Protein 5XKX (pdb70)

Structure (mmCIF, N/CA/C/O backbone):
data_5XKX
#
_entry.id   5XKX
#
_cell.length_a   61.063
_cell.length_b   72.070
_cell.length_c   88.046
_cell.angle_alpha   90.00
_cell.angle_beta   90.00
_cell.angle_gamma   90.00
#
_symmetry.space_group_name_H-M   'P 21 21 21'
#
loop_
_entity.id
_entity.type
_entity.pdbx_description
1 polymer 'Uncharacterized protein'
2 non-polymer 'ZINC ION'
3 non-polymer 'ACETATE ION'
4 water water
#
loop_
_atom_site.group_PDB
_atom_site.id
_atom_site.type_symbol
_atom_site.label_atom_id
_atom_site.label_alt_id
_atom_site.label_comp_id
_atom_site.label_asym_id
_atom_site.label_entity_id
_atom_site.label_seq_id
_atom_site.pdbx_PDB_ins_code
_atom_site.Cartn_x
_atom_site.Cartn_y
_atom_site.Cartn_z
_atom_site.occupancy
_atom_site.B_iso_or_equiv
_atom_site.auth_seq_id
_atom_site.auth_comp_id
_atom_site.auth_asym_id
_atom_site.auth_atom_id
_atom_site.pdbx_PDB_model_num
ATOM 1 N N . ALA A 1 22 ? -52.481 7.847 -27.919 1.00 22.88 22 ALA A N 1
ATOM 2 C CA . ALA A 1 22 ? -51.454 6.835 -28.101 1.00 21.56 22 ALA A CA 1
ATOM 3 C C . ALA A 1 22 ? -51.899 5.520 -27.479 1.00 21.75 22 ALA A C 1
ATOM 4 O O . ALA A 1 22 ? -52.770 5.497 -26.603 1.00 22.11 22 ALA A O 1
ATOM 6 N N . GLN A 1 23 ? -51.305 4.422 -27.932 1.00 22.30 23 GLN A N 1
ATOM 7 C CA . GLN A 1 23 ? -51.604 3.092 -27.419 1.00 23.63 23 GLN A CA 1
ATOM 8 C C . GLN A 1 23 ? -50.395 2.620 -26.625 1.00 20.40 23 GLN A C 1
ATOM 9 O O . GLN A 1 23 ? -49.276 2.601 -27.148 1.00 20.13 23 GLN A O 1
ATOM 15 N N . PHE A 1 24 ? -50.620 2.259 -25.366 1.00 18.13 24 PHE A N 1
ATOM 16 C CA . PHE A 1 24 ? -49.567 1.813 -24.464 1.00 17.21 24 PHE A CA 1
ATOM 17 C C . PHE A 1 24 ? -49.657 0.301 -24.305 1.00 17.79 24 PHE A C 1
ATOM 18 O O . PHE A 1 24 ? -50.737 -0.235 -24.033 1.00 20.89 24 PHE A O 1
ATOM 26 N N . GLN A 1 25 ? -48.531 -0.384 -24.476 1.00 16.08 25 GLN A N 1
ATOM 27 C CA . GLN A 1 25 ? -48.429 -1.803 -24.161 1.00 17.49 25 GLN A CA 1
ATOM 28 C C . GLN A 1 25 ? -47.498 -1.951 -22.969 1.00 16.72 25 GLN A C 1
ATOM 29 O O . GLN A 1 25 ? -46.344 -1.513 -23.021 1.00 17.28 25 GLN A O 1
ATOM 35 N N . CYS A 1 26 ? -47.994 -2.558 -21.898 1.00 15.72 26 CYS A N 1
ATOM 36 C CA . CYS A 1 26 ? -47.139 -2.710 -20.734 1.00 15.56 26 CYS A CA 1
ATOM 37 C C . CYS A 1 26 ? -46.198 -3.897 -20.907 1.00 15.65 26 CYS A C 1
ATOM 38 O O . CYS A 1 26 ? -46.409 -4.778 -21.744 1.00 17.19 26 CYS A O 1
ATOM 41 N N . GLN A 1 27 ? -45.166 -3.921 -20.090 1.00 15.01 27 GLN A N 1
ATOM 42 C CA . GLN A 1 27 ? -44.282 -5.052 -20.041 1.00 15.22 27 GLN A CA 1
ATOM 43 C C . GLN A 1 27 ? -45.030 -6.293 -19.586 1.00 17.31 27 GLN A C 1
ATOM 44 O O . GLN A 1 27 ? -46.023 -6.203 -18.968 1.00 18.54 27 GLN A O 1
ATOM 50 N N . ASP A 1 28 ? -44.482 -7.445 -19.894 1.00 19.39 28 ASP A N 1
ATOM 51 C CA . ASP A 1 28 ? -45.165 -8.684 -19.598 1.00 22.85 28 ASP A CA 1
ATOM 52 C C . ASP A 1 28 ? -45.374 -9.016 -18.131 1.00 21.08 28 ASP A C 1
ATOM 53 O O . ASP A 1 28 ? -46.272 -9.725 -17.797 1.00 22.92 28 ASP A O 1
ATOM 58 N N . ASP A 1 29 ? -44.570 -8.463 -17.257 1.00 20.27 29 ASP A N 1
ATOM 59 C CA . ASP A 1 29 ? -44.698 -8.677 -15.854 1.00 19.12 29 ASP A CA 1
ATOM 60 C C . ASP A 1 29 ? -45.542 -7.684 -15.109 1.00 19.45 29 ASP A C 1
ATOM 61 O O . ASP A 1 29 ? -45.535 -7.667 -13.938 1.00 20.59 29 ASP A O 1
ATOM 66 N N . VAL A 1 30 ? -46.291 -6.892 -15.846 1.00 18.85 30 VAL A N 1
ATOM 67 C CA . VAL A 1 30 ? -47.270 -5.994 -15.248 1.00 20.38 30 VAL A CA 1
ATOM 68 C C . VAL A 1 30 ? -48.586 -6.757 -15.162 1.00 24.75 30 VAL A C 1
ATOM 69 O O . VAL A 1 30 ? -49.185 -7.104 -16.183 1.00 24.33 30 VAL A O 1
ATOM 73 N N . LYS A 1 31 ? -49.023 -7.038 -13.942 1.00 30.02 31 LYS A N 1
ATOM 74 C CA . LYS A 1 31 ? -50.275 -7.744 -13.712 1.00 38.04 31 LYS A CA 1
ATOM 75 C C . LYS A 1 31 ? -51.241 -6.778 -13.044 1.00 43.65 31 LYS A C 1
ATOM 76 O O . LYS A 1 31 ? -51.009 -6.379 -11.892 1.00 45.06 31 LYS A O 1
ATOM 82 N N . PRO A 1 32 ? -52.306 -6.350 -13.725 1.00 47.86 32 PRO A N 1
ATOM 83 C CA . PRO A 1 32 ? -53.294 -5.467 -13.091 1.00 49.84 32 PRO A CA 1
ATOM 84 C C . PRO A 1 32 ? -53.757 -5.992 -11.737 1.00 50.55 32 PRO A C 1
ATOM 85 O O . PRO A 1 32 ? -54.018 -7.184 -11.559 1.00 50.98 32 PRO A O 1
ATOM 89 N N . THR A 1 33 ? -53.838 -5.083 -10.771 1.00 50.86 33 THR A N 1
ATOM 90 C CA . THR A 1 33 ? -54.104 -5.421 -9.379 1.00 50.94 33 THR A CA 1
ATOM 91 C C . THR A 1 33 ? -55.283 -4.597 -8.881 1.00 50.31 33 THR A C 1
ATOM 92 O O . THR A 1 33 ? -55.496 -3.459 -9.313 1.00 50.99 33 THR A O 1
ATOM 96 N N . SER A 1 34 ? -56.059 -5.185 -7.979 1.00 48.55 34 SER A N 1
ATOM 97 C CA . SER A 1 34 ? -57.150 -4.485 -7.317 1.00 46.84 34 SER A CA 1
ATOM 98 C C . SER A 1 34 ? -56.658 -3.972 -5.972 1.00 43.59 34 SER A C 1
ATOM 99 O O . SER A 1 34 ? -56.047 -4.720 -5.201 1.00 44.85 34 SER A O 1
ATOM 102 N N . TYR A 1 35 ? -56.907 -2.699 -5.700 1.00 39.11 35 TYR A N 1
ATOM 103 C CA . TYR A 1 35 ? -56.533 -2.097 -4.434 1.00 35.21 35 TYR A CA 1
ATOM 104 C C . TYR A 1 35 ? -57.785 -1.680 -3.684 1.00 33.51 35 TYR A C 1
ATOM 105 O O . TYR A 1 35 ? -58.803 -1.325 -4.289 1.00 33.95 35 TYR A O 1
ATOM 114 N N . THR A 1 36 ? -57.704 -1.733 -2.359 1.00 31.64 36 THR A N 1
ATOM 115 C CA . THR A 1 36 ? -58.738 -1.103 -1.563 1.00 29.89 36 THR A CA 1
ATOM 116 C C . THR A 1 36 ? -58.707 0.405 -1.807 1.00 28.54 36 THR A C 1
ATOM 117 O O . THR A 1 36 ? -57.770 0.942 -2.407 1.00 26.70 36 THR A O 1
ATOM 121 N N . THR A 1 37 ? -59.766 1.084 -1.359 1.00 30.49 37 THR A N 1
ATOM 122 C CA . THR A 1 37 ? -59.800 2.539 -1.476 1.00 30.86 37 THR A CA 1
ATOM 123 C C . THR A 1 37 ? -58.570 3.161 -0.820 1.00 28.77 37 THR A C 1
ATOM 124 O O . THR A 1 37 ? -57.947 4.069 -1.386 1.00 27.77 37 THR A O 1
ATOM 128 N N . GLU A 1 38 ? -58.190 2.656 0.358 1.00 28.35 38 GLU A N 1
ATOM 129 C CA . GLU A 1 38 ? -57.015 3.159 1.062 1.00 29.81 38 GLU A CA 1
ATOM 130 C C . GLU A 1 38 ? -55.741 2.904 0.266 1.00 26.42 38 GLU A C 1
ATOM 131 O O . GLU A 1 38 ? -54.911 3.805 0.091 1.00 25.57 38 GLU A O 1
ATOM 137 N N . GLU A 1 39 ? -55.546 1.663 -0.186 1.00 23.68 39 GLU A N 1
ATOM 138 C CA . GLU A 1 39 ? -54.340 1.346 -0.943 1.00 22.48 39 GLU A CA 1
ATOM 139 C C . GLU A 1 39 ? -54.235 2.200 -2.198 1.00 19.81 39 GLU A C 1
ATOM 140 O O . GLU A 1 39 ? -53.149 2.685 -2.529 1.00 18.52 39 GLU A O 1
ATOM 146 N N . GLN A 1 40 ? -55.356 2.410 -2.896 1.00 20.18 40 GLN A N 1
ATOM 147 C CA . GLN A 1 40 ? -55.331 3.201 -4.124 1.00 19.48 40 GLN A CA 1
ATOM 148 C C . GLN A 1 40 ? -54.804 4.608 -3.875 1.00 19.13 40 GLN A C 1
ATOM 149 O O . GLN A 1 40 ? -54.111 5.174 -4.724 1.00 19.61 40 GLN A O 1
ATOM 155 N N . LYS A 1 41 ? -55.120 5.192 -2.717 1.00 18.54 41 LYS A N 1
ATOM 156 C CA . LYS A 1 41 ? -54.605 6.524 -2.419 1.00 20.49 41 LYS A CA 1
ATOM 157 C C . LYS A 1 41 ? -53.094 6.496 -2.240 1.00 18.55 41 LYS A C 1
ATOM 158 O O . LYS A 1 41 ? -52.395 7.445 -2.617 1.00 18.39 41 LYS A O 1
ATOM 164 N N . LEU A 1 42 ? -52.564 5.397 -1.693 1.00 18.50 42 LEU A N 1
ATOM 165 C CA . LEU A 1 42 ? -51.118 5.259 -1.562 1.00 17.41 42 LEU A CA 1
ATOM 166 C C . LEU A 1 42 ? -50.463 5.071 -2.919 1.00 15.51 42 LEU A C 1
ATOM 167 O O . LEU A 1 42 ? -49.380 5.618 -3.173 1.00 16.54 42 LEU A O 1
ATOM 172 N N . VAL A 1 43 ? -51.096 4.282 -3.792 1.00 15.21 43 VAL A N 1
ATOM 173 C CA . VAL A 1 43 ? -50.590 4.121 -5.147 1.00 15.60 43 VAL A CA 1
ATOM 174 C C . VAL A 1 43 ? -50.640 5.453 -5.878 1.00 15.86 43 VAL A C 1
ATOM 175 O O . VAL A 1 43 ? -49.699 5.826 -6.592 1.00 15.67 43 VAL A O 1
ATOM 179 N N . ASP A 1 44 ? -51.717 6.208 -5.671 1.00 16.60 44 ASP A N 1
AT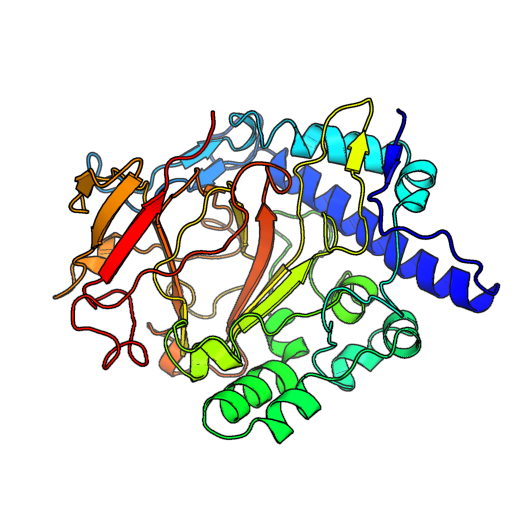OM 180 C CA . ASP A 1 44 ? -51.914 7.448 -6.414 1.00 17.21 44 ASP A CA 1
ATOM 181 C C . ASP A 1 44 ? -50.863 8.495 -6.064 1.00 16.02 44 ASP A C 1
ATOM 182 O O . ASP A 1 44 ? -50.373 9.198 -6.951 1.00 16.78 44 ASP A O 1
ATOM 187 N N . GLN A 1 45 ? -50.508 8.627 -4.782 1.00 14.49 45 GLN A N 1
ATOM 188 C CA . GLN A 1 45 ? -49.475 9.597 -4.427 1.00 14.32 45 GLN A CA 1
ATOM 189 C C . GLN A 1 45 ? -48.132 9.214 -5.037 1.00 14.16 45 GLN A C 1
ATOM 190 O O . GLN A 1 45 ? -47.395 10.078 -5.523 1.00 14.23 45 GLN A O 1
ATOM 196 N N . PHE A 1 46 ? -47.799 7.923 -5.003 1.00 13.71 46 PHE A N 1
ATOM 197 C CA . PHE A 1 46 ? -46.596 7.410 -5.657 1.00 13.59 46 PHE A CA 1
ATOM 198 C C . PHE A 1 46 ? -46.613 7.745 -7.147 1.00 12.74 46 PHE A C 1
ATOM 199 O O . PHE A 1 46 ? -45.625 8.249 -7.702 1.00 13.27 46 PHE A O 1
ATOM 207 N N . TRP A 1 47 ? -47.737 7.479 -7.812 1.00 13.95 47 TRP A N 1
ATOM 208 C CA . TRP A 1 47 ? -47.855 7.774 -9.238 1.00 13.22 47 TRP A CA 1
ATOM 209 C C . TRP A 1 47 ? -47.728 9.267 -9.509 1.00 13.60 47 TRP A C 1
ATOM 210 O O . TRP A 1 47 ? -47.022 9.678 -10.434 1.00 12.88 47 TRP A O 1
ATOM 221 N N . ASN A 1 48 ? -48.391 10.097 -8.705 1.00 13.96 48 ASN A N 1
ATOM 222 C CA . ASN A 1 48 ? -48.324 11.538 -8.926 1.00 14.35 48 ASN A CA 1
ATOM 223 C C . ASN A 1 48 ? -46.889 12.056 -8.841 1.00 13.87 48 ASN A C 1
ATOM 224 O O . ASN A 1 48 ? -46.461 12.870 -9.675 1.00 14.22 48 ASN A O 1
ATOM 229 N N . GLU A 1 49 ? -46.127 11.593 -7.847 1.00 13.96 49 GLU A N 1
ATOM 230 C CA . GLU A 1 49 ? -44.739 12.021 -7.745 1.00 12.65 49 GLU A CA 1
ATOM 231 C C . GLU A 1 49 ? -43.882 11.426 -8.855 1.00 12.45 49 GLU A C 1
ATOM 232 O O . GLU A 1 49 ? -42.916 12.060 -9.299 1.00 13.21 49 GLU A O 1
ATOM 238 N N . SER A 1 50 ? -44.215 10.220 -9.322 1.00 12.60 50 SER A N 1
ATOM 239 C CA . SER A 1 50 ? -43.510 9.680 -10.476 1.00 12.64 50 SER A CA 1
ATOM 240 C C . SER A 1 50 ? -43.714 10.577 -11.683 1.00 11.95 50 SER A C 1
ATOM 241 O O . SER A 1 50 ? -42.771 10.841 -12.433 1.00 13.65 50 SER A O 1
ATOM 244 N N . LEU A 1 51 ? -44.939 11.076 -11.873 1.00 12.37 51 LEU A N 1
ATOM 245 C CA . LEU A 1 51 ? -45.202 11.955 -13.009 1.00 12.89 51 LEU A CA 1
ATOM 246 C C . LEU A 1 51 ? -44.464 13.283 -12.882 1.00 13.17 51 LEU A C 1
ATOM 247 O O . LEU A 1 51 ? -43.977 13.822 -13.878 1.00 13.71 51 LEU A O 1
ATOM 252 N N . ILE A 1 52 ? -44.375 13.835 -11.670 1.00 12.29 52 ILE A N 1
ATOM 253 C CA . ILE A 1 52 ? -43.589 15.051 -11.481 1.00 12.49 52 ILE A CA 1
ATOM 254 C C . ILE A 1 52 ? -42.133 14.793 -11.846 1.00 12.39 52 ILE A C 1
ATOM 255 O O . ILE A 1 52 ? -41.493 15.598 -12.530 1.00 13.87 52 ILE A O 1
ATOM 260 N N . TYR A 1 53 ? -41.579 13.677 -11.361 1.00 13.62 53 TYR A N 1
ATOM 261 C CA . TYR A 1 53 ? -40.197 13.321 -11.678 1.00 12.30 53 TYR A CA 1
ATOM 262 C C . TYR A 1 53 ? -39.987 13.220 -13.184 1.00 12.49 53 TYR A C 1
ATOM 263 O O . TYR A 1 53 ? -38.981 13.707 -13.712 1.00 12.85 53 TYR A O 1
ATOM 272 N N . LEU A 1 54 ? -40.929 12.593 -13.895 1.00 12.59 54 LEU A N 1
ATOM 273 C CA . LEU A 1 54 ? -40.777 12.413 -15.336 1.00 12.34 54 LEU A CA 1
ATOM 274 C C . LEU A 1 54 ? -40.978 13.725 -16.091 1.00 12.17 54 LEU A C 1
ATOM 275 O O . LEU A 1 54 ? -40.290 13.990 -17.086 1.00 12.91 54 LEU A O 1
ATOM 280 N N . ASP A 1 55 ? -41.916 14.559 -15.640 1.00 12.96 55 ASP A N 1
ATOM 281 C CA . ASP A 1 55 ? -42.078 15.868 -16.262 1.00 13.55 55 ASP A CA 1
ATOM 282 C C . ASP A 1 55 ? -40.830 16.715 -16.069 1.00 13.67 55 ASP A C 1
ATOM 283 O O . ASP A 1 55 ? -40.374 17.396 -16.997 1.00 13.42 55 ASP A O 1
ATOM 288 N N . GLN A 1 56 ? -40.249 16.661 -14.874 1.00 12.39 56 GLN A N 1
ATOM 289 C CA . GLN A 1 56 ? -39.027 17.411 -14.622 1.00 12.53 56 GLN A CA 1
ATOM 290 C C . GLN A 1 56 ? -37.866 16.852 -15.425 1.00 12.77 56 GLN A C 1
ATOM 291 O O . GLN A 1 56 ? -36.997 17.613 -15.884 1.00 13.67 56 GLN A O 1
ATOM 297 N N . TYR A 1 57 ? -37.828 15.525 -15.590 1.00 12.28 57 TYR A N 1
ATOM 298 C CA . TYR A 1 57 ? -36.813 14.912 -16.438 1.00 12.15 57 TYR A CA 1
ATOM 299 C C . TYR A 1 57 ? -36.915 15.438 -17.863 1.00 12.65 57 TYR A C 1
ATOM 300 O O . TYR A 1 57 ? -35.912 15.830 -18.472 1.00 13.48 57 TYR A O 1
ATOM 309 N N . LEU A 1 58 ? -38.129 15.452 -18.412 1.00 11.92 58 LEU A N 1
ATOM 310 C CA . LEU A 1 58 ? -38.322 15.987 -19.754 1.00 12.59 58 LEU A CA 1
ATOM 311 C C . LEU A 1 58 ? -37.863 17.437 -19.836 1.00 13.23 58 LEU A C 1
ATOM 312 O O . LEU A 1 58 ? -37.192 17.833 -20.799 1.00 13.30 58 LEU A O 1
ATOM 317 N N . LYS A 1 59 ? -38.216 18.246 -18.837 1.00 12.54 59 LYS A N 1
ATOM 318 C CA . LYS A 1 59 ? -37.791 19.640 -18.860 1.00 13.37 59 LYS A CA 1
ATOM 319 C C . LYS A 1 59 ? -36.276 19.762 -18.744 1.00 13.82 59 LYS A C 1
ATOM 320 O O . LYS A 1 59 ? -35.676 20.677 -19.329 1.00 14.74 59 LYS A O 1
ATOM 326 N N . ALA A 1 60 ? -35.641 18.859 -17.997 1.00 13.75 60 ALA A N 1
ATOM 327 C CA . ALA A 1 60 ? -34.194 18.940 -17.860 1.00 14.15 60 ALA A CA 1
ATOM 328 C C . ALA A 1 60 ? -33.499 18.619 -19.174 1.00 13.54 60 ALA A C 1
ATOM 329 O O . ALA A 1 60 ? -32.445 19.194 -19.471 1.00 14.01 60 ALA A O 1
ATOM 331 N N . LEU A 1 61 ? -34.081 17.720 -19.970 1.00 13.42 61 LEU A N 1
ATOM 332 C CA . LEU A 1 61 ? -33.541 17.435 -21.296 1.00 13.52 61 LEU A CA 1
ATOM 333 C C . LEU A 1 61 ? -33.749 18.604 -22.243 1.00 15.17 61 LEU A C 1
ATOM 334 O O . LEU A 1 61 ? -32.846 18.956 -23.009 1.00 15.40 61 LEU A O 1
ATOM 339 N N . GLU A 1 62 ? -34.942 19.193 -22.232 1.00 15.64 62 GLU A N 1
ATOM 340 C CA . GLU A 1 62 ? -35.333 20.097 -23.304 1.00 15.72 62 GLU A CA 1
ATOM 341 C C . GLU A 1 62 ? -34.996 21.558 -23.042 1.00 15.46 62 GLU A C 1
ATOM 342 O O . GLU A 1 62 ? -34.913 22.332 -23.999 1.00 17.01 62 GLU A O 1
ATOM 348 N N . THR A 1 63 ? -34.813 21.967 -21.795 1.00 14.76 63 THR A N 1
ATOM 349 C CA . THR A 1 63 ? -34.591 23.383 -21.531 1.00 14.75 63 THR A CA 1
ATOM 350 C C . THR A 1 63 ? -33.168 23.744 -21.925 1.00 14.52 63 THR A C 1
ATOM 351 O O . THR A 1 63 ? -32.217 23.114 -21.437 1.00 14.16 63 THR A O 1
ATOM 355 N N . PRO A 1 64 ? -32.975 24.705 -22.823 1.00 15.13 64 PRO A N 1
ATOM 356 C CA . PRO A 1 64 ? -31.619 25.033 -23.275 1.00 15.70 64 PRO A CA 1
ATOM 357 C C . PRO A 1 64 ? -30.753 25.536 -22.130 1.00 16.74 64 PRO A C 1
ATOM 358 O O . PRO A 1 64 ? -31.225 26.237 -21.229 1.00 16.23 64 PRO A O 1
ATOM 362 N N . THR A 1 65 ? -29.479 25.138 -22.155 1.00 16.79 65 THR A N 1
ATOM 363 C CA . THR A 1 65 ? -28.483 25.619 -21.207 1.00 15.52 65 THR A CA 1
ATOM 364 C C . THR A 1 65 ? -27.180 25.870 -21.954 1.00 16.24 65 THR A C 1
ATOM 365 O O . THR A 1 65 ? -26.975 25.379 -23.068 1.00 16.77 65 THR A O 1
ATOM 369 N N . GLY A 1 66 ? -26.290 26.621 -21.318 1.00 17.45 66 GLY A N 1
ATOM 370 C CA . GLY A 1 66 ? -24.971 26.838 -21.891 1.00 17.14 66 GLY A CA 1
ATOM 371 C C . GLY A 1 66 ? -25.087 27.529 -23.231 1.00 16.93 66 GLY A C 1
ATOM 372 O O . GLY A 1 66 ? -25.825 28.505 -23.394 1.00 18.49 66 GLY A O 1
ATOM 373 N N . GLN A 1 67 ? -24.369 27.007 -24.220 1.00 16.71 67 GLN A N 1
ATOM 374 C CA . GLN A 1 67 ? -24.422 27.552 -25.568 1.00 16.81 67 GLN A CA 1
ATOM 375 C C . GLN A 1 67 ? -25.343 26.760 -26.487 1.00 16.26 67 GLN A C 1
ATOM 376 O O . GLN A 1 67 ? -25.295 26.944 -27.706 1.00 17.01 67 GLN A O 1
ATOM 382 N N . CYS A 1 68 ? -26.177 25.885 -25.934 1.00 16.30 68 CYS A N 1
ATOM 383 C CA . CYS A 1 68 ? -27.149 25.149 -26.726 1.00 16.44 68 CYS A CA 1
ATOM 384 C C . CYS A 1 68 ? -28.459 25.926 -26.796 1.00 18.00 68 CYS A C 1
ATOM 385 O O . CYS A 1 68 ? -28.928 26.469 -25.794 1.00 19.97 68 CYS A O 1
ATOM 388 N N . LYS A 1 69 ? -29.041 25.979 -27.992 1.00 17.32 69 LYS A N 1
ATOM 389 C CA . LYS A 1 69 ? -30.240 26.772 -28.223 1.00 18.74 69 LYS A CA 1
ATOM 390 C C . LYS A 1 69 ? -31.528 25.999 -27.992 1.00 17.61 69 LYS A C 1
ATOM 391 O O . LYS A 1 69 ? -32.536 26.601 -27.608 1.00 19.50 69 LYS A O 1
ATOM 397 N N . ASP A 1 70 ? -31.529 24.683 -28.216 1.00 16.31 70 ASP A N 1
ATOM 398 C CA . ASP A 1 70 ? -32.770 23.928 -28.272 1.00 17.72 70 ASP A CA 1
ATOM 399 C C . ASP A 1 70 ? -32.862 22.806 -27.255 1.00 16.12 70 ASP A C 1
ATOM 400 O O . ASP A 1 70 ? -33.932 22.200 -27.134 1.00 17.53 70 ASP A O 1
ATOM 405 N N . SER A 1 71 ? -31.785 22.500 -26.541 1.00 15.73 71 SER A N 1
ATOM 406 C CA . SER A 1 71 ? -31.822 21.474 -25.511 1.00 14.48 71 SER A CA 1
ATOM 407 C C . SER A 1 71 ? -30.649 21.695 -24.577 1.00 14.38 71 SER A C 1
ATOM 408 O O . SER A 1 71 ? -29.841 22.603 -24.773 1.00 14.36 71 SER A O 1
ATOM 411 N N . ALA A 1 72 ? -30.553 20.845 -23.563 1.00 13.08 72 ALA A N 1
ATOM 412 C CA . ALA A 1 72 ? -29.543 21.041 -22.538 1.00 12.74 72 ALA A CA 1
ATOM 413 C C . ALA A 1 72 ? -28.160 20.678 -23.062 1.00 12.75 72 ALA A C 1
ATOM 414 O O . ALA A 1 72 ? -27.993 19.719 -23.819 1.00 15.17 72 ALA A O 1
ATOM 416 N N . GLN A 1 73 ? -27.157 21.430 -22.622 1.00 13.53 73 GLN A N 1
ATOM 417 C CA . GLN A 1 73 ? -25.775 21.160 -22.999 1.00 13.15 73 GLN A CA 1
ATOM 418 C C . GLN A 1 73 ? -25.178 20.100 -22.073 1.00 13.71 73 GLN A C 1
ATOM 419 O O . GLN A 1 73 ? -25.067 20.313 -20.860 1.00 16.39 73 GLN A O 1
ATOM 425 N N . ALA A 1 74 ? -24.788 18.958 -22.638 1.00 12.91 74 ALA A N 1
ATOM 426 C CA . ALA A 1 74 ? -24.277 17.830 -21.869 1.00 13.65 74 ALA A CA 1
ATOM 427 C C . ALA A 1 74 ? -22.793 17.619 -22.136 1.00 13.78 74 ALA A C 1
ATOM 428 O O . ALA A 1 74 ? -22.328 17.773 -23.269 1.00 14.99 74 ALA A O 1
ATOM 430 N N . THR A 1 75 ? -22.055 17.235 -21.097 1.00 13.29 75 THR A N 1
ATOM 431 C CA . THR A 1 75 ? -20.690 16.766 -21.297 1.00 13.49 75 THR A CA 1
ATOM 432 C C . THR A 1 75 ? -20.731 15.378 -21.915 1.00 13.66 75 THR A C 1
ATOM 433 O O . THR A 1 75 ? -21.431 14.490 -21.421 1.00 14.97 75 THR A O 1
ATOM 437 N N . ILE A 1 76 ? -19.983 15.186 -22.996 1.00 12.98 76 ILE A N 1
ATOM 438 C CA . ILE A 1 76 ? -19.875 13.868 -23.607 1.00 13.06 76 ILE A CA 1
ATOM 439 C C . ILE A 1 76 ? -18.474 13.272 -23.507 1.00 12.86 76 ILE A C 1
ATOM 440 O O . ILE A 1 76 ? -18.339 12.039 -23.531 1.00 14.03 76 ILE A O 1
ATOM 445 N N . GLN A 1 77 ? -17.436 14.088 -23.363 1.00 12.58 77 GLN A N 1
ATOM 446 C CA . GLN A 1 77 ? -16.134 13.584 -22.952 1.00 13.39 77 GLN A CA 1
ATOM 447 C C . GLN A 1 77 ? -15.552 14.551 -21.939 1.00 12.73 77 GLN A C 1
ATOM 448 O O . GLN A 1 77 ? -15.542 15.760 -22.172 1.00 13.41 77 GLN A O 1
ATOM 454 N N . THR A 1 78 ? -15.073 14.027 -20.815 1.00 13.56 78 THR A N 1
ATOM 455 C CA . THR A 1 78 ? -14.394 14.899 -19.866 1.00 14.43 78 THR A CA 1
ATOM 456 C C . THR A 1 78 ? -13.023 15.324 -20.367 1.00 14.43 78 THR A C 1
ATOM 457 O O . THR A 1 78 ? -12.502 16.355 -19.923 1.00 16.00 78 THR A O 1
ATOM 461 N N . TYR A 1 79 ? -12.431 14.564 -21.288 1.00 14.00 79 TYR A N 1
ATOM 462 C CA . TYR A 1 79 ? -11.144 14.939 -21.862 1.00 14.80 79 TYR A CA 1
ATOM 463 C C . TYR A 1 79 ? -11.115 14.440 -23.296 1.00 15.41 79 TYR A C 1
ATOM 464 O O . TYR A 1 79 ? -10.998 13.231 -23.533 1.00 17.19 79 TYR A O 1
ATOM 473 N N . ASN A 1 80 ? -11.216 15.368 -24.241 1.00 16.12 80 ASN A N 1
ATOM 474 C CA . ASN A 1 80 ? -11.046 15.053 -25.648 1.00 18.27 80 ASN A CA 1
A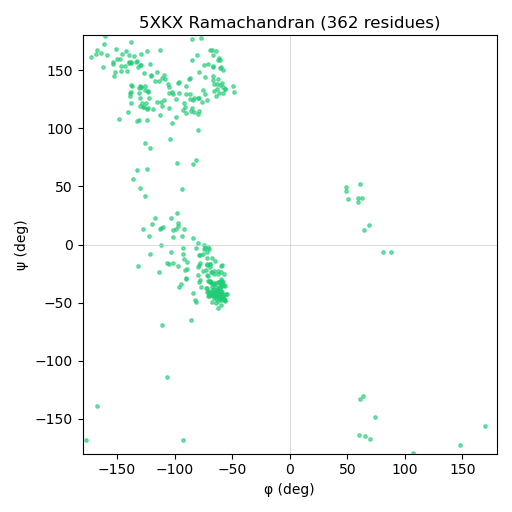TOM 475 C C . ASN A 1 80 ? -9.555 15.044 -25.945 1.00 20.83 80 ASN A C 1
ATOM 476 O O . ASN A 1 80 ? -8.853 16.015 -25.647 1.00 21.57 80 ASN A O 1
ATOM 481 N N . SER A 1 81 ? -9.069 13.942 -26.523 1.00 22.69 81 SER A N 1
ATOM 482 C CA . SER A 1 81 ? -7.629 13.761 -26.655 1.00 25.07 81 SER A CA 1
ATOM 483 C C . SER A 1 81 ? -7.012 14.748 -27.636 1.00 27.12 81 SER A C 1
ATOM 484 O O . SER A 1 81 ? -5.817 15.046 -27.533 1.00 27.25 81 SER A O 1
ATOM 487 N N . GLU A 1 82 ? -7.803 15.275 -28.567 1.00 27.34 82 GLU A N 1
ATOM 488 C CA . GLU A 1 82 ? -7.272 16.208 -29.552 1.00 30.22 82 GLU A CA 1
ATOM 489 C C . GLU A 1 82 ? -7.221 17.632 -29.010 1.00 28.78 82 GLU A C 1
ATOM 490 O O . GLU A 1 82 ? -6.236 18.347 -29.226 1.00 30.14 82 GLU A O 1
ATOM 496 N N . THR A 1 83 ? -8.261 18.058 -28.297 1.00 26.42 83 THR A N 1
ATOM 497 C CA . THR A 1 83 ? -8.309 19.414 -27.771 1.00 25.01 83 THR A CA 1
ATOM 498 C C . THR A 1 83 ? -7.696 19.541 -26.388 1.00 24.50 83 THR A C 1
ATOM 499 O O . THR A 1 83 ? -7.319 20.651 -25.994 1.00 24.96 83 THR A O 1
ATOM 503 N N . GLY A 1 84 ? -7.590 18.440 -25.649 1.00 23.16 84 GLY A N 1
ATOM 504 C CA . GLY A 1 84 ? -7.171 18.518 -24.265 1.00 22.29 84 GLY A CA 1
ATOM 505 C C . GLY A 1 84 ? -8.181 19.170 -23.351 1.00 22.45 84 GLY A C 1
ATOM 506 O O . GLY A 1 84 ? -7.823 19.574 -22.241 1.00 23.01 84 GLY A O 1
ATOM 507 N N . LYS A 1 85 ? -9.426 19.287 -23.797 1.00 21.82 85 LYS A N 1
ATOM 508 C CA . LYS A 1 85 ? -10.493 19.951 -23.069 1.00 22.24 85 LYS A CA 1
ATOM 509 C C . LYS A 1 85 ? -11.745 19.067 -22.987 1.00 20.06 85 LYS A C 1
ATOM 510 O O . LYS A 1 85 ? -11.858 18.128 -23.679 1.00 19.43 85 LYS A O 1
ATOM 516 N N A MET A 1 86 ? -12.693 19.525 -22.193 0.39 19.86 86 MET A N 1
ATOM 517 N N B MET A 1 86 ? -12.690 19.516 -22.185 0.61 18.97 86 MET A N 1
ATOM 518 C CA A MET A 1 86 ? -14.001 18.887 -22.161 0.39 21.19 86 MET A CA 1
ATOM 519 C CA B MET A 1 86 ? -13.991 18.865 -22.167 0.61 20.43 86 MET A CA 1
ATOM 520 C C A MET A 1 86 ? -14.688 19.032 -23.517 0.39 18.24 86 MET A C 1
ATOM 521 C C B MET A 1 86 ? -14.667 19.014 -23.526 0.61 17.49 86 MET A C 1
ATOM 522 O O A MET A 1 86 ? -14.463 19.996 -24.254 0.39 18.23 86 MET A O 1
ATOM 523 O O B MET A 1 86 ? -14.410 19.959 -24.276 0.61 17.02 86 MET A O 1
ATOM 532 N N . GLN A 1 87 ? -15.524 18.053 -23.854 1.00 15.81 87 GLN A N 1
ATOM 533 C CA . GLN A 1 87 ? -16.302 18.079 -25.079 1.00 13.71 87 GLN A CA 1
ATOM 534 C C . GLN A 1 87 ? -17.775 17.966 -24.714 1.00 13.72 87 GLN A C 1
ATOM 535 O O . GLN A 1 87 ? -18.154 17.143 -23.873 1.00 14.36 87 GLN A O 1
ATOM 541 N N . THR A 1 88 ? -18.605 18.796 -25.337 1.00 14.54 88 THR A N 1
ATOM 542 C CA . THR A 1 88 ? -20.030 18.825 -25.042 1.00 14.42 88 THR A CA 1
ATOM 543 C C . THR A 1 88 ? -20.853 18.607 -26.305 1.00 15.56 88 THR A C 1
ATOM 544 O O . THR A 1 88 ? -20.355 18.685 -27.434 1.00 16.77 88 THR A O 1
ATOM 548 N N . GLN A 1 89 ? -22.138 18.338 -26.088 1.00 15.07 89 GLN A N 1
ATOM 549 C CA . GLN A 1 89 ? -23.104 18.254 -27.167 1.00 14.66 89 GLN A CA 1
ATOM 550 C C . GLN A 1 89 ? -24.465 18.631 -26.610 1.00 14.70 89 GLN A C 1
ATOM 551 O O . GLN A 1 89 ? -24.747 18.408 -25.430 1.00 16.50 89 GLN A O 1
ATOM 557 N N . CYS A 1 90 ? -25.294 19.229 -27.456 1.00 14.55 90 CYS A N 1
ATOM 558 C CA . CYS A 1 90 ? -26.675 19.483 -27.072 1.00 15.54 90 CYS A CA 1
ATOM 559 C C . CYS A 1 90 ? -27.427 18.156 -27.060 1.00 14.80 90 CYS A C 1
ATOM 560 O O . CYS A 1 90 ? -27.437 17.423 -28.056 1.00 16.68 90 CYS A O 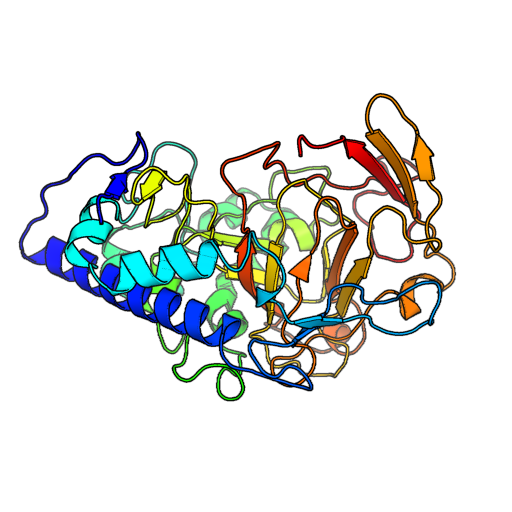1
ATOM 563 N N . ILE A 1 91 ? -28.048 17.837 -25.925 1.00 12.83 91 ILE A N 1
ATOM 564 C CA . ILE A 1 91 ? -28.381 16.442 -25.655 1.00 12.84 91 ILE A CA 1
ATOM 565 C C . ILE A 1 91 ? -29.475 15.915 -26.582 1.00 13.26 91 ILE A C 1
ATOM 566 O O . ILE A 1 91 ? -29.482 14.725 -26.923 1.00 13.95 91 ILE A O 1
ATOM 571 N N . MET A 1 92 ? -30.397 16.773 -27.020 1.00 13.73 92 MET A N 1
ATOM 572 C CA . MET A 1 92 ? -31.445 16.302 -27.915 1.00 14.13 92 MET A CA 1
ATOM 573 C C . 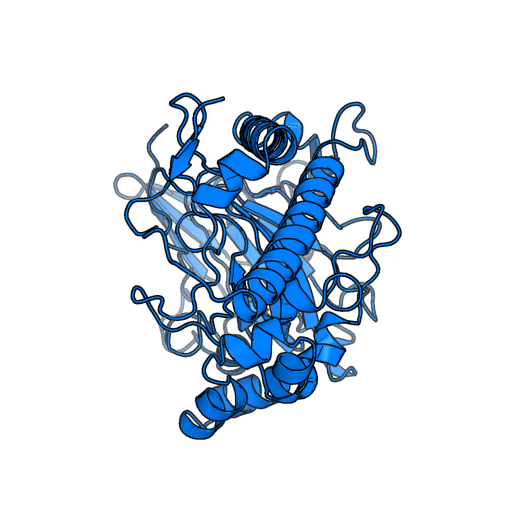MET A 1 92 ? -30.954 16.056 -29.336 1.00 15.80 92 MET A C 1
ATOM 574 O O . MET A 1 92 ? -31.754 15.635 -30.179 1.00 17.89 92 MET A O 1
ATOM 579 N N . LYS A 1 93 ? -29.673 16.287 -29.629 1.00 15.59 93 LYS A N 1
ATOM 580 C CA . LYS A 1 93 ? -29.156 15.914 -30.941 1.00 16.76 93 LYS A CA 1
ATOM 581 C C . LYS A 1 93 ? -29.022 14.406 -31.088 1.00 15.87 93 LYS A C 1
ATOM 582 O O . LYS A 1 93 ? -28.946 13.907 -32.215 1.00 18.67 93 LYS A O 1
ATOM 588 N N . TYR A 1 94 ? -29.017 13.670 -29.981 1.00 14.69 94 TYR A N 1
ATOM 589 C CA . TYR A 1 94 ? -28.970 12.213 -30.035 1.00 14.47 94 TYR A CA 1
ATOM 590 C C . TYR A 1 94 ? -30.381 11.676 -30.231 1.00 13.75 94 TYR A C 1
ATOM 591 O O . TYR A 1 94 ? -31.278 11.961 -29.428 1.00 14.02 94 TYR A O 1
ATOM 600 N N . ARG A 1 95 ? -30.572 10.879 -31.284 1.00 13.18 95 ARG A N 1
ATOM 601 C CA . ARG A 1 95 ? -31.912 10.406 -31.615 1.00 15.13 95 ARG A CA 1
ATOM 602 C C . ARG A 1 95 ? -32.526 9.595 -30.480 1.00 14.05 95 ARG A C 1
ATOM 603 O O . ARG A 1 95 ? -33.738 9.672 -30.247 1.00 15.22 95 ARG A O 1
ATOM 611 N N . ASP A 1 96 ? -31.708 8.819 -29.754 1.00 14.18 96 ASP A N 1
ATOM 612 C CA . ASP A 1 96 ? -32.230 8.048 -28.627 1.00 12.41 96 ASP A CA 1
ATOM 613 C C . ASP A 1 96 ? -32.756 8.958 -27.525 1.00 12.43 96 ASP A C 1
ATOM 614 O O . ASP A 1 96 ? -33.723 8.603 -26.839 1.00 13.12 96 ASP A O 1
ATOM 619 N N . VAL A 1 97 ? -32.140 10.128 -27.340 1.00 14.01 97 VAL A N 1
ATOM 620 C CA . VAL A 1 97 ? -32.638 11.082 -26.350 1.00 13.74 97 VAL A CA 1
ATOM 621 C C . VAL A 1 97 ? -33.941 11.705 -26.825 1.00 14.18 97 VAL A C 1
ATOM 622 O O . VAL A 1 97 ? -34.886 11.875 -26.044 1.00 15.83 97 VAL A O 1
ATOM 626 N N A GLU A 1 98 ? -34.014 12.049 -28.110 0.45 14.67 98 GLU A N 1
ATOM 627 N N B GLU A 1 98 ? -34.012 12.070 -28.109 0.55 14.38 98 GLU A N 1
ATOM 628 C CA A GLU A 1 98 ? -35.252 12.569 -28.676 0.45 16.19 98 GLU A CA 1
ATOM 629 C CA B GLU A 1 98 ? -35.267 12.559 -28.677 0.55 15.81 98 GLU A CA 1
ATOM 630 C C A GLU A 1 98 ? -36.396 11.576 -28.518 0.45 16.10 98 GLU A C 1
ATOM 631 C C B GLU A 1 98 ? -36.391 11.566 -28.437 0.55 15.63 98 GLU A C 1
ATOM 632 O O A GLU A 1 98 ? -37.544 11.982 -28.299 0.45 16.59 98 GLU A O 1
ATOM 633 O O B GLU A 1 98 ? -37.514 11.955 -28.092 0.55 15.33 98 GLU A O 1
ATOM 644 N N . LEU A 1 99 ? -36.102 10.273 -28.599 1.00 15.15 99 LEU A N 1
ATOM 645 C CA . LEU A 1 99 ? -37.140 9.264 -28.412 1.00 14.73 99 LEU A CA 1
ATOM 646 C C . LEU A 1 99 ? -37.568 9.168 -26.954 1.00 13.06 99 LEU A C 1
ATOM 647 O O . LEU A 1 99 ? -38.760 9.011 -26.669 1.00 14.64 99 LEU A O 1
ATOM 652 N N . VAL A 1 100 ? -36.621 9.275 -26.011 1.00 13.32 100 VAL A N 1
ATOM 653 C CA . VAL A 1 100 ? -37.012 9.355 -24.605 1.00 12.57 100 VAL A CA 1
ATOM 654 C C . VAL A 1 100 ? -37.968 10.519 -24.397 1.00 12.11 100 VAL A C 1
ATOM 655 O O . VAL A 1 100 ? -39.029 10.376 -23.782 1.00 13.41 100 VAL A O 1
ATOM 659 N N . ALA A 1 101 ? -37.616 11.687 -24.936 1.00 13.13 101 ALA A N 1
ATOM 660 C CA . ALA A 1 101 ? -38.470 12.856 -24.785 1.00 14.67 101 ALA A CA 1
ATOM 661 C C . ALA A 1 101 ? -39.848 12.604 -25.380 1.00 14.76 101 ALA A C 1
ATOM 662 O O . ALA A 1 101 ? -40.865 12.966 -24.781 1.00 14.56 101 ALA A O 1
ATOM 664 N N . LYS A 1 102 ? -39.899 11.964 -26.553 1.00 14.97 102 LYS A N 1
ATOM 665 C CA . LYS A 1 102 ? -41.183 11.662 -27.183 1.00 14.24 102 LYS A CA 1
ATOM 666 C C . LYS A 1 102 ? -42.028 10.752 -26.300 1.00 14.50 102 LYS A C 1
ATOM 667 O O . LYS A 1 102 ? -43.240 10.958 -26.149 1.00 14.79 102 LYS A O 1
ATOM 673 N N . HIS A 1 103 ? -41.401 9.742 -25.703 1.00 13.44 103 HIS A N 1
ATOM 674 C CA . HIS A 1 103 ? -42.147 8.802 -24.879 1.00 12.67 103 HIS A CA 1
ATOM 675 C C . HIS A 1 103 ? -42.583 9.429 -23.560 1.00 13.04 103 HIS A C 1
ATOM 676 O O . HIS A 1 103 ? -43.688 9.159 -23.083 1.00 14.21 103 HIS A O 1
ATOM 683 N N . LEU A 1 104 ? -41.744 10.279 -22.960 1.00 13.54 104 LEU A N 1
ATOM 684 C CA . LEU A 1 104 ? -42.175 10.988 -21.758 1.00 13.34 104 LEU A CA 1
ATOM 685 C C . LEU A 1 104 ? -43.351 11.908 -22.058 1.00 13.07 104 LEU A C 1
ATOM 686 O O . LEU A 1 104 ? -44.301 11.986 -21.269 1.00 14.18 104 LEU A O 1
ATOM 691 N N . LYS A 1 105 ? -43.321 12.595 -23.206 1.00 13.35 105 LYS A N 1
ATOM 692 C CA . LYS A 1 105 ? -44.449 13.447 -23.575 1.00 14.56 105 LYS A CA 1
ATOM 693 C C . LYS A 1 105 ? -45.733 12.642 -23.691 1.00 14.91 105 LYS A C 1
ATOM 694 O O . LYS A 1 105 ? -46.804 13.102 -23.274 1.00 16.11 105 LYS A O 1
ATOM 700 N N . ALA A 1 106 ? -45.649 11.436 -24.254 1.00 14.77 106 ALA A N 1
ATOM 701 C CA . ALA A 1 106 ? -46.846 10.613 -24.398 1.00 14.09 106 ALA A CA 1
ATOM 702 C C . ALA A 1 106 ? -47.382 10.185 -23.039 1.00 14.35 106 ALA A C 1
ATOM 703 O O . ALA A 1 106 ? -48.599 10.229 -22.798 1.00 15.06 106 ALA A O 1
ATOM 705 N N . VAL A 1 107 ? -46.487 9.761 -22.148 1.00 14.60 107 VAL A N 1
ATOM 706 C CA . VAL A 1 107 ? -46.878 9.427 -20.782 1.00 13.85 107 VAL A CA 1
ATOM 707 C C . VAL A 1 107 ? -47.579 10.609 -20.125 1.00 13.67 107 VAL A C 1
ATOM 708 O O . VAL A 1 107 ? -48.653 10.470 -19.529 1.00 15.35 107 VAL A O 1
ATOM 712 N N . LEU A 1 108 ? -46.981 11.794 -20.230 1.00 13.33 108 LEU A N 1
ATOM 713 C CA . LEU A 1 108 ? -47.517 12.960 -19.535 1.00 14.24 108 LEU A CA 1
ATOM 714 C C . LEU A 1 108 ? -48.809 13.466 -20.170 1.00 16.08 108 LEU A C 1
ATOM 715 O O . LEU A 1 108 ? -49.630 14.094 -19.486 1.00 17.70 108 LEU A O 1
ATOM 720 N N . ALA A 1 109 ? -49.006 13.212 -21.468 1.00 15.33 109 ALA A N 1
ATOM 721 C CA . ALA A 1 109 ? -50.225 13.640 -22.144 1.00 15.67 109 ALA A CA 1
ATOM 722 C C . ALA A 1 109 ? -51.396 12.721 -21.826 1.00 16.25 109 ALA A C 1
ATOM 723 O O . ALA A 1 109 ? -52.549 13.171 -21.814 1.00 17.05 109 ALA A O 1
ATOM 725 N N . GLU A 1 110 ? -51.129 11.441 -21.569 1.00 15.96 110 GLU A N 1
ATOM 726 C CA . GLU A 1 110 ? -52.179 10.468 -21.261 1.00 15.42 110 GLU A CA 1
ATOM 727 C C . GLU A 1 110 ? -51.788 9.656 -20.033 1.00 15.25 110 GLU A C 1
ATOM 728 O O . GLU A 1 110 ? -51.613 8.436 -20.102 1.00 15.19 110 GLU A O 1
ATOM 734 N N . PRO A 1 111 ? -51.674 10.309 -18.874 1.00 14.65 111 PRO A N 1
ATOM 735 C CA . PRO A 1 111 ? -51.203 9.592 -17.681 1.00 14.30 111 PRO A CA 1
ATOM 736 C C . PRO A 1 111 ? -52.102 8.451 -17.252 1.00 15.24 111 PRO A C 1
ATOM 737 O O . PRO A 1 111 ? -51.590 7.453 -16.736 1.00 14.73 111 PRO A O 1
ATOM 741 N N . ASP A 1 112 ? -53.417 8.557 -17.460 1.00 15.32 112 ASP A N 1
ATOM 742 C CA . ASP A 1 112 ? -54.314 7.468 -17.080 1.00 15.90 112 ASP A CA 1
ATOM 743 C C . ASP A 1 112 ? -53.997 6.200 -17.864 1.00 15.83 112 ASP A C 1
ATOM 744 O O . ASP A 1 112 ? -54.072 5.089 -17.323 1.00 17.12 112 ASP A O 1
ATOM 749 N N . LYS A 1 113 ? -53.642 6.345 -19.144 1.00 15.19 113 LYS A N 1
ATOM 750 C CA . LYS A 1 113 ? -53.236 5.185 -19.932 1.00 15.55 113 LYS A CA 1
ATOM 751 C C . LYS A 1 113 ? -51.880 4.658 -19.488 1.00 15.93 113 LYS A C 1
ATOM 752 O O . LYS A 1 113 ? -51.695 3.444 -19.360 1.00 16.23 113 LYS A O 1
ATOM 758 N N . ALA A 1 114 ? -50.910 5.553 -19.269 1.00 15.23 114 ALA A N 1
ATOM 759 C CA . ALA A 1 114 ? -49.608 5.102 -18.791 1.00 15.33 114 ALA A CA 1
ATOM 760 C C . ALA A 1 114 ? -49.723 4.406 -17.442 1.00 15.12 114 ALA A C 1
ATOM 761 O O . ALA A 1 114 ? -48.961 3.473 -17.164 1.00 14.48 114 ALA A O 1
ATOM 763 N N . LYS A 1 115 ? -50.674 4.838 -16.602 1.00 14.50 115 LYS A N 1
ATOM 764 C CA . LYS A 1 115 ? -50.837 4.266 -15.268 1.00 13.81 115 LYS A CA 1
ATOM 765 C C . LYS A 1 115 ? -51.192 2.785 -15.319 1.00 14.49 115 LYS A C 1
ATOM 766 O O . LYS A 1 115 ? -50.952 2.058 -14.346 1.00 14.80 115 LYS A O 1
ATOM 772 N N . ALA A 1 116 ? -51.746 2.313 -16.434 1.00 15.10 116 ALA A N 1
ATOM 773 C CA . ALA A 1 116 ? -52.012 0.884 -16.562 1.00 15.96 116 ALA A CA 1
ATOM 774 C C . ALA A 1 116 ? -50.735 0.065 -16.437 1.00 15.52 116 ALA A C 1
ATOM 775 O O . ALA A 1 116 ? -50.789 -1.110 -16.054 1.00 17.02 116 ALA A O 1
ATOM 777 N N . CYS A 1 117 ? -49.588 0.678 -16.711 1.00 15.03 117 CYS A N 1
ATOM 778 C CA . CYS A 1 117 ? -48.298 0.015 -16.658 1.00 15.45 117 CYS A CA 1
ATOM 779 C C . CYS A 1 117 ? -47.519 0.341 -15.392 1.00 14.53 117 CYS A C 1
ATOM 780 O O . CYS A 1 117 ? -46.323 0.047 -15.325 1.00 14.48 117 CYS A O 1
ATOM 783 N N . PHE A 1 118 ? -48.162 0.946 -14.397 1.00 13.85 118 PHE A N 1
ATOM 784 C CA . PHE A 1 118 ? -47.499 1.359 -13.167 1.00 13.97 118 PHE A CA 1
ATOM 785 C C . PHE A 1 118 ? -47.817 0.374 -12.054 1.00 14.39 118 PHE A C 1
ATOM 786 O O . PHE A 1 118 ? -48.981 0.035 -11.829 1.00 16.83 118 PHE A O 1
ATOM 794 N N . ASP A 1 119 ? -46.776 -0.071 -11.351 1.00 14.39 119 ASP A N 1
ATOM 795 C CA . ASP A 1 119 ? -46.888 -1.082 -10.313 1.00 17.88 119 ASP A CA 1
ATOM 796 C C . ASP A 1 119 ? -45.990 -0.617 -9.171 1.00 17.58 119 ASP A C 1
ATOM 797 O O . ASP A 1 119 ? -44.825 -0.267 -9.416 1.00 18.05 119 ASP A O 1
ATOM 802 N N . PRO A 1 120 ? -46.481 -0.585 -7.925 1.00 16.75 120 PRO A N 1
ATOM 803 C CA . PRO A 1 120 ? -45.604 -0.214 -6.803 1.00 16.64 120 PRO A CA 1
ATOM 804 C C . PRO A 1 120 ? -44.565 -1.263 -6.449 1.00 16.32 120 PRO A C 1
ATOM 805 O O . PRO A 1 120 ? -43.765 -1.021 -5.541 1.00 16.43 120 PRO A O 1
ATOM 809 N N . GLN A 1 121 ? -44.555 -2.410 -7.125 1.00 15.65 121 GLN A N 1
ATOM 810 C CA . GLN A 1 121 ? -43.574 -3.471 -6.877 1.00 15.32 121 GLN A CA 1
ATOM 811 C C . GLN A 1 121 ? -43.626 -3.980 -5.441 1.00 16.53 121 GLN A C 1
ATOM 812 O O . GLN A 1 121 ? -42.596 -4.270 -4.824 1.00 15.99 121 GLN A O 1
ATOM 818 N N . LYS A 1 122 ? -44.844 -4.109 -4.915 1.00 17.68 122 LYS A N 1
ATOM 819 C CA . LYS A 1 122 ? -45.013 -4.611 -3.559 1.00 20.30 122 LYS A CA 1
ATOM 820 C C . LYS A 1 122 ? -44.701 -6.098 -3.480 1.00 21.82 122 LYS A C 1
ATOM 821 O O . LYS A 1 122 ? -44.203 -6.572 -2.454 1.00 23.09 122 LYS A O 1
ATOM 827 N N . ASN A 1 123 ? -44.954 -6.839 -4.559 1.00 22.26 123 ASN A N 1
ATOM 828 C CA . ASN A 1 123 ? -44.713 -8.278 -4.629 1.00 26.49 123 ASN A CA 1
ATOM 829 C C . ASN A 1 123 ? -43.930 -8.619 -5.888 1.00 25.94 123 ASN A C 1
ATOM 830 O O . ASN A 1 123 ? -44.267 -9.532 -6.646 1.00 27.65 123 ASN A O 1
ATOM 835 N N . TYR A 1 124 ? -42.855 -7.870 -6.108 1.00 23.98 124 TYR A N 1
ATOM 836 C CA . TYR A 1 124 ? -42.051 -7.990 -7.314 1.00 23.73 124 TYR A CA 1
ATOM 837 C C . TYR A 1 124 ? -41.111 -9.184 -7.187 1.00 26.35 124 TYR A C 1
ATOM 838 O O . TYR A 1 124 ? -40.342 -9.280 -6.225 1.00 27.03 124 TYR A O 1
ATOM 847 N N . LYS A 1 125 ? -41.154 -10.083 -8.170 1.00 28.30 125 LYS A N 1
ATOM 848 C CA . LYS A 1 125 ? -40.472 -11.366 -8.055 1.00 30.80 125 LYS A CA 1
ATOM 849 C C . LYS A 1 125 ? -39.097 -11.416 -8.709 1.00 30.80 125 LYS A C 1
ATOM 850 O O . LYS A 1 125 ? -38.312 -12.306 -8.371 1.00 33.17 125 LYS A O 1
ATOM 856 N N . ALA A 1 126 ? -38.778 -10.493 -9.622 1.00 29.23 126 ALA A N 1
ATOM 857 C CA . ALA A 1 126 ? -37.566 -10.640 -10.430 1.00 27.59 126 ALA A CA 1
ATOM 858 C C . ALA A 1 126 ? -36.308 -10.682 -9.570 1.00 25.42 126 ALA A C 1
ATOM 859 O O . ALA A 1 126 ? -35.398 -11.478 -9.830 1.00 25.66 126 ALA A O 1
ATOM 861 N N . PHE A 1 127 ? -36.228 -9.822 -8.561 1.00 23.33 127 PHE A N 1
ATOM 862 C CA . PHE A 1 127 ? -35.096 -9.767 -7.648 1.00 21.58 127 PHE A CA 1
ATOM 863 C C . PHE A 1 127 ? -35.488 -8.878 -6.472 1.00 20.04 127 PHE A C 1
ATOM 864 O O . PHE A 1 127 ? -36.477 -8.149 -6.556 1.00 19.68 127 PHE A O 1
ATOM 872 N N . PRO A 1 128 ? -34.749 -8.946 -5.366 1.00 20.04 128 PRO A N 1
ATOM 873 C CA . PRO A 1 128 ? -35.124 -8.157 -4.188 1.00 18.51 128 PRO A CA 1
ATOM 874 C C . PRO A 1 128 ? -34.979 -6.661 -4.419 1.00 16.06 128 PRO A C 1
ATOM 875 O O . PRO A 1 128 ? -34.035 -6.195 -5.062 1.00 17.15 128 PRO A O 1
ATOM 879 N N . LEU A 1 129 ? -35.935 -5.914 -3.877 1.00 14.21 129 LEU A N 1
ATOM 880 C CA . LEU A 1 129 ? -35.904 -4.463 -3.832 1.00 13.91 129 LEU A CA 1
ATOM 881 C C . LEU A 1 129 ? -35.966 -4.049 -2.371 1.00 14.16 129 LEU A C 1
ATOM 882 O O . LEU A 1 129 ? -36.621 -4.712 -1.559 1.00 15.50 129 LEU A O 1
ATOM 887 N N . TYR A 1 130 ? -35.289 -2.954 -2.033 1.00 13.16 130 TYR A N 1
ATOM 888 C CA . TYR A 1 130 ? -35.124 -2.576 -0.634 1.00 13.42 130 TYR A CA 1
ATOM 889 C C . TYR A 1 130 ? -35.514 -1.126 -0.382 1.00 13.00 130 TYR A C 1
ATOM 890 O O . TYR A 1 130 ? -35.612 -0.309 -1.294 1.00 13.49 130 TYR A O 1
ATOM 899 N N . THR A 1 131 ? -35.711 -0.813 0.901 1.00 12.49 131 THR A N 1
ATOM 900 C CA . THR A 1 131 ? -35.746 0.554 1.366 1.00 12.56 131 THR A CA 1
ATOM 901 C C . THR A 1 131 ? -34.529 0.768 2.260 1.00 13.23 131 THR A C 1
ATOM 902 O O . THR A 1 131 ? -34.135 -0.152 2.985 1.00 14.09 131 THR A O 1
ATOM 906 N N . PRO A 1 132 ? -33.868 1.926 2.196 1.00 13.43 132 PRO A N 1
ATOM 907 C CA . PRO A 1 132 ? -32.611 2.079 2.957 1.00 13.37 132 PRO A CA 1
ATOM 908 C C . PRO A 1 132 ? -32.714 1.771 4.441 1.00 13.61 132 PRO A C 1
ATOM 909 O O . PRO A 1 132 ? -31.823 1.118 4.999 1.00 13.63 132 PRO A O 1
ATOM 913 N N . SER A 1 133 ? -33.775 2.221 5.096 1.00 13.94 133 SER A N 1
ATOM 914 C CA . SER A 1 133 ? -33.849 2.179 6.548 1.00 14.84 133 SER A CA 1
ATOM 915 C C . SER A 1 133 ? -35.286 2.458 6.961 1.00 15.36 133 SER A C 1
ATOM 916 O O . SER A 1 133 ? -36.102 2.942 6.167 1.00 16.22 133 SER A O 1
ATOM 919 N N . ALA A 1 134 ? -35.567 2.192 8.237 1.00 16.11 134 ALA A N 1
ATOM 920 C CA . ALA A 1 134 ? -36.878 2.520 8.789 1.00 16.41 134 ALA A CA 1
ATOM 921 C C . ALA A 1 134 ? -37.150 4.016 8.705 1.00 17.05 134 ALA A C 1
ATOM 922 O O . ALA A 1 134 ? -38.277 4.435 8.418 1.00 16.36 134 ALA A O 1
ATOM 924 N N . HIS A 1 135 ? -36.124 4.840 8.945 1.00 17.86 135 HIS A N 1
ATOM 925 C CA . HIS A 1 135 ? -36.283 6.289 8.856 1.00 20.00 135 HIS A CA 1
ATOM 926 C C . HIS A 1 135 ? -36.777 6.709 7.473 1.00 18.29 135 HIS A C 1
ATOM 927 O O . HIS A 1 135 ? -37.727 7.491 7.351 1.00 19.12 135 HIS A O 1
ATOM 934 N N . VAL A 1 136 ? -36.159 6.180 6.413 1.00 17.38 136 VAL A N 1
ATOM 935 C CA . VAL A 1 136 ? -36.604 6.499 5.058 1.00 16.31 136 VAL A CA 1
ATOM 936 C C . VAL A 1 136 ? -37.996 5.929 4.796 1.00 15.63 136 VAL A C 1
ATOM 937 O O . VAL A 1 136 ? -38.855 6.591 4.195 1.00 15.67 136 VAL A O 1
ATOM 941 N N . GLN A 1 137 ? -38.240 4.696 5.250 1.00 15.59 137 GLN A N 1
ATOM 942 C CA . GLN A 1 137 ? -39.555 4.083 5.103 1.00 16.33 137 GLN A CA 1
ATOM 943 C C . GLN A 1 137 ? -40.647 4.935 5.747 1.00 17.13 137 GLN A C 1
ATOM 944 O O . GLN A 1 137 ? -41.770 4.998 5.230 1.00 19.09 137 GLN A O 1
ATOM 950 N N . ASN A 1 138 ? -40.337 5.600 6.861 1.00 17.13 138 ASN A N 1
ATOM 951 C CA . ASN A 1 138 ? -41.317 6.414 7.564 1.00 18.78 138 ASN A CA 1
ATOM 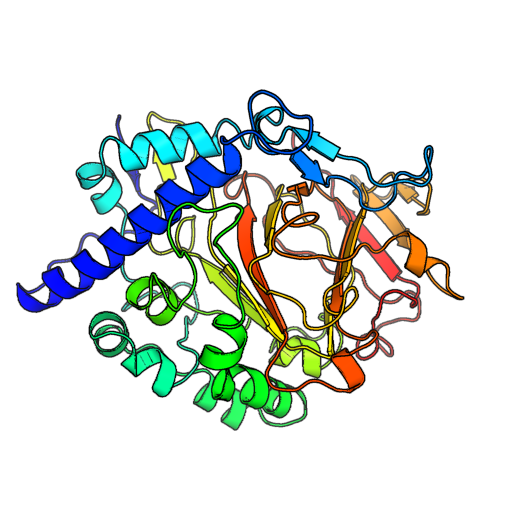952 C C . ASN A 1 138 ? -41.616 7.725 6.843 1.00 17.98 138 ASN A C 1
ATOM 953 O O . ASN A 1 138 ? -42.468 8.494 7.308 1.00 19.93 138 ASN A O 1
ATOM 958 N N . LEU A 1 139 ? -40.925 8.014 5.740 1.00 17.37 139 LEU A N 1
ATOM 959 C CA . LEU A 1 139 ? -41.188 9.253 5.016 1.00 18.07 139 LEU A CA 1
ATOM 960 C C . LEU A 1 139 ? -42.520 9.235 4.276 1.00 18.98 139 LEU A C 1
ATOM 961 O O . LEU A 1 139 ? -43.006 10.300 3.880 1.00 21.28 139 LEU A O 1
ATOM 966 N N . SER A 1 140 ? -43.123 8.068 4.067 1.00 17.66 140 SER A N 1
ATOM 967 C CA . SER A 1 140 ? -44.414 8.054 3.394 1.00 17.77 140 SER A CA 1
ATOM 968 C C . SER A 1 140 ? -45.224 6.840 3.814 1.00 18.52 140 SER A C 1
ATOM 969 O O . SER A 1 140 ? -44.680 5.753 4.034 1.00 18.43 140 SER A O 1
ATOM 972 N N . ALA A 1 141 ? -46.543 7.037 3.898 1.00 19.03 141 ALA A N 1
ATOM 973 C CA . ALA A 1 141 ? -47.442 5.914 4.123 1.00 19.08 141 ALA A CA 1
ATOM 974 C C . ALA A 1 141 ? -47.319 4.882 3.011 1.00 17.31 141 ALA A C 1
ATOM 975 O O . ALA A 1 141 ? -47.467 3.683 3.259 1.00 17.92 141 ALA A O 1
ATOM 977 N N . THR A 1 142 ? -47.057 5.329 1.780 1.00 16.21 142 THR A N 1
ATOM 978 C CA . THR A 1 142 ? -46.865 4.390 0.680 1.00 16.49 142 THR A CA 1
ATOM 979 C C . THR A 1 142 ? -45.697 3.450 0.953 1.00 15.76 142 THR A C 1
ATOM 980 O O . THR A 1 142 ? -45.810 2.233 0.763 1.00 15.83 142 THR A O 1
ATOM 984 N N . SER A 1 143 ? -44.556 3.997 1.386 1.00 15.99 143 SER A N 1
ATOM 985 C CA . SER A 1 143 ? -43.381 3.153 1.598 1.00 15.52 143 SER A CA 1
ATOM 986 C C . SER A 1 143 ? -43.619 2.162 2.730 1.00 15.85 143 SER A C 1
ATOM 987 O O . SER A 1 143 ? -43.190 1.003 2.665 1.00 17.09 143 SER A O 1
ATOM 990 N N . LYS A 1 144 ? -44.293 2.620 3.769 1.00 17.34 144 LYS A N 1
ATOM 991 C CA . LYS A 1 144 ? -44.647 1.751 4.882 1.00 19.43 144 LYS A CA 1
ATOM 992 C C . LYS A 1 144 ? -45.510 0.596 4.447 1.00 18.22 144 LYS A C 1
ATOM 993 O O . LYS A 1 144 ? -45.323 -0.473 4.886 1.00 18.76 144 LYS A O 1
ATOM 999 N N . TRP A 1 145 ? -46.477 0.866 3.590 1.00 18.12 145 TRP A N 1
ATOM 1000 C CA . TRP A 1 145 ? -47.389 -0.162 3.121 1.00 18.34 145 TRP A CA 1
ATOM 1001 C C . TRP A 1 145 ? -46.670 -1.152 2.217 1.00 16.81 145 TRP A C 1
ATOM 1002 O O . TRP A 1 145 ? -46.862 -2.367 2.347 1.00 19.27 145 TRP A O 1
ATOM 1013 N N . ILE A 1 146 ? -45.826 -0.655 1.308 1.00 16.58 146 ILE A N 1
ATOM 1014 C CA . ILE A 1 146 ? -45.049 -1.550 0.453 1.00 16.58 146 ILE A CA 1
ATOM 1015 C C . ILE A 1 146 ? -44.174 -2.463 1.299 1.00 17.89 146 ILE A C 1
ATOM 1016 O O . ILE A 1 146 ? -44.048 -3.661 1.019 1.00 18.48 146 ILE A O 1
ATOM 1021 N N . ASN A 1 147 ? -43.549 -1.904 2.338 1.00 16.85 147 ASN A N 1
ATOM 1022 C CA . ASN A 1 147 ? -42.840 -2.681 3.355 1.00 17.35 147 ASN A CA 1
ATOM 1023 C C . ASN A 1 147 ? -41.685 -3.505 2.768 1.00 17.98 147 ASN A C 1
ATOM 1024 O O . ASN A 1 147 ? -41.566 -4.708 3.005 1.00 18.36 147 ASN A O 1
ATOM 1029 N N . ARG A 1 148 ? -40.815 -2.844 2.010 1.00 15.06 148 ARG A N 1
ATOM 1030 C CA . ARG A 1 148 ? -39.639 -3.523 1.475 1.00 13.97 148 ARG A CA 1
ATOM 1031 C C . ARG A 1 148 ? -38.685 -3.929 2.600 1.00 14.73 148 ARG A C 1
ATOM 1032 O O . ARG A 1 148 ? -38.643 -3.285 3.652 1.00 15.28 148 ARG A O 1
ATOM 1040 N N . PRO A 1 149 ? -37.893 -4.983 2.394 1.00 14.78 149 PRO A N 1
ATOM 1041 C CA . PRO A 1 149 ? -36.798 -5.264 3.330 1.00 15.09 149 PRO A CA 1
ATOM 1042 C C . PRO A 1 149 ? -35.861 -4.068 3.420 1.00 14.23 149 PRO A C 1
ATOM 1043 O O . PRO A 1 149 ? -35.714 -3.299 2.468 1.00 14.74 149 PRO A O 1
ATOM 1047 N N . LEU A 1 150 ? -35.243 -3.900 4.588 1.00 13.97 150 LEU A N 1
ATOM 1048 C CA . LEU A 1 150 ? -34.423 -2.729 4.878 1.00 12.34 150 LEU A CA 1
ATOM 1049 C C . LEU A 1 150 ? -32.954 -3.025 4.616 1.00 13.47 150 LEU A C 1
ATOM 1050 O O . LEU A 1 150 ? -32.455 -4.098 4.956 1.00 15.43 150 LEU A O 1
ATOM 1055 N N . LEU A 1 151 ? -32.257 -2.045 4.041 1.00 12.72 151 LEU A N 1
ATOM 1056 C CA . LEU A 1 151 ? -30.834 -2.216 3.777 1.00 12.92 151 LEU A CA 1
ATOM 1057 C C . LEU A 1 151 ? -30.015 -2.199 5.056 1.00 14.48 151 LEU A C 1
ATOM 1058 O O . LEU A 1 151 ? -28.942 -2.809 5.106 1.00 14.63 151 LEU A O 1
ATOM 1063 N N . THR A 1 152 ? -30.500 -1.519 6.100 1.00 14.53 152 THR A N 1
ATOM 1064 C CA . THR A 1 152 ? -29.817 -1.598 7.386 1.00 15.58 152 THR A CA 1
ATOM 1065 C C . THR A 1 152 ? -29.769 -3.037 7.884 1.00 17.00 152 THR A C 1
ATOM 1066 O O . THR A 1 152 ? -28.726 -3.499 8.359 1.00 19.88 152 THR A O 1
ATOM 1070 N N . ASP A 1 153 ? -30.875 -3.775 7.737 1.00 17.41 153 ASP A N 1
ATOM 1071 C CA . ASP A 1 153 ? -30.885 -5.190 8.103 1.00 17.09 153 ASP A CA 1
ATOM 1072 C C . ASP A 1 153 ? -29.991 -6.008 7.177 1.00 16.56 153 ASP A C 1
ATOM 1073 O O . ASP A 1 153 ? -29.229 -6.870 7.634 1.00 18.69 153 ASP A O 1
ATOM 1078 N N . TYR A 1 154 ? -30.065 -5.738 5.874 1.00 15.29 154 TYR A N 1
ATOM 1079 C CA . TYR A 1 154 ? -29.274 -6.471 4.892 1.00 15.92 154 TYR A CA 1
ATOM 1080 C C . TYR A 1 154 ? -27.783 -6.385 5.199 1.00 16.57 154 TYR A C 1
ATOM 1081 O O . TYR A 1 154 ? -27.078 -7.400 5.194 1.00 16.76 154 TYR A O 1
ATOM 1090 N N . TYR A 1 155 ? -27.288 -5.177 5.485 1.00 15.16 155 TYR A N 1
ATOM 1091 C CA . TYR A 1 155 ? -25.863 -4.993 5.715 1.00 15.10 155 TYR A CA 1
ATOM 1092 C C . TYR A 1 155 ? -25.427 -5.406 7.114 1.00 16.36 155 TYR A C 1
ATOM 1093 O O . TYR A 1 155 ? -24.257 -5.761 7.306 1.00 16.84 155 TYR A O 1
ATOM 1102 N N . LYS A 1 156 ? -26.329 -5.361 8.101 1.00 16.78 156 LYS A N 1
ATOM 1103 C CA . LYS A 1 156 ? -25.982 -5.906 9.407 1.00 20.91 156 LYS A CA 1
ATOM 1104 C C . LYS A 1 156 ? -25.675 -7.389 9.288 1.00 21.84 156 LYS A C 1
ATOM 1105 O O . LYS A 1 156 ? -24.742 -7.893 9.924 1.00 23.52 156 LYS A O 1
ATOM 1111 N N . LYS A 1 157 ? -26.432 -8.097 8.445 1.00 22.16 157 LYS A N 1
ATOM 1112 C CA . LYS A 1 157 ? -26.207 -9.524 8.247 1.00 23.22 157 LYS A CA 1
ATOM 1113 C C . LYS A 1 157 ? -24.926 -9.783 7.461 1.00 22.14 157 LYS A C 1
ATOM 1114 O O . LYS A 1 157 ? -24.163 -10.692 7.798 1.00 23.96 157 LYS A O 1
ATOM 1120 N N . ILE A 1 158 ? -24.658 -8.984 6.427 1.00 20.12 158 ILE A N 1
ATOM 1121 C CA . ILE A 1 158 ? -23.456 -9.196 5.622 1.00 21.04 158 ILE A CA 1
ATOM 1122 C C . ILE A 1 158 ? -22.205 -8.971 6.457 1.00 20.28 158 ILE A C 1
ATOM 1123 O O . ILE A 1 158 ? -21.263 -9.773 6.427 1.00 21.84 158 ILE A O 1
ATOM 1128 N N . GLY A 1 159 ? -22.169 -7.873 7.201 1.00 19.13 159 GLY A N 1
ATOM 1129 C CA . GLY A 1 159 ? -21.025 -7.649 8.058 1.00 18.53 159 GLY A CA 1
ATOM 1130 C C . GLY A 1 159 ? -19.756 -7.345 7.274 1.00 17.60 159 GLY A C 1
ATOM 1131 O O . GLY A 1 159 ? -19.771 -7.074 6.073 1.00 18.17 159 GLY A O 1
ATOM 1132 N N . GLY A 1 160 ? -18.636 -7.396 7.986 1.00 17.79 160 GLY A N 1
ATOM 1133 C CA . GLY A 1 160 ? -17.369 -7.099 7.354 1.00 16.90 160 GLY A CA 1
ATOM 1134 C C . GLY A 1 160 ? -17.276 -5.646 6.895 1.00 16.50 160 GLY A C 1
ATOM 1135 O O . GLY A 1 160 ? -18.051 -4.773 7.295 1.00 17.32 160 GLY A O 1
ATOM 1136 N N . GLU A 1 161 ? -16.285 -5.399 6.039 1.00 16.06 161 GLU A N 1
ATOM 1137 C CA . GLU A 1 161 ? -16.075 -4.049 5.526 1.00 15.90 161 GLU A CA 1
ATOM 1138 C C . GLU A 1 161 ? -17.190 -3.611 4.580 1.00 14.72 161 GLU A C 1
ATOM 1139 O O . GLU A 1 161 ? -17.528 -2.422 4.534 1.00 15.21 161 GLU A O 1
ATOM 1145 N N . ILE A 1 162 ? -17.780 -4.544 3.831 1.00 15.01 162 ILE A N 1
ATOM 1146 C CA . ILE A 1 162 ? -18.913 -4.189 2.979 1.00 14.06 162 ILE A CA 1
ATOM 1147 C C . ILE A 1 162 ? -20.101 -3.768 3.829 1.00 13.72 162 ILE A C 1
ATOM 1148 O O . ILE A 1 162 ? -20.739 -2.744 3.566 1.00 13.70 162 ILE A O 1
ATOM 1153 N N . GLY A 1 163 ? -20.402 -4.548 4.871 1.00 13.92 163 GLY A N 1
ATOM 1154 C CA . GLY A 1 163 ? -21.512 -4.213 5.744 1.00 15.22 163 GLY A CA 1
ATOM 1155 C C . GLY A 1 163 ? -21.304 -2.896 6.464 1.00 14.57 163 GLY A C 1
ATOM 1156 O O . GLY A 1 163 ? -22.242 -2.122 6.636 1.00 15.18 163 GLY A O 1
ATOM 1157 N N . ALA A 1 164 ? -20.068 -2.623 6.895 1.00 13.22 164 ALA A N 1
ATOM 1158 C CA . ALA A 1 164 ? -19.785 -1.351 7.556 1.00 13.53 164 ALA A CA 1
ATOM 1159 C C . ALA A 1 164 ? -20.070 -0.170 6.635 1.00 13.55 164 ALA A C 1
ATOM 1160 O O . ALA A 1 164 ? -20.649 0.838 7.063 1.00 13.52 164 ALA A O 1
ATOM 1162 N N . ALA A 1 165 ? -19.659 -0.272 5.365 1.00 14.26 165 ALA A N 1
ATOM 1163 C CA . ALA A 1 165 ? -19.936 0.795 4.410 1.00 13.39 165 ALA A CA 1
ATOM 1164 C C . ALA A 1 165 ? -21.428 0.896 4.124 1.00 13.06 165 ALA A C 1
ATOM 1165 O O . ALA A 1 165 ? -21.983 1.999 4.050 1.00 13.66 165 ALA A O 1
ATOM 1167 N N . GLY A 1 166 ? -22.097 -0.249 3.979 1.00 12.92 166 GLY A N 1
ATOM 1168 C CA . GLY A 1 166 ? -23.529 -0.232 3.731 1.00 13.15 166 GLY A CA 1
ATOM 1169 C C . GLY A 1 166 ? -24.316 0.363 4.883 1.00 13.16 166 GLY A C 1
ATOM 1170 O O . GLY A 1 166 ? -25.319 1.049 4.673 1.00 13.98 166 GLY A O 1
ATOM 1171 N N . LEU A 1 167 ? -23.880 0.106 6.119 1.00 14.13 167 LEU A N 1
ATOM 1172 C CA . LEU A 1 167 ? -24.543 0.726 7.261 1.00 15.43 167 LEU A CA 1
ATOM 1173 C C . LEU A 1 167 ? -24.329 2.233 7.268 1.00 14.70 167 LEU A C 1
ATOM 1174 O O . LEU A 1 167 ? -25.262 3.002 7.541 1.00 16.30 167 LEU A O 1
ATOM 1179 N N . GLU A 1 168 ? -23.112 2.677 6.964 1.00 13.83 168 GLU A N 1
ATOM 1180 C CA . GLU A 1 168 ? -22.839 4.110 6.949 1.00 14.04 168 GLU A CA 1
ATOM 1181 C C . GLU A 1 168 ? -23.713 4.829 5.923 1.00 14.47 168 GLU A C 1
ATOM 1182 O O . GLU A 1 168 ? -24.279 5.892 6.208 1.00 15.22 168 GLU A O 1
ATOM 1188 N N . LEU A 1 169 ? -23.849 4.258 4.723 1.00 13.78 169 LEU A N 1
ATOM 1189 C CA . LEU A 1 169 ? -24.690 4.885 3.707 1.00 14.20 169 LEU A CA 1
ATOM 1190 C C . LEU A 1 169 ? -26.159 4.844 4.106 1.00 13.98 169 LEU A C 1
ATOM 1191 O O . LEU A 1 169 ? -26.863 5.860 4.044 1.00 14.76 169 LEU A O 1
ATOM 1196 N N . ASN A 1 170 ? -26.646 3.673 4.510 1.00 14.37 170 ASN A N 1
ATOM 1197 C CA . ASN A 1 170 ? -28.088 3.528 4.653 1.00 13.91 170 ASN A CA 1
ATOM 1198 C C . ASN A 1 170 ? -28.629 4.132 5.941 1.00 13.86 170 ASN A C 1
ATOM 1199 O O . ASN A 1 170 ? -29.746 4.657 5.943 1.00 13.90 170 ASN A O 1
ATOM 1204 N N . GLU A 1 171 ? -27.854 4.111 7.025 1.00 14.08 171 GLU A N 1
ATOM 1205 C CA . GLU A 1 171 ? -28.287 4.801 8.234 1.00 15.89 171 GLU A CA 1
ATOM 1206 C C . GLU A 1 171 ? -28.278 6.313 8.061 1.00 16.49 171 GLU A C 1
ATOM 1207 O O . GLU A 1 171 ? -28.949 7.025 8.820 1.00 19.02 171 GLU A O 1
ATOM 1213 N N . ASN A 1 172 ? -27.545 6.825 7.072 1.00 14.94 172 ASN A N 1
ATOM 1214 C CA . ASN A 1 172 ? -27.462 8.261 6.840 1.00 14.61 172 ASN A CA 1
ATOM 1215 C C . ASN A 1 172 ? -28.033 8.648 5.485 1.00 14.34 172 ASN A C 1
ATOM 1216 O O . ASN A 1 172 ? -27.709 9.716 4.955 1.00 15.57 172 ASN A O 1
ATOM 1221 N N . PHE A 1 173 ? -28.909 7.803 4.942 1.00 14.20 173 PHE A N 1
ATOM 1222 C CA . PHE A 1 173 ? -29.369 7.955 3.567 1.00 13.88 173 PHE A CA 1
ATOM 1223 C C . PHE A 1 173 ? -30.090 9.277 3.354 1.00 13.30 173 PHE A C 1
ATOM 1224 O O . PHE A 1 173 ? -29.870 9.954 2.342 1.00 12.64 173 PHE A O 1
ATOM 1232 N N . LEU A 1 174 ? -30.972 9.655 4.283 1.00 14.00 174 LEU A N 1
ATOM 1233 C CA . LEU A 1 174 ? -31.720 10.894 4.109 1.00 14.03 174 LEU A CA 1
ATOM 1234 C C . LEU A 1 174 ? -30.795 12.104 4.098 1.00 14.50 174 LEU A C 1
ATOM 1235 O O . LEU A 1 174 ? -30.954 13.002 3.262 1.00 15.41 174 LEU A O 1
ATOM 1240 N N . GLU A 1 175 ? -29.802 12.134 4.991 1.00 14.61 175 GLU A N 1
ATOM 1241 C CA . GLU A 1 175 ? -28.881 13.267 5.014 1.00 15.79 175 GLU A CA 1
ATOM 1242 C C . GLU A 1 175 ? -28.059 13.337 3.731 1.00 15.15 175 GLU A C 1
ATOM 1243 O O . GLU A 1 175 ? -27.856 14.423 3.167 1.00 15.27 175 GLU A O 1
ATOM 1249 N N . ILE A 1 176 ? -27.567 12.188 3.266 1.00 13.60 176 ILE A N 1
ATOM 1250 C CA . ILE A 1 176 ? -26.775 12.155 2.041 1.00 13.03 176 ILE A CA 1
ATOM 1251 C C . ILE A 1 176 ? -27.603 12.619 0.850 1.00 13.43 176 ILE A C 1
ATOM 1252 O O . ILE A 1 176 ? -27.162 13.463 0.057 1.00 15.06 176 ILE A O 1
ATOM 1257 N N . THR A 1 177 ? -28.815 12.080 0.706 1.00 12.85 177 THR A N 1
ATOM 1258 C CA . THR A 1 177 ? -29.635 12.391 -0.460 1.00 12.89 177 THR A CA 1
ATOM 1259 C C . THR A 1 177 ? -30.337 13.737 -0.364 1.00 13.83 177 THR A C 1
ATOM 1260 O O . THR A 1 177 ? -30.892 14.191 -1.369 1.00 14.31 177 THR A O 1
ATOM 1264 N N . SER A 1 178 ? -30.301 14.396 0.796 1.00 13.47 178 SER A N 1
ATOM 1265 C CA . SER A 1 178 ? -30.882 15.723 0.952 1.00 13.20 178 SER A CA 1
ATOM 1266 C C . SER A 1 178 ? -29.896 16.848 0.686 1.00 14.31 178 SER A C 1
ATOM 1267 O O . SER A 1 178 ? -30.321 18.001 0.578 1.00 15.80 178 SER A O 1
ATOM 1270 N N . ARG A 1 179 ? -28.599 16.552 0.594 1.00 14.96 179 ARG A N 1
ATOM 1271 C CA . ARG A 1 179 ? -27.593 17.587 0.376 1.00 16.60 179 ARG A CA 1
ATOM 1272 C C . ARG A 1 179 ? -27.504 17.861 -1.124 1.00 15.61 179 ARG A C 1
ATOM 1273 O O . ARG A 1 179 ? -26.529 17.535 -1.804 1.00 15.80 179 ARG A O 1
ATOM 1281 N N . THR A 1 180 ? -28.571 18.464 -1.631 1.00 14.48 180 THR A N 1
ATOM 1282 C CA . THR A 1 180 ? -28.778 18.646 -3.058 1.00 15.59 180 THR A CA 1
ATOM 1283 C C . THR A 1 180 ? -29.221 20.077 -3.317 1.00 17.93 180 THR A C 1
ATOM 1284 O O . THR A 1 180 ? -29.769 20.749 -2.441 1.00 19.70 180 THR A O 1
ATOM 1288 N N . ASP A 1 181 ? -28.992 20.537 -4.545 1.00 17.51 181 ASP A N 1
ATOM 1289 C CA . ASP A 1 181 ? -29.473 21.839 -4.992 1.00 18.04 181 ASP A CA 1
ATOM 1290 C C . ASP A 1 181 ? -30.128 21.639 -6.348 1.00 18.24 181 ASP A C 1
ATOM 1291 O O . ASP A 1 181 ? -29.435 21.440 -7.348 1.00 19.51 181 ASP A O 1
ATOM 1296 N N . THR A 1 182 ? -31.457 21.697 -6.385 1.00 15.87 182 THR A N 1
ATOM 1297 C CA . THR A 1 182 ? -32.203 21.517 -7.621 1.00 16.59 182 THR A CA 1
ATOM 1298 C C . THR A 1 182 ? -32.680 22.834 -8.207 1.00 16.62 182 THR A C 1
ATOM 1299 O O . THR A 1 182 ? -33.415 22.827 -9.196 1.00 17.62 182 THR A O 1
ATOM 1303 N N . THR A 1 183 ? -32.262 23.959 -7.635 1.00 17.56 183 THR A N 1
ATOM 1304 C CA . THR A 1 183 ? -32.867 25.230 -7.997 1.00 19.80 183 THR A CA 1
ATOM 1305 C C . THR A 1 183 ? -32.372 25.778 -9.328 1.00 22.09 183 THR A C 1
ATOM 1306 O O . THR A 1 183 ? -33.025 26.659 -9.890 1.00 24.62 183 THR A O 1
ATOM 1310 N N . LEU A 1 184 ? -31.259 25.274 -9.861 1.00 21.94 184 LEU A N 1
ATOM 1311 C CA . LEU A 1 184 ? -30.730 25.883 -11.075 1.00 23.68 184 LEU A CA 1
ATOM 1312 C C . LEU A 1 184 ? -31.181 25.194 -12.358 1.00 21.38 184 LEU A C 1
ATOM 1313 O O . LEU A 1 184 ? -31.361 25.865 -13.380 1.00 23.89 184 LEU A O 1
ATOM 1318 N N . HIS A 1 185 ? -31.363 23.874 -12.343 1.00 17.79 185 HIS A N 1
ATOM 1319 C CA . HIS A 1 185 ? -31.696 23.145 -13.561 1.00 17.15 185 HIS A CA 1
ATOM 1320 C C . HIS A 1 185 ? -32.995 22.365 -13.464 1.00 17.73 185 HIS A C 1
ATOM 1321 O O . HIS A 1 185 ? -33.317 21.601 -14.379 1.00 20.00 185 HIS A O 1
ATOM 1328 N N . TRP A 1 186 ? -33.747 22.545 -12.388 1.00 16.65 186 TRP A N 1
ATOM 1329 C CA . TRP A 1 186 ? -35.079 21.986 -12.240 1.00 16.30 186 TRP A CA 1
ATOM 1330 C C . TRP A 1 186 ? -36.016 23.104 -11.805 1.00 17.24 186 TRP A C 1
ATOM 1331 O O . TRP A 1 186 ? -35.584 24.104 -11.223 1.00 20.03 186 TRP A O 1
ATOM 1342 N N . THR A 1 187 ? -37.301 22.948 -12.109 1.00 15.53 187 THR A N 1
ATOM 1343 C CA . THR A 1 187 ? -38.289 23.925 -11.673 1.00 16.05 187 THR A CA 1
ATOM 1344 C C . THR A 1 187 ? -39.109 23.442 -10.485 1.00 16.53 187 THR A C 1
ATOM 1345 O O . THR A 1 187 ? -39.911 24.213 -9.952 1.00 18.44 187 THR A O 1
ATOM 1349 N N . LYS A 1 188 ? -38.933 22.188 -10.079 1.00 15.84 188 LYS A N 1
ATOM 1350 C CA . LYS A 1 188 ? -39.488 21.638 -8.854 1.00 14.71 188 LYS A CA 1
ATOM 1351 C C . LYS A 1 188 ? -38.407 20.786 -8.211 1.00 15.09 188 LYS A C 1
ATOM 1352 O O . LYS A 1 188 ? -37.490 20.315 -8.883 1.00 17.80 188 LYS A O 1
ATOM 1358 N N . ASP A 1 189 ? -38.510 20.594 -6.900 1.00 13.75 189 ASP A N 1
ATOM 1359 C CA . ASP A 1 189 ? -37.466 19.889 -6.161 1.00 14.06 189 ASP A CA 1
ATOM 1360 C C . ASP A 1 189 ? -37.629 18.385 -6.349 1.00 12.89 189 ASP A C 1
ATOM 1361 O O . ASP A 1 189 ? -38.416 17.736 -5.658 1.00 14.14 189 ASP A O 1
ATOM 1366 N N . VAL A 1 190 ? -36.848 17.817 -7.274 1.00 12.76 190 VAL A N 1
ATOM 1367 C CA . VAL A 1 190 ? -36.938 16.390 -7.579 1.00 12.00 190 VAL A CA 1
ATOM 1368 C C . VAL A 1 190 ? -36.213 15.517 -6.578 1.00 12.98 190 VAL A C 1
ATOM 1369 O O . VAL A 1 190 ? -36.193 14.293 -6.756 1.00 12.73 190 VAL A O 1
ATOM 1373 N N . SER A 1 191 ? -35.607 16.101 -5.547 1.00 13.20 191 SER A N 1
ATOM 1374 C CA . SER A 1 191 ? -34.873 15.320 -4.563 1.00 12.49 191 SER A CA 1
ATOM 1375 C C . SER A 1 191 ? -35.843 14.636 -3.604 1.00 12.39 191 SER A C 1
ATOM 1376 O O . SER A 1 191 ? -37.066 14.818 -3.666 1.00 12.25 191 SER A O 1
ATOM 1379 N N . ILE A 1 192 ? -35.266 13.858 -2.687 1.00 11.90 192 ILE A N 1
ATOM 1380 C CA . ILE A 1 192 ? -36.020 13.201 -1.624 1.00 11.81 192 ILE A CA 1
ATOM 1381 C C . ILE A 1 192 ? -36.797 14.203 -0.784 1.00 12.59 192 ILE A C 1
ATOM 1382 O O . ILE A 1 192 ? -37.815 13.852 -0.174 1.00 13.58 192 ILE A O 1
ATOM 1387 N N . LYS A 1 193 ? -36.343 15.460 -0.730 1.00 12.89 193 LYS A N 1
ATOM 1388 C CA . LYS A 1 193 ? -37.075 16.456 0.049 1.00 12.40 193 LYS A CA 1
ATOM 1389 C C . LYS A 1 193 ? -38.394 16.812 -0.622 1.00 13.80 193 LYS A C 1
ATOM 1390 O O . LYS A 1 193 ? -39.422 16.943 0.047 1.00 15.60 193 LYS A O 1
ATOM 1396 N N . GLY A 1 194 ? -38.389 16.950 -1.944 1.00 13.20 194 GLY A N 1
ATOM 1397 C CA . GLY A 1 194 ? -39.575 17.401 -2.650 1.00 12.31 194 GLY A CA 1
ATOM 1398 C C . GLY A 1 194 ? -40.499 16.287 -3.088 1.00 12.44 194 GLY A C 1
ATOM 1399 O O . GLY A 1 194 ? -41.712 16.491 -3.204 1.00 13.40 194 GLY A O 1
ATOM 1400 N N . LEU A 1 195 ? -39.941 15.102 -3.345 1.00 12.15 195 LEU A N 1
ATOM 1401 C CA . LEU A 1 195 ? -40.709 13.929 -3.762 1.00 12.83 195 LEU A CA 1
ATOM 1402 C C . LEU A 1 195 ? -40.436 12.782 -2.790 1.00 12.78 195 LEU A C 1
ATOM 1403 O O . LEU A 1 195 ? -39.857 11.754 -3.161 1.00 12.82 195 LEU A O 1
ATOM 1408 N N . PRO A 1 196 ? -40.840 12.928 -1.528 1.00 13.09 196 PRO A N 1
ATOM 1409 C CA . PRO A 1 196 ? -40.495 11.897 -0.541 1.00 12.62 196 PRO A CA 1
ATOM 1410 C C . PRO A 1 196 ? -41.201 10.578 -0.764 1.00 12.10 196 PRO A C 1
ATOM 1411 O O . PRO A 1 196 ? -40.627 9.536 -0.426 1.00 13.43 196 PRO A O 1
ATOM 1415 N N . THR A 1 197 ? -42.431 10.578 -1.291 1.00 12.96 197 THR A N 1
ATOM 1416 C CA . THR A 1 197 ? -43.084 9.300 -1.560 1.00 11.92 197 THR A CA 1
ATOM 1417 C C . THR A 1 197 ? -42.312 8.534 -2.610 1.00 13.19 197 THR A C 1
ATOM 1418 O O . THR A 1 197 ? -42.071 7.330 -2.463 1.00 14.94 197 THR A O 1
ATOM 1422 N N . LEU A 1 198 ? -41.880 9.234 -3.661 1.00 11.51 198 LEU A N 1
ATOM 1423 C CA . LEU A 1 198 ? -41.124 8.585 -4.722 1.00 11.42 198 LEU A CA 1
ATOM 1424 C C . LEU A 1 198 ? -39.812 8.015 -4.195 1.00 12.41 198 LEU A C 1
ATOM 1425 O O . LEU A 1 198 ? -39.528 6.827 -4.368 1.00 13.56 198 LEU A O 1
ATOM 1430 N N . TRP A 1 199 ? -38.993 8.855 -3.548 1.00 12.05 199 TRP A N 1
ATOM 1431 C CA . TRP A 1 199 ? -37.682 8.383 -3.107 1.00 12.10 199 TRP A CA 1
ATOM 1432 C C . TRP A 1 199 ? -37.790 7.315 -2.026 1.00 12.84 199 TRP A C 1
ATOM 1433 O O . TRP A 1 199 ? -36.950 6.414 -1.978 1.00 13.76 199 TRP A O 1
ATOM 1444 N N . SER A 1 200 ? -38.802 7.388 -1.152 1.00 12.47 200 SER A N 1
ATOM 1445 C CA . SER A 1 200 ? -38.942 6.361 -0.123 1.00 12.86 200 SER A CA 1
ATOM 1446 C C . SER A 1 200 ? -39.575 5.072 -0.635 1.00 13.08 200 SER A C 1
ATOM 1447 O O . SER A 1 200 ? -39.418 4.030 0.008 1.00 14.58 200 SER A O 1
ATOM 1450 N N . SER A 1 201 ? -40.284 5.109 -1.768 1.00 13.38 201 SER A N 1
ATOM 1451 C CA . SER A 1 201 ? -41.071 3.962 -2.217 1.00 12.84 201 SER A CA 1
ATOM 1452 C C . SER A 1 201 ? -40.441 3.193 -3.369 1.00 12.38 201 SER A C 1
ATOM 1453 O O . SER A 1 201 ? -40.717 1.999 -3.518 1.00 14.35 201 SER A O 1
ATOM 1456 N N A VAL A 1 202 ? -39.601 3.843 -4.181 0.52 12.64 202 VAL A N 1
ATOM 1457 N N B VAL A 1 202 ? -39.610 3.843 -4.192 0.48 12.98 202 VAL A N 1
ATOM 1458 C CA A VAL A 1 202 ? -38.922 3.146 -5.266 0.52 12.29 202 VAL A CA 1
ATOM 1459 C CA B VAL A 1 202 ? -38.937 3.110 -5.255 0.48 12.92 202 VAL A CA 1
ATOM 1460 C C A VAL A 1 202 ? -38.019 2.051 -4.690 0.52 13.27 202 VAL A C 1
ATOM 1461 C C B VAL A 1 202 ? -38.082 1.997 -4.655 0.48 13.24 202 VAL A C 1
ATOM 1462 O O A VAL A 1 202 ? -37.549 2.135 -3.547 0.52 14.63 202 VAL A O 1
ATOM 1463 O O B VAL A 1 202 ? -37.699 2.024 -3.478 0.48 13.71 202 VAL A O 1
ATOM 1470 N N . GLY A 1 203 ? -37.799 0.994 -5.476 1.00 12.37 203 GLY A N 1
ATOM 1471 C CA . GLY A 1 203 ? -36.976 -0.110 -5.023 1.00 12.79 203 GLY A CA 1
ATOM 1472 C C . GLY A 1 203 ? -35.494 0.184 -5.113 1.00 12.55 203 GLY A C 1
ATOM 1473 O O . GLY A 1 203 ? -34.956 0.345 -6.213 1.00 14.07 203 GLY A O 1
ATOM 1474 N N . TRP A 1 204 ? -34.816 0.264 -3.970 1.00 11.77 204 TRP A N 1
ATOM 1475 C CA . TRP A 1 204 ? -33.380 0.502 -3.950 1.00 11.17 204 TRP A CA 1
ATOM 1476 C C . TRP A 1 204 ? -32.628 -0.813 -4.040 1.00 11.81 204 TRP A C 1
ATOM 1477 O O . TRP A 1 204 ? -33.029 -1.816 -3.440 1.00 13.53 204 TRP A O 1
ATOM 1488 N N . ILE A 1 205 ? -31.516 -0.798 -4.776 1.00 11.66 205 ILE A N 1
ATOM 1489 C CA . ILE A 1 205 ? -30.801 -2.009 -5.138 1.00 12.43 205 ILE A CA 1
ATOM 1490 C C . ILE A 1 205 ? -29.338 -1.870 -4.751 1.00 12.70 205 ILE A C 1
ATOM 1491 O O . ILE A 1 205 ? -28.634 -1.006 -5.283 1.00 13.33 205 ILE A O 1
ATOM 1496 N N . PRO A 1 206 ? -28.815 -2.720 -3.855 1.00 13.76 206 PRO A N 1
ATOM 1497 C CA . PRO A 1 206 ? -27.384 -2.717 -3.500 1.00 14.26 206 PRO A CA 1
ATOM 1498 C C . PRO A 1 206 ? -26.609 -3.488 -4.560 1.00 13.87 206 PRO A C 1
ATOM 1499 O O . PRO A 1 206 ? -26.142 -4.625 -4.373 1.00 14.13 206 PRO A O 1
ATOM 1503 N N . PHE A 1 207 ? -26.496 -2.832 -5.717 1.00 12.08 207 PHE A N 1
ATOM 1504 C CA . PHE A 1 207 ? -26.156 -3.499 -6.963 1.00 12.71 207 PHE A CA 1
ATOM 1505 C C . PHE A 1 207 ? -24.807 -4.202 -6.904 1.00 12.55 207 PHE A C 1
ATOM 1506 O O . PHE A 1 207 ? -24.602 -5.193 -7.609 1.00 14.96 207 PHE A O 1
ATOM 1514 N N . TYR A 1 208 ? -23.874 -3.698 -6.100 1.00 12.61 208 TYR A N 1
ATOM 1515 C CA . TYR A 1 208 ? -22.514 -4.208 -6.086 1.00 12.75 208 TYR A CA 1
ATOM 1516 C C . TYR A 1 208 ? -22.139 -4.927 -4.800 1.00 13.05 208 TYR A C 1
ATOM 1517 O O . TYR A 1 208 ? -21.010 -5.411 -4.691 1.00 14.21 208 TYR A O 1
ATOM 1526 N N . ALA A 1 209 ? -23.051 -5.017 -3.831 1.00 12.98 209 ALA A N 1
ATOM 1527 C CA . ALA A 1 209 ? -22.695 -5.599 -2.539 1.00 14.06 209 ALA A CA 1
ATOM 1528 C C . ALA A 1 209 ? -22.173 -7.026 -2.672 1.00 15.35 209 ALA A C 1
ATOM 1529 O O . ALA A 1 209 ? -21.322 -7.445 -1.885 1.00 16.97 209 ALA A O 1
ATOM 1531 N N . GLU A 1 210 ? -22.662 -7.786 -3.648 1.00 15.58 210 GLU A N 1
ATOM 1532 C CA . GLU A 1 210 ? -22.267 -9.180 -3.808 1.00 16.48 210 GLU A CA 1
ATOM 1533 C C . GLU A 1 210 ? -21.402 -9.418 -5.040 1.00 16.12 210 GLU A C 1
ATOM 1534 O O . GLU A 1 210 ? -21.214 -10.573 -5.439 1.00 18.65 210 GLU A O 1
ATOM 1540 N N . ASN A 1 211 ? -20.856 -8.356 -5.640 1.00 14.92 211 ASN A N 1
ATOM 1541 C CA . ASN A 1 211 ? -20.073 -8.472 -6.861 1.00 15.56 211 ASN A CA 1
ATOM 1542 C C . ASN A 1 211 ? -18.588 -8.385 -6.522 1.00 15.79 211 ASN A C 1
ATOM 1543 O O . ASN A 1 211 ? -18.078 -7.283 -6.262 1.00 15.97 211 ASN A O 1
ATOM 1548 N N . PRO A 1 212 ? -17.849 -9.497 -6.539 1.00 16.77 212 PRO A N 1
ATOM 1549 C CA . PRO A 1 212 ? -16.429 -9.452 -6.157 1.00 17.18 212 PRO A CA 1
ATOM 1550 C C . PRO A 1 212 ? -15.559 -8.675 -7.124 1.00 15.80 212 PRO A C 1
ATOM 1551 O O . PRO A 1 212 ? -14.402 -8.384 -6.792 1.00 17.57 212 PRO A O 1
ATOM 1555 N N . ASN A 1 213 ? -16.066 -8.329 -8.302 1.00 15.57 213 ASN A N 1
ATOM 1556 C CA . ASN A 1 213 ? -15.278 -7.573 -9.264 1.00 16.86 213 ASN A CA 1
ATOM 1557 C C . ASN A 1 213 ? -15.463 -6.071 -9.148 1.00 15.61 213 ASN A C 1
ATOM 1558 O O . ASN A 1 213 ? -14.776 -5.322 -9.846 1.00 17.00 213 ASN A O 1
ATOM 1563 N N . ALA A 1 214 ? -16.339 -5.612 -8.261 1.00 14.58 214 ALA A N 1
ATOM 1564 C CA . ALA A 1 214 ? -16.745 -4.210 -8.231 1.00 15.44 214 ALA A CA 1
ATOM 1565 C C . ALA A 1 214 ? -15.909 -3.378 -7.261 1.00 17.22 214 ALA A C 1
ATOM 1566 O O . ALA A 1 214 ? -16.440 -2.621 -6.453 1.00 20.13 214 ALA A O 1
ATOM 1568 N N . GLY A 1 215 ? -14.586 -3.515 -7.330 1.00 16.15 215 GLY A N 1
ATOM 1569 C CA . GLY A 1 215 ? -13.745 -2.570 -6.624 1.00 15.69 215 GLY A CA 1
ATOM 1570 C C . GLY A 1 215 ? -13.732 -2.766 -5.116 1.00 15.60 215 GLY A C 1
ATOM 1571 O O . GLY A 1 215 ? -13.865 -3.882 -4.597 1.00 15.92 215 GLY A O 1
ATOM 1572 N N . SER A 1 216 ? -13.571 -1.649 -4.404 1.00 13.92 216 SER A N 1
ATOM 1573 C CA . SER A 1 216 ? -13.333 -1.693 -2.971 1.00 13.53 216 SER A CA 1
ATOM 1574 C C . SER A 1 216 ? -14.583 -2.114 -2.208 1.00 13.49 216 SER A C 1
ATOM 1575 O O . SER A 1 216 ? -15.716 -1.919 -2.648 1.00 14.41 216 SER A O 1
ATOM 1578 N N . ASP A 1 217 ? -14.356 -2.670 -1.019 1.00 13.20 217 ASP A N 1
ATOM 1579 C CA . ASP A 1 217 ? -15.479 -3.029 -0.162 1.00 13.87 217 ASP A CA 1
ATOM 1580 C C . ASP A 1 217 ? -16.320 -1.815 0.206 1.00 14.17 217 ASP A C 1
ATOM 1581 O O . ASP A 1 217 ? -17.547 -1.927 0.327 1.00 13.75 217 ASP A O 1
ATOM 1586 N N . ARG A 1 218 ? -15.687 -0.653 0.394 1.00 13.30 218 ARG A N 1
ATOM 1587 C CA . ARG A 1 218 ? -16.451 0.537 0.755 1.00 12.75 218 ARG A CA 1
ATOM 1588 C C . ARG A 1 218 ? -17.327 1.001 -0.401 1.00 13.52 218 ARG A C 1
ATOM 1589 O O . ARG A 1 218 ? -18.474 1.417 -0.191 1.00 13.84 218 ARG A O 1
ATOM 1597 N N . PHE A 1 219 ? -16.807 0.952 -1.626 1.00 12.50 219 PHE A N 1
ATOM 1598 C CA . PHE A 1 219 ? -17.669 1.256 -2.759 1.00 12.44 219 PHE A CA 1
ATOM 1599 C C . PHE A 1 219 ? -18.827 0.270 -2.842 1.00 11.56 219 PHE A C 1
ATOM 1600 O O . PHE A 1 219 ? -19.979 0.665 -3.061 1.00 12.99 219 PHE A O 1
ATOM 1608 N N . ARG A 1 220 ? -18.544 -1.020 -2.659 1.00 12.23 220 ARG A N 1
ATOM 1609 C CA . ARG A 1 220 ? -19.578 -2.038 -2.824 1.00 12.36 220 ARG A CA 1
ATOM 1610 C C . ARG A 1 220 ? -20.712 -1.853 -1.827 1.00 12.81 220 ARG A C 1
ATOM 1611 O O . ARG A 1 220 ? -21.889 -1.944 -2.191 1.00 14.54 220 ARG A O 1
ATOM 1619 N N . GLY A 1 221 ? -20.383 -1.620 -0.556 1.00 12.81 221 GLY A N 1
ATOM 1620 C CA . GLY A 1 221 ? -21.427 -1.341 0.409 1.00 12.17 221 GLY A CA 1
ATOM 1621 C C . GLY A 1 221 ? -21.992 0.056 0.278 1.00 12.73 221 GLY A C 1
ATOM 1622 O O . GLY A 1 221 ? -23.125 0.302 0.699 1.00 13.75 221 GLY A O 1
ATOM 1623 N N . GLY A 1 222 ? -21.230 0.974 -0.309 1.00 13.54 222 GLY A N 1
ATOM 1624 C CA . GLY A 1 222 ? -21.660 2.353 -0.384 1.00 12.42 222 GLY A CA 1
ATOM 1625 C C . GLY A 1 222 ? -22.304 2.753 -1.694 1.00 12.82 222 GLY A C 1
ATOM 1626 O O . GLY A 1 222 ? -22.251 3.928 -2.064 1.00 15.07 222 GLY A O 1
ATOM 1627 N N . TYR A 1 223 ? -22.920 1.811 -2.406 1.00 12.01 223 TYR A N 1
ATOM 1628 C CA . TYR A 1 223 ? -23.537 2.118 -3.684 1.00 12.24 223 TYR A CA 1
ATOM 1629 C C . TYR A 1 223 ? -24.975 1.612 -3.738 1.00 13.02 223 TYR A C 1
ATOM 1630 O O . TYR A 1 223 ? -25.266 0.476 -3.342 1.00 13.61 223 TYR A O 1
ATOM 1639 N N . LEU A 1 224 ? -25.866 2.460 -4.249 1.00 12.82 224 LEU A N 1
ATOM 1640 C CA . LEU A 1 224 ? -27.251 2.091 -4.490 1.00 12.51 224 LEU A CA 1
ATOM 1641 C C . LEU A 1 224 ? -27.746 2.752 -5.762 1.00 12.91 224 LEU A C 1
ATOM 1642 O O . LEU A 1 224 ? -27.286 3.835 -6.138 1.00 11.76 224 LEU A O 1
ATOM 1647 N N . TYR A 1 225 ? -28.733 2.116 -6.394 1.00 12.17 225 TYR A N 1
ATOM 1648 C CA . TYR A 1 225 ? -29.530 2.795 -7.406 1.00 12.35 225 TYR A CA 1
ATOM 1649 C C . TYR A 1 225 ? -30.981 2.342 -7.302 1.00 12.61 225 TYR A C 1
ATOM 1650 O O . TYR A 1 225 ? -31.308 1.349 -6.639 1.00 12.98 225 TYR A O 1
ATOM 1659 N N . ALA A 1 226 ? -31.857 3.090 -7.969 1.00 11.33 226 ALA A N 1
ATOM 1660 C CA . ALA A 1 226 ? -33.274 2.762 -8.026 1.00 11.70 226 ALA A CA 1
ATOM 1661 C C . ALA A 1 226 ? -33.811 3.180 -9.383 1.00 11.17 226 ALA A C 1
ATOM 1662 O O . ALA A 1 226 ? -33.283 4.097 -10.017 1.00 12.68 226 ALA A O 1
ATOM 1664 N N . GLU A 1 227 ? -34.871 2.501 -9.817 1.00 12.38 227 GLU A N 1
ATOM 1665 C CA . GLU A 1 227 ? -35.455 2.714 -11.136 1.00 12.31 227 GLU A CA 1
ATOM 1666 C C . GLU A 1 227 ? -36.928 3.071 -11.001 1.00 13.12 227 GLU A C 1
ATOM 1667 O O . GLU A 1 227 ? -37.727 2.254 -10.536 1.00 12.74 227 GLU A O 1
ATOM 1673 N N . VAL A 1 228 ? -37.281 4.281 -11.428 1.00 12.73 228 VAL A N 1
ATOM 1674 C CA . VAL A 1 228 ? -38.674 4.723 -11.413 1.00 11.76 228 VAL A CA 1
ATOM 1675 C C . VAL A 1 228 ? -39.402 4.213 -12.639 1.00 12.68 228 VAL A C 1
ATOM 1676 O O . VAL A 1 228 ? -40.526 3.704 -12.555 1.00 13.21 228 VAL A O 1
ATOM 1680 N N . MET A 1 229 ? -38.788 4.382 -13.804 1.00 12.10 229 MET A N 1
ATOM 1681 C CA . MET A 1 229 ? -39.401 4.003 -15.061 1.00 13.08 229 MET A CA 1
ATOM 1682 C C . MET A 1 229 ? -38.406 3.153 -15.826 1.00 12.70 229 MET A C 1
ATOM 1683 O O . MET A 1 229 ? -37.210 3.470 -15.867 1.00 13.65 229 MET A O 1
ATOM 1688 N N . GLY A 1 230 ? -38.895 2.057 -16.397 1.00 12.01 230 GLY A N 1
ATOM 1689 C CA . GLY A 1 230 ? -38.071 1.213 -17.225 1.00 11.86 230 GLY A CA 1
ATOM 1690 C C . GLY A 1 230 ? -38.490 -0.233 -17.117 1.00 12.53 230 GLY A C 1
ATOM 1691 O O . GLY A 1 230 ? -39.506 -0.563 -16.500 1.00 13.34 230 GLY A O 1
ATOM 1692 N N . PRO A 1 231 ? -37.710 -1.129 -17.718 1.00 11.63 231 PRO A N 1
ATOM 1693 C CA . PRO A 1 231 ? -38.103 -2.549 -17.732 1.00 13.08 231 PRO A CA 1
ATOM 1694 C C . PRO A 1 231 ? -38.119 -3.181 -16.355 1.00 13.56 231 PRO A C 1
ATOM 1695 O O . PRO A 1 231 ? -38.697 -4.266 -16.193 1.00 13.41 231 PRO A O 1
ATOM 1699 N N . TRP A 1 232 ? -37.523 -2.526 -15.357 1.00 13.81 232 TRP A N 1
ATOM 1700 C CA . TRP A 1 232 ? -37.497 -3.019 -13.986 1.00 13.33 232 TRP A CA 1
ATOM 1701 C C . TRP A 1 232 ? -37.993 -1.973 -12.997 1.00 12.74 232 TRP A C 1
ATOM 1702 O O . TRP A 1 232 ? -37.798 -2.135 -11.788 1.00 13.85 232 TRP A O 1
ATOM 1713 N N . GLY A 1 233 ? -38.623 -0.906 -13.475 1.00 13.22 233 GLY A N 1
ATOM 1714 C CA . GLY A 1 233 ? -39.066 0.171 -12.619 1.00 14.92 233 GLY A CA 1
ATOM 1715 C C . GLY A 1 233 ? -40.494 -0.016 -12.143 1.00 13.52 233 GLY A C 1
ATOM 1716 O O . GLY A 1 233 ? -41.094 -1.085 -12.269 1.00 13.43 233 GLY A O 1
ATOM 1717 N N . ASN A 1 234 ? -41.041 1.057 -11.564 1.00 12.67 234 ASN A N 1
ATOM 1718 C CA . ASN A 1 234 ? -42.457 1.060 -11.211 1.00 12.86 234 ASN A CA 1
ATOM 1719 C C . ASN A 1 234 ? -43.336 1.277 -12.432 1.00 12.73 234 ASN A C 1
ATOM 1720 O O . ASN A 1 234 ? -44.405 0.671 -12.547 1.00 14.15 234 ASN A O 1
ATOM 1725 N N . LEU A 1 235 ? -42.888 2.112 -13.364 1.00 12.78 235 LEU A N 1
ATOM 1726 C CA . LEU A 1 235 ? -43.576 2.327 -14.626 1.00 12.96 235 LEU A CA 1
ATOM 1727 C C . LEU A 1 235 ? -42.874 1.476 -15.675 1.00 11.81 235 LEU A C 1
ATOM 1728 O O . LEU A 1 235 ? -41.736 1.769 -16.059 1.00 14.01 235 LEU A O 1
ATOM 1733 N N . ARG A 1 236 ? -43.545 0.419 -16.130 1.00 12.19 236 ARG A N 1
ATOM 1734 C CA . ARG A 1 236 ? -42.951 -0.573 -17.032 1.00 11.51 236 ARG A CA 1
ATOM 1735 C C . ARG A 1 236 ? -43.754 -0.646 -18.323 1.00 12.71 236 ARG A C 1
ATOM 1736 O O . ARG A 1 236 ? -44.616 -1.516 -18.485 1.00 13.88 236 ARG A O 1
ATOM 1744 N N . ILE A 1 237 ? -43.456 0.274 -19.241 1.00 14.28 237 ILE A N 1
ATOM 1745 C CA . ILE A 1 237 ? -44.104 0.345 -20.545 1.00 14.41 237 ILE A CA 1
ATOM 1746 C C . ILE A 1 237 ? -43.199 -0.325 -21.562 1.00 14.22 237 ILE A C 1
ATOM 1747 O O . ILE A 1 237 ? -42.023 0.038 -21.694 1.00 15.02 237 ILE A O 1
ATOM 1752 N N . LYS A 1 238 ? -43.745 -1.303 -22.283 1.00 14.74 238 LYS A N 1
ATOM 1753 C CA . LYS A 1 238 ? -42.963 -1.977 -23.309 1.00 15.64 238 LYS A CA 1
ATOM 1754 C C . LYS A 1 238 ? -42.942 -1.167 -24.596 1.00 15.43 238 LYS A C 1
ATOM 1755 O O . LYS A 1 238 ? -41.876 -0.917 -25.160 1.00 15.38 238 LYS A O 1
ATOM 1761 N N . GLU A 1 239 ? -44.109 -0.738 -25.069 1.00 16.08 239 GLU A N 1
ATOM 1762 C CA . GLU A 1 239 ? -44.196 0.012 -26.310 1.00 16.94 239 GLU A CA 1
ATOM 1763 C C . GLU A 1 239 ? -45.235 1.109 -26.182 1.00 16.03 239 GLU A C 1
ATOM 1764 O O . GLU A 1 239 ? -46.222 0.971 -25.455 1.00 16.80 239 GLU A O 1
ATOM 1770 N N . ILE A 1 240 ? -45.000 2.202 -26.904 1.00 15.50 240 ILE A N 1
ATOM 1771 C CA . ILE A 1 240 ? -45.991 3.250 -27.113 1.00 16.20 240 ILE A CA 1
ATOM 1772 C C . ILE A 1 240 ? -46.139 3.431 -28.612 1.00 17.31 240 ILE A C 1
ATOM 1773 O O . ILE A 1 240 ? -45.158 3.741 -29.298 1.00 17.70 240 ILE A O 1
ATOM 1778 N N . ASP A 1 241 ? -47.359 3.256 -29.115 1.00 17.68 241 ASP A N 1
ATOM 1779 C CA . ASP A 1 241 ? -47.622 3.354 -30.547 1.00 20.34 241 ASP A CA 1
ATOM 1780 C C . ASP A 1 241 ? -46.648 2.488 -31.337 1.00 21.50 241 ASP A C 1
ATOM 1781 O O . ASP A 1 241 ? -46.144 2.878 -32.393 1.00 22.60 241 ASP A O 1
ATOM 1786 N N . GLY A 1 242 ? -46.358 1.305 -30.798 1.00 20.06 242 GLY A N 1
ATOM 1787 C CA . GLY A 1 242 ? -45.504 0.354 -31.471 1.00 20.71 242 GLY A CA 1
ATOM 1788 C C . GLY A 1 242 ? -44.019 0.594 -31.344 1.00 22.10 242 GLY A C 1
ATOM 1789 O O . GLY A 1 242 ? -43.239 -0.241 -31.819 1.00 24.54 242 GLY A O 1
ATOM 1790 N N . GLU A 1 243 ? -43.594 1.706 -30.742 1.00 20.69 243 GLU A N 1
ATOM 1791 C CA . GLU A 1 243 ? -42.176 1.980 -30.541 1.00 19.16 243 GLU A CA 1
ATOM 1792 C C . GLU A 1 243 ? -41.732 1.402 -29.204 1.00 17.13 243 GLU A C 1
ATOM 1793 O O . GLU A 1 243 ? -42.370 1.645 -28.178 1.00 17.44 243 GLU A O 1
ATOM 1799 N N . LYS A 1 244 ? -40.650 0.630 -29.218 1.00 17.27 244 LYS A N 1
ATOM 1800 C CA . LYS A 1 244 ? -40.094 0.128 -27.968 1.00 18.22 244 LYS A CA 1
ATOM 1801 C C . LYS A 1 244 ? -39.594 1.291 -27.126 1.00 16.84 244 LYS A C 1
ATOM 1802 O O . LYS A 1 244 ? -38.825 2.131 -27.600 1.00 17.92 244 LYS A O 1
ATOM 1808 N N . VAL A 1 245 ? -40.039 1.345 -25.875 1.00 16.33 245 VAL A N 1
ATOM 1809 C CA . VAL A 1 245 ? -39.628 2.410 -24.969 1.00 15.87 245 VAL A CA 1
ATOM 1810 C C . VAL A 1 245 ? -38.230 2.078 -24.449 1.00 16.12 245 VAL A C 1
ATOM 1811 O O . VAL A 1 245 ? -38.034 1.079 -23.754 1.00 17.82 245 VAL A O 1
ATOM 1815 N N . GLY A 1 246 ? -37.251 2.907 -24.798 1.00 15.94 246 GLY A N 1
ATOM 1816 C CA . GLY A 1 246 ? -35.900 2.685 -24.321 1.00 15.38 246 GLY A CA 1
ATOM 1817 C C . GLY A 1 246 ? -35.619 3.364 -22.996 1.00 15.06 246 GLY A C 1
ATOM 1818 O O . GLY A 1 246 ? -34.633 3.039 -22.325 1.00 14.74 246 GLY A O 1
ATOM 1819 N N . ALA A 1 247 ? -36.490 4.294 -22.601 1.00 13.32 247 ALA A N 1
ATOM 1820 C CA . ALA A 1 247 ? -36.234 5.118 -21.427 1.00 12.70 247 ALA A CA 1
ATOM 1821 C C . ALA A 1 247 ? -36.175 4.272 -20.165 1.00 12.90 247 ALA A C 1
ATOM 1822 O O . ALA A 1 247 ? -37.038 3.420 -19.922 1.00 14.70 247 ALA A O 1
ATOM 1824 N N . GLU A 1 248 ? -35.162 4.537 -19.348 1.00 12.03 248 GLU A N 1
ATOM 1825 C CA . GLU A 1 248 ? -34.992 3.895 -18.049 1.00 13.51 248 GLU A CA 1
ATOM 1826 C C . GLU A 1 248 ? -34.512 5.018 -17.151 1.00 12.57 248 GLU A C 1
ATOM 1827 O O . GLU A 1 248 ? -33.444 5.573 -17.398 1.00 13.73 248 GLU A O 1
ATOM 1833 N N . ILE A 1 249 ? -35.314 5.411 -16.168 1.00 10.92 249 ILE A N 1
ATOM 1834 C CA . ILE A 1 249 ? -35.055 6.631 -15.418 1.00 11.29 249 ILE A CA 1
ATOM 1835 C C . ILE A 1 249 ? -35.147 6.327 -13.934 1.00 11.65 249 ILE A C 1
ATOM 1836 O O . ILE A 1 249 ? -36.084 5.659 -13.480 1.00 12.84 249 ILE A O 1
ATOM 1841 N N . GLY A 1 250 ? -34.177 6.820 -13.181 1.00 10.88 250 GLY A N 1
ATOM 1842 C CA . GLY A 1 250 ? -34.180 6.578 -11.754 1.00 11.44 250 GLY A CA 1
ATOM 1843 C C . GLY A 1 250 ? -33.176 7.459 -11.047 1.00 12.01 250 GLY A C 1
ATOM 1844 O O . GLY A 1 250 ? -33.037 8.640 -11.376 1.00 12.22 250 GLY A O 1
ATOM 1845 N N . MET A 1 251 ? -32.459 6.897 -10.081 1.00 11.70 251 MET A N 1
ATOM 1846 C CA . MET A 1 251 ? -31.555 7.699 -9.269 1.00 12.82 251 MET A CA 1
ATOM 1847 C C . MET A 1 251 ? -30.434 6.805 -8.753 1.00 12.84 251 MET A C 1
ATOM 1848 O O . MET A 1 251 ? -30.571 5.580 -8.705 1.00 13.59 251 MET A O 1
ATOM 1853 N N . THR A 1 252 ? -29.302 7.427 -8.411 1.00 12.40 252 THR A N 1
ATOM 1854 C CA . THR A 1 252 ? -28.167 6.714 -7.837 1.00 13.18 252 THR A CA 1
ATOM 1855 C C . THR A 1 252 ? -27.658 7.452 -6.610 1.00 13.06 252 THR A C 1
ATOM 1856 O O . THR A 1 252 ? -27.809 8.671 -6.490 1.00 13.59 252 THR A O 1
ATOM 1860 N N . ALA A 1 253 ? -27.058 6.693 -5.692 1.00 12.32 253 ALA A N 1
ATOM 1861 C CA . ALA A 1 253 ? -26.417 7.245 -4.503 1.00 12.04 253 ALA A CA 1
ATOM 1862 C C . ALA A 1 253 ? -25.112 6.500 -4.277 1.00 12.32 253 ALA A C 1
ATOM 1863 O O . ALA A 1 253 ? -25.101 5.266 -4.224 1.00 13.77 253 ALA A O 1
ATOM 1865 N N . GLN A 1 254 ? -24.023 7.250 -4.130 1.00 13.11 254 GLN A N 1
ATOM 1866 C CA . GLN A 1 254 ? -22.702 6.682 -3.917 1.00 12.32 254 GLN A CA 1
ATOM 1867 C C . GLN A 1 254 ? -22.062 7.370 -2.721 1.00 13.02 254 GLN A C 1
ATOM 1868 O O . GLN A 1 254 ? -21.955 8.600 -2.694 1.00 13.51 254 GLN A O 1
ATOM 1874 N N . LEU A 1 255 ? -21.620 6.570 -1.754 1.00 12.16 255 LEU A N 1
ATOM 1875 C CA . LEU A 1 255 ? -21.039 7.104 -0.532 1.00 11.34 255 LEU A CA 1
ATOM 1876 C C . LEU A 1 255 ? -19.724 7.819 -0.824 1.00 12.86 255 LEU A C 1
ATOM 1877 O O . LEU A 1 255 ? -18.958 7.423 -1.706 1.00 13.81 255 LEU A O 1
ATOM 1882 N N . PHE A 1 256 ? -19.473 8.891 -0.075 1.00 12.21 256 PHE A N 1
ATOM 1883 C CA . PHE A 1 256 ? -18.207 9.601 -0.193 1.00 12.54 256 PHE A CA 1
ATOM 1884 C C . PHE A 1 256 ? -17.033 8.688 0.168 1.00 12.74 256 PHE A C 1
ATOM 1885 O O . PHE A 1 256 ? -17.185 7.651 0.825 1.00 12.71 256 PHE A O 1
ATOM 1893 N N . ASN A 1 257 ? -15.845 9.084 -0.288 1.00 13.09 257 ASN A N 1
ATOM 1894 C CA . ASN A 1 257 ? -14.615 8.330 -0.041 1.00 13.19 257 ASN A CA 1
ATOM 1895 C C . ASN A 1 257 ? -14.667 6.942 -0.674 1.00 13.64 257 ASN A C 1
ATOM 1896 O O . ASN A 1 257 ? -14.212 5.958 -0.090 1.00 15.48 257 ASN A O 1
ATOM 1901 N N . THR A 1 258 ? -15.233 6.865 -1.882 1.00 12.67 258 THR A N 1
ATOM 1902 C CA . THR A 1 258 ? -15.243 5.634 -2.664 1.00 12.02 258 THR A CA 1
ATOM 1903 C C . THR A 1 258 ? -14.882 5.951 -4.109 1.00 13.76 258 THR A C 1
ATOM 1904 O O . THR A 1 258 ? -14.979 7.091 -4.563 1.00 15.96 258 THR A O 1
ATOM 1908 N N . SER A 1 259 ? -14.496 4.913 -4.841 1.00 13.55 259 SER A N 1
ATOM 1909 C CA . SER A 1 259 ? -14.187 5.039 -6.260 1.00 13.86 259 SER A CA 1
ATOM 1910 C C . SER A 1 259 ? -14.953 3.953 -7.002 1.00 13.16 259 SER A C 1
ATOM 1911 O O . SER A 1 259 ? -14.762 2.760 -6.731 1.00 14.46 259 SER A O 1
ATOM 1914 N N . TYR A 1 260 ? -15.831 4.367 -7.916 1.00 12.91 260 TYR A N 1
ATOM 1915 C CA . TYR A 1 260 ? -16.577 3.455 -8.781 1.00 12.90 260 TYR A CA 1
ATOM 1916 C C . TYR A 1 260 ? -15.643 3.124 -9.940 1.00 13.62 260 TYR A C 1
ATOM 1917 O O . TYR A 1 260 ? -15.286 4.026 -10.708 1.00 14.15 260 TYR A O 1
ATOM 1926 N N . PRO A 1 261 ? -15.201 1.871 -10.073 1.00 14.80 261 PRO A N 1
ATOM 1927 C CA . PRO A 1 261 ? -14.175 1.543 -11.074 1.00 15.73 261 PRO A CA 1
ATOM 1928 C C . PRO A 1 261 ? -14.618 1.855 -12.493 1.00 13.17 261 PRO A C 1
ATOM 1929 O O . PRO A 1 261 ? -15.811 1.942 -12.802 1.00 14.09 261 PRO A O 1
ATOM 1933 N N . TYR A 1 262 ? -13.621 2.008 -13.364 1.00 13.48 262 TYR A N 1
ATOM 1934 C CA . TYR A 1 262 ? -13.880 2.176 -14.789 1.00 12.47 262 TYR A CA 1
ATOM 1935 C C . TYR A 1 262 ? -14.867 1.113 -15.257 1.00 11.97 262 TYR A C 1
ATOM 1936 O O . TYR A 1 262 ? -14.700 -0.081 -14.971 1.00 12.57 262 TYR A O 1
ATOM 1945 N N . HIS A 1 263 ? -15.906 1.550 -15.974 1.00 11.53 263 HIS A N 1
ATOM 1946 C CA . HIS A 1 263 ? -16.960 0.649 -16.422 1.00 12.08 263 HIS A CA 1
ATOM 1947 C C . HIS A 1 263 ? -17.556 1.169 -17.726 1.00 11.30 263 HIS A C 1
ATOM 1948 O O . HIS A 1 263 ? -17.277 2.290 -18.160 1.00 12.19 263 HIS A O 1
ATOM 1955 N N . TYR A 1 264 ? -18.356 0.323 -18.367 1.00 13.06 264 TYR A N 1
ATOM 1956 C CA . TYR A 1 264 ? -18.834 0.603 -19.716 1.00 12.82 264 TYR A CA 1
ATOM 1957 C C . TYR A 1 264 ? -20.003 -0.335 -19.985 1.00 12.80 264 TYR A C 1
ATOM 1958 O O . TYR A 1 264 ? -20.221 -1.299 -19.250 1.00 14.28 264 TYR A O 1
ATOM 1967 N N . HIS A 1 265 ? -20.774 -0.023 -21.022 1.00 12.78 265 HIS A N 1
ATOM 1968 C CA . HIS A 1 265 ? -21.928 -0.845 -21.368 1.00 12.23 265 HIS A CA 1
ATOM 1969 C C . HIS A 1 265 ? -22.489 -0.350 -22.692 1.00 12.02 265 HIS A C 1
ATOM 1970 O O . HIS A 1 265 ? -22.237 0.788 -23.113 1.00 13.18 265 HIS A O 1
ATOM 1977 N N . HIS A 1 266 ? -23.277 -1.218 -23.328 1.00 12.02 266 HIS A N 1
ATOM 1978 C CA . HIS A 1 266 ? -23.949 -0.844 -24.572 1.00 11.28 266 HIS A CA 1
ATOM 1979 C C . HIS A 1 266 ? -24.889 0.341 -24.435 1.00 12.19 266 HIS A C 1
ATOM 1980 O O . HIS A 1 266 ? -24.779 1.276 -25.245 1.00 13.28 266 HIS A O 1
ATOM 1987 N N . PRO A 1 267 ? -25.836 0.369 -23.489 1.00 12.50 267 PRO A N 1
ATOM 1988 C CA . PRO A 1 267 ? -26.818 1.458 -23.490 1.00 12.49 267 PRO A CA 1
ATOM 1989 C C . PRO A 1 267 ? -26.184 2.810 -23.214 1.00 12.54 267 PRO A C 1
ATOM 1990 O O . PRO A 1 267 ? -25.293 2.953 -22.365 1.00 11.95 267 PRO A O 1
ATOM 1994 N N . GLN A 1 268 ? -26.640 3.799 -23.971 1.00 11.45 268 GLN A N 1
ATOM 1995 C CA . GLN A 1 268 ? -26.303 5.179 -23.690 1.00 11.10 268 GLN A CA 1
ATOM 1996 C C . GLN A 1 268 ? -26.949 5.585 -22.376 1.00 11.20 268 GLN A C 1
ATOM 1997 O O . GLN A 1 268 ? -27.990 5.052 -21.972 1.00 12.86 268 GLN A O 1
ATOM 2003 N N . GLU A 1 269 ? -26.339 6.561 -21.718 1.00 11.50 269 GLU A N 1
ATOM 2004 C CA . GLU A 1 269 ? -26.684 6.825 -20.334 1.00 11.76 269 GLU A CA 1
ATOM 2005 C C . GLU A 1 269 ? -26.552 8.314 -20.065 1.00 12.16 269 GLU A C 1
ATOM 2006 O O . GLU A 1 269 ? -25.720 8.996 -20.672 1.00 13.72 269 GLU A O 1
ATOM 2012 N N . ILE A 1 270 ? -27.376 8.809 -19.145 1.00 10.30 270 ILE A N 1
ATOM 2013 C CA . ILE A 1 270 ? -27.408 10.224 -18.793 1.00 11.20 270 ILE A CA 1
ATOM 2014 C C . ILE A 1 270 ? -27.332 10.343 -17.281 1.00 11.24 270 ILE A C 1
ATOM 2015 O O . ILE A 1 270 ? -28.015 9.610 -16.555 1.00 11.89 270 ILE A O 1
ATOM 2020 N N . TYR A 1 271 ? -26.520 11.278 -16.805 1.00 11.90 271 TYR A N 1
ATOM 2021 C CA . TYR A 1 271 ? -26.468 11.581 -15.380 1.00 11.42 271 TYR A CA 1
ATOM 2022 C C . TYR A 1 271 ? -26.714 13.062 -15.167 1.00 11.70 271 TYR A C 1
ATOM 2023 O O . TYR A 1 271 ? -26.114 13.901 -15.848 1.00 12.52 271 TYR A O 1
ATOM 2032 N N . MET A 1 272 ? -27.585 13.376 -14.214 1.00 11.87 272 MET A N 1
ATOM 2033 C CA . MET A 1 272 ? -27.825 14.741 -13.766 1.00 12.35 272 MET A CA 1
ATOM 2034 C C . MET A 1 272 ? -27.457 14.814 -12.293 1.00 12.80 272 MET A C 1
ATOM 2035 O O . MET A 1 272 ? -28.073 14.139 -11.465 1.00 14.10 272 MET A O 1
ATOM 2040 N N . THR A 1 273 ? -26.456 15.624 -11.968 1.00 13.10 273 THR A N 1
ATOM 2041 C CA . THR A 1 273 ? -25.927 15.655 -10.614 1.00 13.82 273 THR A CA 1
ATOM 2042 C C . THR A 1 273 ? -26.831 16.483 -9.712 1.00 12.82 273 THR A C 1
ATOM 2043 O O . THR A 1 273 ? -27.122 17.646 -10.010 1.00 13.83 273 THR A O 1
ATOM 2047 N N . LEU A 1 274 ? -27.264 15.884 -8.599 1.00 11.89 274 LEU A N 1
ATOM 2048 C CA . LEU A 1 274 ? -28.071 16.581 -7.604 1.00 11.88 274 LEU A CA 1
ATOM 2049 C C . LEU A 1 274 ? -27.237 17.122 -6.459 1.00 11.53 274 LEU A C 1
ATOM 2050 O O . LEU A 1 274 ? -27.537 18.197 -5.938 1.00 13.48 274 LEU A O 1
ATOM 2055 N N . THR A 1 275 ? -26.200 16.393 -6.053 1.00 12.18 275 THR A N 1
ATOM 2056 C CA . THR A 1 275 ? -25.444 16.757 -4.861 1.00 11.49 275 THR A CA 1
ATOM 2057 C C . THR A 1 275 ? -24.796 18.124 -4.999 1.00 12.40 275 THR A C 1
ATOM 2058 O O . THR A 1 275 ? -24.095 18.401 -5.981 1.00 14.36 275 THR A O 1
ATOM 2062 N N . LYS A 1 276 ? -24.997 18.966 -3.992 1.00 12.72 276 LYS A N 1
ATOM 2063 C CA . LYS A 1 276 ? -24.201 20.181 -3.893 1.00 13.87 276 LYS A CA 1
ATOM 2064 C C . LYS A 1 276 ? -22.904 19.844 -3.172 1.00 14.37 276 LYS A C 1
ATOM 2065 O O . LYS A 1 276 ? -22.925 19.464 -1.993 1.00 15.10 276 LYS A O 1
ATOM 2071 N N . PRO A 1 277 ? -21.765 19.946 -3.843 1.00 14.27 277 PRO A N 1
ATOM 2072 C CA . PRO A 1 277 ? -20.508 19.508 -3.224 1.00 14.29 277 PRO A CA 1
ATOM 2073 C C . PRO A 1 277 ? -20.019 20.490 -2.168 1.00 15.27 277 PRO A C 1
ATOM 2074 O O . PRO A 1 277 ? -20.346 21.680 -2.190 1.00 16.07 277 PRO A O 1
ATOM 2078 N N . GLN A 1 278 ? -19.240 19.967 -1.217 1.00 14.52 278 GLN A N 1
ATOM 2079 C CA . GLN A 1 278 ? -18.620 20.785 -0.176 1.00 15.22 278 GLN A CA 1
ATOM 2080 C C . GLN A 1 278 ? -17.220 21.257 -0.541 1.00 16.17 278 GLN A C 1
ATOM 2081 O O . GLN A 1 278 ? -16.642 22.079 0.177 1.00 18.13 278 GLN A O 1
ATOM 2087 N N . CYS A 1 279 ? -16.669 20.755 -1.634 1.00 15.40 279 CYS A N 1
ATOM 2088 C CA . CYS A 1 279 ? -15.448 21.275 -2.220 1.00 16.57 279 CYS A CA 1
ATOM 2089 C C . CYS A 1 279 ? -15.569 21.008 -3.708 1.00 16.02 279 CYS A C 1
ATOM 2090 O O . CYS A 1 279 ? -16.366 20.170 -4.129 1.00 16.03 279 CYS A O 1
ATOM 2093 N N . ILE A 1 280 ? -14.804 21.744 -4.512 1.00 16.06 280 ILE A N 1
ATOM 2094 C CA . ILE A 1 280 ? -15.032 21.628 -5.951 1.00 15.52 280 ILE A CA 1
ATOM 2095 C C . ILE A 1 280 ? -14.767 20.213 -6.450 1.00 15.86 280 ILE A C 1
ATOM 2096 O O . ILE A 1 280 ? -15.433 19.748 -7.382 1.00 15.94 280 ILE A O 1
ATOM 2101 N N . ASP A 1 281 ? -13.827 19.494 -5.835 1.00 15.96 281 ASP A N 1
ATOM 2102 C CA . ASP A 1 281 ? -13.443 18.177 -6.323 1.00 17.76 281 ASP A CA 1
ATOM 2103 C C . ASP A 1 281 ? -14.024 17.042 -5.494 1.00 15.23 281 ASP A C 1
ATOM 2104 O O . ASP A 1 281 ? -13.485 15.929 -5.519 1.00 16.71 281 ASP A O 1
ATOM 2109 N N . GLN A 1 282 ? -15.120 17.288 -4.771 1.00 14.11 282 GLN A N 1
ATOM 2110 C CA . GLN A 1 282 ? -15.719 16.220 -3.981 1.00 13.91 282 GLN A CA 1
ATOM 2111 C C . GLN A 1 282 ? -16.140 15.062 -4.869 1.00 14.51 282 GLN A C 1
ATOM 2112 O O . GLN A 1 282 ? -15.899 13.893 -4.548 1.00 14.54 282 GLN A O 1
ATOM 2118 N N . ASN A 1 283 ? -16.793 15.369 -5.983 1.00 13.42 283 ASN A N 1
ATOM 2119 C CA . ASN A 1 283 ? -17.385 14.355 -6.840 1.00 12.80 283 ASN A CA 1
ATOM 2120 C C . ASN A 1 283 ? -16.803 14.556 -8.225 1.00 13.92 283 ASN A C 1
ATOM 2121 O O . ASN A 1 283 ? -17.145 15.524 -8.909 1.00 16.84 283 ASN A O 1
ATOM 2126 N N . LYS A 1 284 ? -15.918 13.658 -8.629 1.00 12.24 284 LYS A N 1
ATOM 2127 C CA . LYS A 1 284 ? -15.319 13.716 -9.952 1.00 13.16 284 LYS A CA 1
ATOM 2128 C C . LYS A 1 284 ? -15.844 12.581 -10.820 1.00 14.41 284 LYS A C 1
ATOM 2129 O O . LYS A 1 284 ? -16.113 11.474 -10.343 1.00 15.78 284 LYS A O 1
ATOM 2135 N N . HIS A 1 285 ? -15.979 12.856 -12.108 1.00 14.75 285 HIS A N 1
ATOM 2136 C CA . HIS A 1 285 ? -16.361 11.815 -13.042 1.00 15.42 285 HIS A CA 1
ATOM 2137 C C . HIS A 1 285 ? -15.451 11.866 -14.255 1.00 14.65 285 HIS A C 1
ATOM 2138 O O . HIS A 1 285 ? -14.802 12.876 -14.535 1.00 14.44 285 HIS A O 1
ATOM 2145 N N . MET A 1 286 ? -15.380 10.734 -14.939 1.00 13.90 286 MET A N 1
ATOM 2146 C CA . MET A 1 286 ? -14.709 10.619 -16.218 1.00 14.37 286 MET A CA 1
ATOM 2147 C C . MET A 1 286 ? -15.717 10.021 -17.183 1.00 13.53 286 MET A C 1
ATOM 2148 O O . MET A 1 286 ? -16.466 9.121 -16.813 1.00 13.75 286 MET A O 1
ATOM 2153 N N . VAL A 1 287 ? -15.779 10.559 -18.395 1.00 12.78 287 VAL A N 1
ATOM 2154 C CA . VAL A 1 287 ? -16.365 9.835 -19.514 1.00 13.48 287 VAL A CA 1
ATOM 2155 C C . VAL A 1 287 ? -15.483 10.073 -20.725 1.00 13.41 287 VAL A C 1
ATOM 2156 O O . VAL A 1 287 ? -15.226 11.222 -21.101 1.00 13.20 287 VAL A O 1
ATOM 2160 N N . MET A 1 288 ? -14.973 8.998 -21.302 1.00 12.89 288 MET A N 1
ATOM 2161 C CA . MET A 1 288 ? -14.193 9.123 -22.517 1.00 13.06 288 MET A CA 1
ATOM 2162 C C . MET A 1 288 ? -14.627 8.024 -23.462 1.00 13.06 288 MET A C 1
ATOM 2163 O O . MET A 1 288 ? -14.850 6.884 -23.041 1.00 14.26 288 MET A O 1
ATOM 2168 N N . HIS A 1 289 ? -14.803 8.394 -24.726 1.00 12.48 289 HIS A N 1
ATOM 2169 C CA . HIS A 1 289 ? -15.240 7.439 -25.727 1.00 12.75 289 HIS A CA 1
ATOM 2170 C C . HIS A 1 289 ? -14.229 6.309 -25.852 1.00 13.27 289 HIS A C 1
ATOM 2171 O O . HIS A 1 289 ? -13.040 6.474 -25.570 1.00 14.52 289 HIS A O 1
ATOM 2178 N N . TRP A 1 290 ? -14.727 5.139 -26.247 1.00 13.02 290 TRP A N 1
ATOM 2179 C CA . TRP A 1 290 ? -13.904 3.938 -26.200 1.00 13.41 290 TRP A CA 1
ATOM 2180 C C . TRP A 1 290 ? -12.658 4.071 -27.058 1.00 14.30 290 TRP A C 1
ATOM 2181 O O . TRP A 1 290 ? -11.622 3.479 -26.734 1.00 15.20 290 TRP A O 1
ATOM 2192 N N . ASP A 1 291 ? -12.740 4.829 -28.156 1.00 14.51 291 ASP A N 1
ATOM 2193 C CA . ASP A 1 291 ? -11.628 4.994 -29.080 1.00 14.71 291 ASP A CA 1
ATOM 2194 C C . ASP A 1 291 ? -10.827 6.264 -28.828 1.00 15.07 291 ASP A C 1
ATOM 2195 O O . ASP A 1 291 ? -10.038 6.672 -29.686 1.00 15.37 291 ASP A O 1
ATOM 2200 N N . ASN A 1 292 ? -11.002 6.885 -27.663 1.00 14.01 292 ASN A N 1
ATOM 2201 C CA . ASN A 1 292 ? -10.213 8.054 -27.301 1.00 13.45 292 ASN A CA 1
ATOM 2202 C C . ASN A 1 292 ? -8.728 7.705 -27.315 1.00 13.85 292 ASN A C 1
ATOM 2203 O O . ASN A 1 292 ? -8.319 6.663 -26.797 1.00 14.18 292 ASN A O 1
ATOM 2208 N N . ASN A 1 293 ? -7.914 8.582 -27.905 1.00 15.36 293 ASN A N 1
ATOM 2209 C CA . ASN A 1 293 ? -6.501 8.264 -28.083 1.00 17.67 293 ASN A CA 1
ATOM 2210 C C . ASN A 1 293 ? -5.698 8.290 -26.790 1.00 18.39 293 ASN A C 1
ATOM 2211 O O . ASN A 1 293 ? -4.524 7.902 -26.810 1.00 19.52 293 ASN A O 1
ATOM 2216 N N . GLN A 1 294 ? -6.297 8.715 -25.675 1.00 16.53 294 GLN A N 1
ATOM 2217 C CA . GLN A 1 294 ? -5.639 8.569 -24.385 1.00 15.75 294 GLN A CA 1
ATOM 2218 C C . GLN A 1 294 ? -5.552 7.111 -23.953 1.00 16.38 294 GLN A C 1
ATOM 2219 O O . GLN A 1 294 ? -4.767 6.791 -23.058 1.00 18.86 294 GLN A O 1
ATOM 2225 N N . PHE A 1 295 ? -6.335 6.226 -24.561 1.00 14.92 295 PHE A N 1
ATOM 2226 C CA . PHE A 1 295 ? -6.302 4.806 -24.251 1.00 14.95 295 PHE A CA 1
ATOM 2227 C C . PHE A 1 295 ? -5.622 4.052 -25.384 1.00 15.76 295 PHE A C 1
ATOM 2228 O O . PHE A 1 295 ? -5.361 4.595 -26.460 1.00 16.91 295 PHE A O 1
ATOM 2236 N N A LYS A 1 296 ? -5.398 2.762 -25.146 0.38 16.62 296 LYS A N 1
ATOM 2237 N N B LYS A 1 296 ? -5.291 2.795 -25.109 0.62 15.64 296 LYS A N 1
ATOM 2238 C CA A LYS A 1 296 ? -4.739 1.869 -26.095 0.38 18.68 296 LYS A CA 1
ATOM 2239 C CA B LYS A 1 296 ? -4.761 1.883 -26.113 0.62 17.15 296 LYS A CA 1
ATOM 2240 C C A LYS A 1 296 ? -5.720 0.761 -26.462 0.38 18.45 296 LYS A C 1
ATOM 2241 C C B LYS A 1 296 ? -5.849 0.878 -26.445 0.62 17.61 296 LYS A C 1
ATOM 2242 O O A LYS A 1 296 ? -6.086 -0.053 -25.608 0.38 19.69 296 LYS A O 1
ATOM 2243 O O B LYS A 1 296 ? -6.428 0.266 -25.542 0.62 19.56 296 LYS A O 1
ATOM 2254 N N . GLN A 1 297 ? -6.136 0.719 -27.731 1.00 17.51 297 GLN A N 1
ATOM 2255 C CA . GLN A 1 297 ? -7.162 -0.206 -28.191 1.00 17.53 297 GLN A CA 1
ATOM 2256 C C . GLN A 1 297 ? -6.559 -1.244 -29.121 1.00 17.45 297 GLN A C 1
ATOM 2257 O O . GLN A 1 297 ? -5.747 -0.916 -29.992 1.00 18.66 297 GLN A O 1
ATOM 2263 N N . LYS A 1 298 ? -6.980 -2.478 -28.922 1.00 16.74 298 LYS A N 1
ATOM 2264 C CA . LYS A 1 298 ? -6.710 -3.595 -29.826 1.00 17.90 298 LYS A CA 1
ATOM 2265 C C . LYS A 1 298 ? -7.966 -4.348 -30.133 1.00 16.23 298 LYS A C 1
ATOM 2266 O O . LYS A 1 298 ? -8.682 -4.687 -29.285 1.00 16.66 298 LYS A O 1
ATOM 2272 N N . ARG A 1 299 ? -8.203 -4.583 -31.400 1.00 16.57 299 ARG A N 1
ATOM 2273 C CA . ARG A 1 299 ? -9.360 -5.341 -31.816 1.00 17.10 299 ARG A CA 1
ATOM 2274 C C . ARG A 1 299 ? -9.305 -6.715 -31.222 1.00 17.37 299 ARG A C 1
ATOM 2275 O O . ARG A 1 299 ? -8.288 -7.308 -31.201 1.00 19.14 299 ARG A O 1
ATOM 2283 N N . SER A 1 300 ? -10.438 -7.181 -30.731 1.00 19.05 300 SER A N 1
ATOM 2284 C CA . SER A 1 300 ? -10.528 -8.508 -30.193 1.00 20.86 300 SER A CA 1
ATOM 2285 C C . SER A 1 300 ? -11.285 -9.453 -31.128 1.00 25.34 300 SER A C 1
ATOM 2286 O O . SER A 1 300 ? -10.752 -9.811 -32.139 1.00 30.31 300 SER A O 1
ATOM 2289 N N . ASP A 1 301 ? -12.414 -9.933 -30.749 1.00 25.76 301 ASP A N 1
ATOM 2290 C CA . ASP A 1 301 ? -13.256 -10.712 -31.623 1.00 27.11 301 ASP A CA 1
ATOM 2291 C C . ASP A 1 301 ? -14.601 -10.082 -31.464 1.00 27.40 301 ASP A C 1
ATOM 2292 O O . ASP A 1 301 ? -15.200 -10.153 -30.445 1.00 27.06 301 ASP A O 1
ATOM 2297 N N . ASN A 1 302 ? -14.976 -9.371 -32.498 1.00 27.02 302 ASN A N 1
ATOM 2298 C CA . ASN A 1 302 ? -16.170 -8.517 -32.487 1.00 26.35 302 ASN A CA 1
ATOM 2299 C C . ASN A 1 302 ? -16.215 -7.627 -31.249 1.00 22.56 302 ASN A C 1
ATOM 2300 O O . ASN A 1 302 ? -17.236 -7.499 -30.566 1.00 22.24 302 ASN A O 1
ATOM 2305 N N . GLY A 1 303 ? -15.079 -7.010 -30.963 1.00 19.01 303 GLY A N 1
ATOM 2306 C CA . GLY A 1 303 ? -14.992 -6.113 -29.834 1.00 16.38 303 GLY A CA 1
ATOM 2307 C C . GLY A 1 303 ? -13.616 -5.498 -29.775 1.00 15.65 303 GLY A C 1
ATOM 2308 O O . GLY A 1 303 ? -12.825 -5.605 -30.716 1.00 16.38 303 GLY A O 1
ATOM 2309 N N . TRP A 1 304 ? -13.339 -4.843 -28.651 1.00 14.35 304 TRP A N 1
ATOM 2310 C CA . TRP A 1 304 ? -12.076 -4.152 -28.465 1.00 14.56 304 TRP A CA 1
ATOM 2311 C C . TRP A 1 304 ? -11.559 -4.407 -27.063 1.00 15.78 304 TRP A C 1
ATOM 2312 O O . TRP A 1 304 ? -12.323 -4.352 -26.095 1.00 16.84 304 TRP A O 1
ATOM 2323 N N . THR A 1 305 ? -10.258 -4.662 -26.958 1.00 15.37 305 THR A N 1
ATOM 2324 C CA . THR A 1 305 ? -9.573 -4.619 -25.673 1.00 15.65 305 THR A CA 1
ATOM 2325 C C . THR A 1 305 ? -9.037 -3.206 -25.476 1.00 15.75 305 THR A C 1
ATOM 2326 O O . THR A 1 305 ? -8.223 -2.729 -26.270 1.00 17.19 305 THR A O 1
ATOM 2330 N N . VAL A 1 306 ? -9.501 -2.528 -24.431 1.00 15.44 306 VAL A N 1
ATOM 2331 C CA . VAL A 1 306 ? -9.106 -1.150 -24.169 1.00 16.03 306 VAL A CA 1
ATOM 2332 C C . VAL A 1 306 ? -8.251 -1.143 -22.915 1.00 15.60 306 VAL A C 1
ATOM 2333 O O . VAL A 1 306 ? -8.702 -1.569 -21.845 1.00 16.97 306 VAL A O 1
ATOM 2337 N N . ASN A 1 307 ? -7.008 -0.700 -23.051 1.00 15.08 307 ASN A N 1
ATOM 2338 C CA . ASN A 1 307 ? -6.103 -0.589 -21.918 1.00 15.11 307 ASN A CA 1
ATOM 2339 C C . ASN A 1 307 ? -6.024 0.859 -21.467 1.00 14.75 307 ASN A C 1
ATOM 2340 O O . ASN A 1 307 ? -5.827 1.763 -22.285 1.00 16.65 307 ASN A O 1
ATOM 2345 N N . ILE A 1 308 ? -6.205 1.067 -20.167 1.00 15.55 308 ILE A N 1
ATOM 2346 C CA . ILE A 1 308 ? -6.246 2.385 -19.557 1.00 15.20 308 ILE A CA 1
ATOM 2347 C C . ILE A 1 308 ? -5.053 2.479 -18.622 1.00 15.85 308 ILE A C 1
ATOM 2348 O O . ILE A 1 308 ? -4.912 1.652 -17.713 1.00 16.47 308 ILE A O 1
ATOM 2353 N N . ASP A 1 309 ? -4.197 3.480 -18.836 1.00 15.55 309 ASP A N 1
ATOM 2354 C CA . ASP A 1 309 ? -3.038 3.715 -17.972 1.00 15.22 309 ASP A CA 1
ATOM 2355 C C . ASP A 1 309 ? -3.085 5.159 -17.488 1.00 15.63 309 ASP A C 1
ATOM 2356 O O . ASP A 1 309 ? -2.469 6.047 -18.085 1.00 16.65 309 ASP A O 1
ATOM 2361 N N . GLY A 1 310 ? -3.788 5.377 -16.384 1.00 14.32 310 GLY A N 1
ATOM 2362 C CA . GLY A 1 310 ? -3.835 6.689 -15.767 1.00 15.24 310 GLY A CA 1
ATOM 2363 C C . GLY A 1 310 ? -2.849 6.813 -14.629 1.00 15.20 310 GLY A C 1
ATOM 2364 O O . GLY A 1 310 ? -2.966 7.707 -13.791 1.00 15.08 310 GLY A O 1
ATOM 2365 N N . SER A 1 311 ? -1.864 5.925 -14.595 1.00 14.28 311 SER A N 1
ATOM 2366 C CA . SER A 1 311 ? -0.911 5.920 -13.499 1.00 15.37 311 SER A CA 1
ATOM 2367 C C . SER A 1 311 ? -0.050 7.179 -13.499 1.00 15.76 311 SER A C 1
ATOM 2368 O O . SER A 1 311 ? 0.042 7.918 -14.487 1.00 16.25 311 SER A O 1
ATOM 2371 N N . LYS A 1 312 ? 0.592 7.414 -12.355 1.00 16.59 312 LYS A N 1
ATOM 2372 C CA . LYS A 1 312 ? 1.592 8.476 -12.225 1.00 16.03 312 LYS A CA 1
ATOM 2373 C C . LYS A 1 312 ? 0.993 9.842 -12.541 1.00 15.74 312 LYS A C 1
ATOM 2374 O O . LYS A 1 312 ? 1.635 10.698 -13.147 1.00 17.21 312 LYS A O 1
ATOM 2380 N N . GLY A 1 313 ? -0.266 10.038 -12.143 1.00 15.57 313 GLY A N 1
ATOM 2381 C CA . GLY A 1 313 ? -0.944 11.305 -12.306 1.00 15.84 313 GLY A CA 1
ATOM 2382 C C . GLY A 1 313 ? -1.652 11.498 -13.628 1.00 16.42 313 GLY A C 1
ATOM 2383 O O . GLY A 1 313 ? -2.345 12.507 -13.794 1.00 17.39 313 GLY A O 1
ATOM 2384 N N . LYS A 1 314 ? -1.498 10.572 -14.575 1.00 15.24 314 LYS A N 1
ATOM 2385 C CA . LYS A 1 314 ? -2.079 10.771 -15.900 1.00 14.69 314 LYS A CA 1
ATOM 2386 C C . LYS A 1 314 ? -3.605 10.787 -15.867 1.00 14.85 314 LYS A C 1
ATOM 2387 O O . LYS A 1 314 ? -4.231 11.398 -16.737 1.00 16.48 314 LYS A O 1
ATOM 2393 N N . TRP A 1 315 ? -4.216 10.135 -14.876 1.00 15.23 315 TRP A N 1
ATOM 2394 C CA . TRP A 1 315 ? -5.671 10.083 -14.793 1.00 14.94 315 TRP A CA 1
ATOM 2395 C C . TRP A 1 315 ? -6.300 11.440 -14.502 1.00 14.53 315 TRP A C 1
ATOM 2396 O O . TRP A 1 315 ? -7.472 11.648 -14.831 1.00 15.12 315 TRP A O 1
ATOM 2407 N N . LYS A 1 316 ? -5.552 12.367 -13.903 1.00 14.36 316 LYS A N 1
ATOM 2408 C CA . LYS A 1 316 ? -6.172 13.561 -13.334 1.00 15.23 316 LYS A CA 1
ATOM 2409 C C . LYS A 1 316 ? -6.871 14.403 -14.392 1.00 16.48 316 LYS A C 1
ATOM 2410 O O . LYS A 1 316 ? -7.991 14.882 -14.169 1.00 17.63 316 LYS A O 1
ATOM 2416 N N . LYS A 1 317 ? -6.237 14.581 -15.553 1.00 16.37 317 LYS A N 1
ATOM 2417 C CA . LYS A 1 317 ? -6.841 15.396 -16.601 1.00 16.48 317 LYS A CA 1
ATOM 2418 C C . LYS A 1 317 ? -8.068 14.737 -17.207 1.00 15.94 317 LYS A C 1
ATOM 2419 O O . LYS A 1 317 ? -8.858 15.421 -17.867 1.00 16.99 317 LYS A O 1
ATOM 2425 N N . TRP A 1 318 ? -8.241 13.427 -17.003 1.00 14.88 318 TRP A N 1
ATOM 2426 C CA . TRP A 1 318 ? -9.408 12.734 -17.531 1.00 14.57 318 TRP A CA 1
ATOM 2427 C C . TRP A 1 318 ? -10.651 12.956 -16.685 1.00 15.53 318 TRP A C 1
ATOM 2428 O O . TRP A 1 318 ? -11.764 12.691 -17.154 1.00 15.86 318 TRP A O 1
ATOM 2439 N N . PHE A 1 319 ? -10.496 13.397 -15.444 1.00 15.02 319 PHE A N 1
ATOM 2440 C CA . PHE A 1 319 ? -11.623 13.527 -14.535 1.00 14.54 319 PHE A CA 1
ATOM 2441 C C . PHE A 1 319 ? -12.008 14.989 -14.358 1.00 16.54 319 PHE A C 1
ATOM 2442 O O . PHE A 1 319 ? -11.146 15.869 -14.259 1.00 19.60 319 PHE A O 1
ATOM 2450 N N . SER A 1 320 ? -13.313 15.232 -14.345 1.00 15.74 320 SER A N 1
ATOM 2451 C CA A SER A 1 320 ? -13.887 16.559 -14.202 0.44 16.58 320 SER A CA 1
ATOM 2452 C CA B SER A 1 320 ? -13.878 16.562 -14.194 0.56 16.73 320 SER A CA 1
ATOM 2453 C C . SER A 1 320 ? -14.766 16.598 -12.960 1.00 16.51 320 SER A C 1
ATOM 2454 O O . SER A 1 320 ? -15.324 15.579 -12.545 1.00 18.23 320 SER A O 1
ATOM 2459 N N . ASN A 1 321 ? -14.898 17.786 -12.374 1.00 14.43 321 ASN A N 1
ATOM 2460 C CA . ASN A 1 321 ? -15.725 17.937 -11.184 1.00 13.61 321 ASN A CA 1
ATOM 2461 C C . ASN A 1 321 ? -17.198 18.000 -11.568 1.00 14.69 321 ASN A C 1
ATOM 2462 O O . ASN A 1 321 ? -17.559 18.468 -12.650 1.00 17.15 321 ASN A O 1
ATOM 2467 N N . GLN A 1 322 ? -18.053 17.500 -10.678 1.00 14.34 322 GLN A N 1
ATOM 2468 C CA . GLN A 1 322 ? -19.495 17.491 -10.892 1.00 15.65 322 GLN A CA 1
ATOM 2469 C C . GLN A 1 322 ? -20.180 18.345 -9.840 1.00 15.72 322 GLN A C 1
ATOM 2470 O O . GLN A 1 322 ? -19.805 18.313 -8.662 1.00 16.15 322 GLN A O 1
ATOM 2476 N N . ASP A 1 323 ? -21.204 19.081 -10.263 1.00 15.45 323 ASP A N 1
ATOM 2477 C CA . ASP A 1 323 ? -21.943 19.970 -9.382 1.00 16.15 323 ASP A CA 1
ATOM 2478 C C . ASP A 1 323 ? -23.300 20.228 -10.019 1.00 16.71 323 ASP A C 1
ATOM 2479 O O . ASP A 1 323 ? -23.480 19.966 -11.209 1.00 17.07 323 ASP A O 1
ATOM 2484 N N . PRO A 1 324 ? -24.280 20.729 -9.261 1.00 15.89 324 PRO A N 1
ATOM 2485 C CA . PRO A 1 324 ? -25.628 20.883 -9.817 1.00 17.04 324 PRO A CA 1
ATOM 2486 C C . PRO A 1 324 ? -25.837 22.161 -10.610 1.00 19.57 324 PRO A C 1
ATOM 2487 O O . PRO A 1 324 ? -26.963 22.414 -11.053 1.00 20.93 324 PRO A O 1
ATOM 2491 N N . GLU A 1 325 ? -24.794 22.960 -10.826 1.00 21.28 325 GLU A N 1
ATOM 2492 C CA . GLU A 1 325 ? -24.924 24.230 -11.535 1.00 25.09 325 GLU A CA 1
ATOM 2493 C C . GLU A 1 325 ? -24.234 24.178 -12.897 1.00 25.05 325 GLU A C 1
ATOM 2494 O O . GLU A 1 325 ? -24.908 24.205 -13.930 1.00 26.61 325 GLU A O 1
ATOM 2500 N N . GLN A 1 326 ? -22.903 24.114 -12.922 1.00 23.64 326 GLN A N 1
ATOM 2501 C CA . GLN A 1 326 ? -22.139 24.163 -14.163 1.00 24.66 326 GLN A CA 1
ATOM 2502 C C . GLN A 1 326 ? -22.004 22.779 -14.796 1.00 20.67 326 GLN A C 1
ATOM 2503 O O . GLN A 1 326 ? -22.529 22.534 -15.887 1.00 20.13 326 GLN A O 1
ATOM 2509 N N . ASN A 1 327 ? -21.305 21.866 -14.122 1.00 18.68 327 ASN A N 1
ATOM 2510 C CA . ASN A 1 327 ? -21.069 20.521 -14.648 1.00 17.87 327 ASN A CA 1
ATOM 2511 C C . ASN A 1 327 ? -22.083 19.546 -14.055 1.00 15.10 327 ASN A C 1
ATOM 2512 O O . ASN A 1 327 ? -21.752 18.649 -13.279 1.00 15.47 327 ASN A O 1
ATOM 2517 N N . TRP A 1 328 ? -23.336 19.709 -14.481 1.00 13.28 328 TRP A N 1
ATOM 2518 C CA . TRP A 1 328 ? -24.452 18.956 -13.924 1.00 12.55 328 TRP A CA 1
ATOM 2519 C C . TRP A 1 328 ? -24.959 17.844 -14.829 1.00 12.69 328 TRP A C 1
ATOM 2520 O O . TRP A 1 328 ? -25.673 16.962 -14.350 1.00 13.17 328 TRP A O 1
ATOM 2531 N N . LEU A 1 329 ? -24.614 17.858 -16.112 1.00 13.51 329 LEU A N 1
ATOM 2532 C CA . LEU A 1 329 ? -25.260 16.990 -17.082 1.00 13.03 329 LEU A CA 1
ATOM 2533 C C . LEU A 1 329 ? -24.217 16.300 -17.938 1.00 12.46 329 LEU A C 1
ATOM 2534 O O . LEU A 1 329 ? -23.356 16.956 -18.523 1.00 13.60 329 LEU A O 1
ATOM 2539 N N A THR A 1 330 ? -24.303 14.978 -18.035 0.57 12.21 330 THR A N 1
ATOM 2540 N N B THR A 1 330 ? -24.295 14.979 -18.003 0.43 12.71 330 THR A N 1
ATOM 2541 C CA A THR A 1 330 ? -23.351 14.227 -18.842 0.57 11.26 330 THR A CA 1
ATOM 2542 C CA B THR A 1 330 ? -23.403 14.193 -18.836 0.43 12.74 330 THR A CA 1
ATOM 2543 C C A THR A 1 330 ? -24.066 13.094 -19.573 0.57 11.64 330 THR A C 1
ATOM 2544 C C B THR A 1 330 ? -24.220 13.213 -19.657 0.43 12.03 330 THR A C 1
ATOM 2545 O O A THR A 1 330 ? -24.934 12.424 -19.006 0.57 12.73 330 THR A O 1
ATOM 2546 O O B THR A 1 330 ? -25.284 12.755 -19.233 0.43 12.47 330 THR A O 1
ATOM 2553 N N . TYR A 1 331 ? -23.716 12.911 -20.847 1.00 11.32 331 TYR A N 1
ATOM 2554 C CA . TYR A 1 331 ? -24.311 11.901 -21.711 1.00 11.77 331 TYR A CA 1
ATOM 2555 C C . TYR A 1 331 ? -23.209 10.959 -22.173 1.00 11.38 331 TYR A C 1
ATOM 2556 O O . TYR A 1 331 ? -22.184 11.408 -22.696 1.00 13.15 331 TYR A O 1
ATOM 2565 N N . PHE A 1 332 ? -23.414 9.663 -21.977 1.00 11.59 332 PHE A N 1
ATOM 2566 C CA . PHE A 1 332 ? -22.419 8.648 -22.301 1.00 11.08 332 PHE A CA 1
ATOM 2567 C C . PHE A 1 332 ? -22.844 7.922 -23.570 1.00 11.85 332 PHE A C 1
ATOM 2568 O O . PHE A 1 332 ? -23.881 7.251 -23.581 1.00 12.16 332 PHE A O 1
ATOM 2576 N N . GLU A 1 333 ? -22.034 8.033 -24.624 1.00 11.74 333 GLU A N 1
ATOM 2577 C CA . GLU A 1 333 ? -22.270 7.253 -25.836 1.00 12.55 333 GLU A CA 1
ATOM 2578 C C . GLU A 1 333 ? -22.038 5.770 -25.552 1.00 11.58 333 GLU A C 1
ATOM 2579 O O . GLU A 1 333 ? -21.500 5.392 -24.509 1.00 13.12 333 GLU A O 1
ATOM 2585 N N . ARG A 1 334 ? -22.470 4.924 -26.488 1.00 11.92 334 ARG A N 1
ATOM 2586 C CA . ARG A 1 334 ? -22.344 3.483 -26.305 1.00 11.81 334 ARG A CA 1
ATOM 2587 C C . ARG A 1 334 ? -20.892 3.105 -26.049 1.00 12.15 334 ARG A C 1
ATOM 2588 O O . ARG A 1 334 ? -19.985 3.562 -26.749 1.00 12.98 334 ARG A O 1
ATOM 2596 N N . ASN A 1 335 ? -20.676 2.259 -25.042 1.00 11.25 335 ASN A N 1
ATOM 2597 C CA . ASN A 1 335 ? -19.362 1.735 -24.671 1.00 12.13 335 ASN A CA 1
ATOM 2598 C C . ASN A 1 335 ? -18.382 2.798 -24.183 1.00 11.59 335 ASN A C 1
ATOM 2599 O O . ASN A 1 335 ? -17.190 2.505 -24.043 1.00 13.50 335 ASN A O 1
ATOM 2604 N N . ALA A 1 336 ? -18.838 4.011 -23.897 1.00 11.38 336 ALA A N 1
ATOM 2605 C CA . ALA A 1 336 ? -17.933 5.023 -23.362 1.00 11.89 336 ALA A CA 1
ATOM 2606 C C . ALA A 1 336 ? -17.451 4.588 -21.985 1.00 13.70 336 ALA A C 1
ATOM 2607 O O . ALA A 1 336 ? -18.252 4.159 -21.145 1.00 15.14 336 ALA A O 1
ATOM 2609 N N . ILE A 1 337 ? -16.142 4.678 -21.763 1.00 13.45 337 ILE A N 1
ATOM 2610 C CA . ILE A 1 337 ? -15.562 4.309 -20.479 1.00 12.86 337 ILE A CA 1
ATOM 2611 C C . ILE A 1 337 ? -15.877 5.418 -19.489 1.00 12.10 337 ILE A C 1
ATOM 2612 O O . ILE A 1 337 ? -15.708 6.605 -19.795 1.00 12.82 337 ILE A O 1
ATOM 2617 N N . HIS A 1 338 ? -16.340 5.050 -18.299 1.00 12.06 338 HIS A N 1
ATOM 2618 C CA . HIS A 1 338 ? -16.676 6.070 -17.318 1.00 11.22 338 HIS A CA 1
ATOM 2619 C C . HIS A 1 338 ? -16.376 5.590 -15.909 1.00 11.89 338 HIS A C 1
ATOM 2620 O O . HIS A 1 338 ? -16.180 4.397 -15.658 1.00 12.63 338 HIS A O 1
ATOM 2627 N N . ALA A 1 339 ? -16.332 6.551 -14.990 1.00 10.62 339 ALA A N 1
ATOM 2628 C CA . ALA A 1 339 ? -15.979 6.266 -13.606 1.00 10.77 339 ALA A CA 1
ATOM 2629 C C . ALA A 1 339 ? -16.435 7.438 -12.756 1.00 12.21 339 ALA A C 1
ATOM 2630 O O . ALA A 1 339 ? -16.546 8.565 -13.245 1.00 12.62 339 ALA A O 1
ATOM 2632 N N . PHE A 1 340 ? -16.710 7.153 -11.487 1.00 12.64 340 PHE A N 1
ATOM 2633 C CA . PHE A 1 340 ? -17.136 8.166 -10.527 1.00 12.85 340 PHE A CA 1
ATOM 2634 C C . PHE A 1 340 ? -16.241 8.046 -9.308 1.00 12.49 340 PHE A C 1
ATOM 2635 O O . PHE A 1 340 ? -16.188 6.985 -8.682 1.00 13.36 340 PHE A O 1
ATOM 2643 N N . HIS A 1 341 ? -15.545 9.130 -8.969 1.00 12.84 341 HIS A N 1
ATOM 2644 C CA . HIS A 1 341 ? -14.417 9.087 -8.040 1.00 12.59 341 HIS A CA 1
ATOM 2645 C C . HIS A 1 341 ? -14.635 10.101 -6.927 1.00 12.73 341 HIS A C 1
ATOM 2646 O O . HIS A 1 341 ? -14.717 11.306 -7.186 1.00 13.95 341 HIS A O 1
ATOM 2653 N N . THR A 1 342 ? -14.716 9.615 -5.693 1.00 13.77 342 THR A N 1
ATOM 2654 C CA . THR A 1 342 ? -14.967 10.466 -4.535 1.00 12.93 342 THR A CA 1
ATOM 2655 C C . THR A 1 342 ? -13.889 10.276 -3.468 1.00 13.59 342 THR A C 1
ATOM 2656 O O . THR A 1 342 ? -14.177 10.248 -2.274 1.00 14.03 342 THR A O 1
ATOM 2660 N N . LEU A 1 343 ? -12.618 10.174 -3.872 1.00 13.75 343 LEU A N 1
ATOM 2661 C CA . LEU A 1 343 ? -11.532 10.069 -2.900 1.00 15.02 343 LEU A CA 1
ATOM 2662 C C . LEU A 1 343 ? -10.789 11.375 -2.678 1.00 14.36 343 LEU A C 1
ATOM 2663 O O . LEU A 1 343 ? -10.066 11.491 -1.683 1.00 15.45 343 LEU A O 1
ATOM 2668 N N . GLU A 1 344 ? -10.944 12.353 -3.564 1.00 15.49 344 GLU A N 1
ATOM 2669 C CA . GLU A 1 344 ? -10.068 13.512 -3.528 1.00 14.44 344 GLU A CA 1
ATOM 2670 C C . GLU A 1 344 ? -10.558 14.561 -2.540 1.00 13.43 344 GLU A C 1
ATOM 2671 O O . GLU A 1 344 ? -11.730 14.612 -2.163 1.00 13.66 344 GLU A O 1
ATOM 2677 N N . GLY A 1 345 ? -9.626 15.408 -2.126 1.00 13.30 345 GLY A N 1
ATOM 2678 C CA . GLY A 1 345 ? -10.012 16.667 -1.514 1.00 15.09 345 GLY A CA 1
ATOM 2679 C C . GLY A 1 345 ? -10.779 16.507 -0.214 1.00 14.21 345 GLY A C 1
ATOM 2680 O O . GLY A 1 345 ? -10.367 15.785 0.702 1.00 15.33 345 GLY A O 1
ATOM 2681 N N . CYS A 1 346 ? -11.910 17.207 -0.124 1.00 13.90 346 CYS A N 1
ATOM 2682 C CA . CYS A 1 346 ? -12.695 17.185 1.104 1.00 14.58 346 CYS A CA 1
ATOM 2683 C C . CYS A 1 346 ? -13.377 15.846 1.365 1.00 13.99 346 CYS A C 1
ATOM 2684 O O . CYS A 1 346 ? -13.991 15.698 2.422 1.00 12.94 346 CYS A O 1
ATOM 2687 N N . ASN A 1 347 ? -13.293 14.863 0.468 1.00 13.32 347 ASN A N 1
ATOM 2688 C CA . ASN A 1 347 ? -13.718 13.529 0.877 1.00 13.05 347 ASN A CA 1
ATOM 2689 C C . ASN A 1 347 ? -12.924 13.032 2.077 1.00 14.00 347 ASN A C 1
ATOM 2690 O O . ASN A 1 347 ? -13.374 12.108 2.767 1.00 15.31 347 ASN A O 1
ATOM 2695 N N . GLN A 1 348 ? -11.772 13.643 2.353 1.00 13.59 348 GLN A N 1
ATOM 2696 C CA . GLN A 1 348 ? -10.959 13.299 3.507 1.00 14.17 348 GLN A CA 1
ATOM 2697 C C . GLN A 1 348 ? -11.254 14.167 4.724 1.00 14.42 348 GLN A C 1
ATOM 2698 O O . GLN A 1 348 ? -10.534 14.065 5.722 1.00 15.05 348 GLN A O 1
ATOM 2704 N N . THR A 1 349 ? -12.287 15.019 4.668 1.00 13.19 349 THR A N 1
ATOM 2705 C CA . THR A 1 349 ? -12.711 15.793 5.838 1.00 13.78 349 THR A CA 1
ATOM 2706 C C . THR A 1 349 ? -14.204 15.752 6.106 1.00 13.35 349 THR A C 1
ATOM 2707 O O . THR A 1 349 ? -14.607 16.072 7.228 1.00 15.73 349 THR A O 1
ATOM 2711 N N . ILE A 1 350 ? -15.035 15.387 5.131 1.00 13.05 350 ILE A N 1
ATOM 2712 C CA . ILE A 1 350 ? -16.484 15.431 5.295 1.00 12.78 350 ILE A CA 1
ATOM 2713 C C . ILE A 1 350 ? -17.015 14.166 5.954 1.00 13.49 350 ILE A C 1
ATOM 2714 O O . ILE A 1 350 ? -16.265 13.220 6.229 1.00 15.09 350 ILE A O 1
ATOM 2719 N N . LYS A 1 351 ? -18.321 14.154 6.208 1.00 13.04 351 LYS A N 1
ATOM 2720 C CA . LYS A 1 351 ? -19.024 12.989 6.725 1.00 13.40 351 LYS A CA 1
ATOM 2721 C C . LYS A 1 351 ? -20.431 13.010 6.149 1.00 13.37 351 LYS A C 1
ATOM 2722 O O . LYS A 1 351 ? -20.918 14.049 5.693 1.00 13.84 351 LYS A O 1
ATOM 2728 N N . ASN A 1 352 ? -21.077 11.847 6.152 1.00 13.54 352 ASN A N 1
ATOM 2729 C CA . ASN A 1 352 ? -22.483 11.738 5.753 1.00 13.04 352 ASN A CA 1
ATOM 2730 C C . ASN A 1 352 ? -22.749 12.437 4.424 1.00 12.98 352 ASN A C 1
ATOM 2731 O O . ASN A 1 352 ? -23.678 13.232 4.286 1.00 13.37 352 ASN A O 1
ATOM 2736 N N . SER A 1 353 ? -21.907 12.125 3.439 1.00 12.41 353 SER A N 1
ATOM 2737 C CA . SER A 1 353 ? -21.907 12.812 2.158 1.00 12.87 353 SER A CA 1
ATOM 2738 C C . SER A 1 353 ? -21.753 11.793 1.041 1.00 12.62 353 SER A C 1
ATOM 2739 O O . SER A 1 353 ? -21.547 10.600 1.276 1.00 12.37 353 SER A O 1
ATOM 2742 N N . GLY A 1 354 ? -21.848 12.272 -0.193 1.00 11.63 354 GLY A N 1
ATOM 2743 C CA . GLY A 1 354 ? -21.643 11.385 -1.315 1.00 12.12 354 GLY A CA 1
ATOM 2744 C C . GLY A 1 354 ? -22.032 12.057 -2.612 1.00 12.15 354 GLY A C 1
ATOM 2745 O O . GLY A 1 354 ? -22.038 13.287 -2.720 1.00 12.01 354 GLY A O 1
ATOM 2746 N N . LEU A 1 355 ? -22.356 11.217 -3.592 1.00 11.80 355 LEU A N 1
ATOM 2747 C CA . LEU A 1 355 ? -22.737 11.651 -4.928 1.00 12.38 355 LEU A CA 1
ATOM 2748 C C . LEU A 1 355 ? -24.116 11.080 -5.220 1.00 12.24 355 LEU A C 1
ATOM 2749 O O . LEU A 1 355 ? -24.289 9.856 -5.263 1.00 13.05 355 LEU A O 1
ATOM 2754 N N . VAL A 1 356 ? -25.090 11.964 -5.418 1.00 12.21 356 VAL A N 1
ATOM 2755 C CA . VAL A 1 356 ? -26.481 11.594 -5.638 1.00 13.12 356 VAL A CA 1
ATOM 2756 C C . VAL A 1 356 ? -26.919 12.205 -6.961 1.00 13.30 356 VAL A C 1
ATOM 2757 O O . VAL A 1 356 ? -26.695 13.400 -7.202 1.00 13.30 356 VAL A O 1
ATOM 2761 N N . THR A 1 357 ? -27.537 11.388 -7.820 1.00 12.64 357 THR A N 1
ATOM 2762 C CA . THR A 1 357 ? -27.856 11.805 -9.181 1.00 13.09 357 THR A CA 1
ATOM 2763 C C . THR A 1 357 ? -29.247 11.345 -9.601 1.00 13.02 357 THR A C 1
ATOM 2764 O O . THR A 1 357 ? -29.803 10.381 -9.068 1.00 14.63 357 THR A O 1
ATOM 2768 N N . VAL A 1 358 ? -29.801 12.051 -10.586 1.00 12.93 358 VAL A N 1
ATOM 2769 C CA . VAL A 1 358 ? -30.864 11.509 -11.422 1.00 12.56 358 VAL A CA 1
ATOM 2770 C C . VAL A 1 358 ? -30.189 10.764 -12.560 1.00 12.46 358 VAL A C 1
ATOM 2771 O O . VAL A 1 358 ? -29.351 11.328 -13.271 1.00 14.13 358 VAL A O 1
ATOM 2775 N N . TRP A 1 359 ? -30.541 9.499 -12.730 1.00 12.88 359 TRP A N 1
ATOM 2776 C CA . TRP A 1 359 ? -29.847 8.606 -13.645 1.00 11.89 359 TRP A CA 1
ATOM 2777 C C . TRP A 1 359 ? -30.822 8.081 -14.688 1.00 12.23 359 TRP A C 1
ATOM 2778 O O . TRP A 1 359 ? -32.006 7.874 -14.406 1.00 13.30 359 TRP A O 1
ATOM 2789 N N . ALA A 1 360 ? -30.327 7.887 -15.907 1.00 11.99 360 ALA A N 1
ATOM 2790 C CA . ALA A 1 360 ? -31.172 7.321 -16.942 1.00 11.31 360 ALA A CA 1
ATOM 2791 C C . ALA A 1 360 ? -30.336 6.590 -17.976 1.00 11.93 360 ALA A C 1
ATOM 2792 O O . ALA A 1 360 ? -29.155 6.890 -18.172 1.00 12.76 360 ALA A O 1
ATOM 2794 N N . ARG A 1 361 ? -30.974 5.634 -18.642 1.00 11.61 361 ARG A N 1
ATOM 2795 C CA . ARG A 1 361 ? -30.476 5.085 -19.891 1.00 11.96 361 ARG A CA 1
ATOM 2796 C C . ARG A 1 361 ? -31.540 5.294 -20.956 1.00 12.14 361 ARG A C 1
ATOM 2797 O O . ARG A 1 361 ? -32.726 5.431 -20.656 1.00 13.02 361 ARG A O 1
ATOM 2805 N N . THR A 1 362 ? -31.108 5.328 -22.209 1.00 12.51 362 THR A N 1
ATOM 2806 C CA . THR A 1 362 ? -32.006 5.687 -23.289 1.00 13.04 362 THR A CA 1
ATOM 2807 C C . T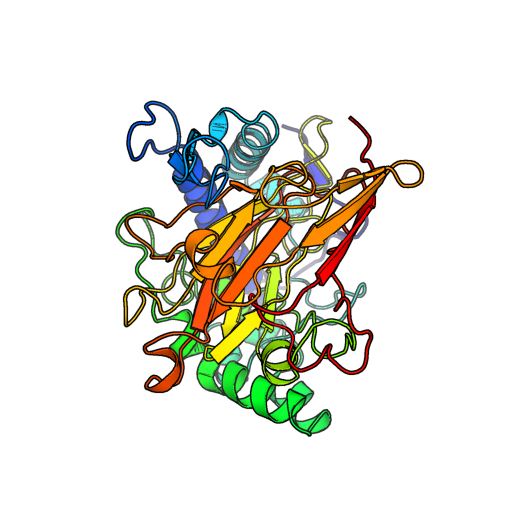HR A 1 362 ? -32.423 4.507 -24.149 1.00 14.25 362 THR A C 1
ATOM 2808 O O . THR A 1 362 ? -33.403 4.626 -24.895 1.00 15.20 362 THR A O 1
ATOM 2812 N N . THR A 1 363 ? -31.719 3.376 -24.066 1.00 12.94 363 THR A N 1
ATOM 2813 C CA . THR A 1 363 ? -31.965 2.240 -24.955 1.00 14.43 363 THR A CA 1
ATOM 2814 C C . THR A 1 363 ? -31.962 0.945 -24.145 1.00 14.59 363 THR A C 1
ATOM 2815 O O . THR A 1 363 ? -31.241 -0.013 -24.425 1.00 14.96 363 THR A O 1
ATOM 2819 N N . ALA A 1 364 ? -32.820 0.911 -23.135 1.00 13.07 364 ALA A N 1
ATOM 2820 C CA . ALA A 1 364 ? -32.849 -0.192 -22.181 1.00 14.13 364 ALA A CA 1
ATOM 2821 C C . ALA A 1 364 ? -33.450 -1.476 -22.742 1.00 13.97 364 ALA A C 1
ATOM 2822 O O . ALA A 1 364 ? -33.468 -2.484 -22.025 1.00 16.06 364 ALA A O 1
ATOM 2824 N N . GLN A 1 365 ? -33.942 -1.483 -23.982 1.00 13.83 365 GLN A N 1
ATOM 2825 C CA . GLN A 1 365 ? -34.569 -2.676 -24.543 1.00 15.88 365 GLN A CA 1
ATOM 2826 C C . GLN A 1 365 ? -33.865 -3.182 -25.795 1.00 16.67 365 GLN A C 1
ATOM 2827 O O . GLN A 1 365 ? -34.461 -3.943 -26.566 1.00 19.11 365 GLN A O 1
ATOM 2833 N N . ASP A 1 366 ? -32.624 -2.767 -26.031 1.00 15.41 366 ASP A N 1
ATOM 2834 C CA . ASP A 1 366 ? -31.857 -3.334 -27.129 1.00 14.43 366 ASP A CA 1
ATOM 2835 C C . ASP A 1 366 ? -30.419 -3.546 -26.685 1.00 13.98 366 ASP A C 1
ATOM 2836 O O . ASP A 1 366 ? -29.939 -2.919 -25.740 1.00 14.55 366 ASP A O 1
ATOM 2841 N N . ASN A 1 367 ? -29.745 -4.467 -27.373 1.00 15.15 367 ASN A N 1
ATOM 2842 C CA . ASN A 1 367 ? -28.361 -4.817 -27.072 1.00 15.12 367 ASN A CA 1
ATOM 2843 C C . ASN A 1 367 ? -28.199 -5.348 -25.654 1.00 18.93 367 ASN A C 1
ATOM 2844 O O . ASN A 1 367 ? -29.174 -5.766 -25.025 1.00 19.77 367 ASN A O 1
ATOM 2849 N N . ASN A 1 368 ? -26.970 -5.379 -25.161 1.00 15.53 368 ASN A N 1
ATOM 2850 C CA . ASN A 1 368 ? -26.677 -5.994 -23.877 1.00 14.40 368 ASN A CA 1
ATOM 2851 C C . ASN A 1 368 ? -26.753 -4.926 -22.794 1.00 13.07 368 ASN A C 1
ATOM 2852 O O . ASN A 1 368 ? -25.958 -3.980 -22.797 1.00 14.20 368 ASN A O 1
ATOM 2857 N N . GLN A 1 369 ? -27.712 -5.076 -21.869 1.00 13.41 369 GLN A N 1
ATOM 2858 C CA . GLN A 1 369 ? -27.880 -4.121 -20.782 1.00 14.25 369 GLN A CA 1
ATOM 2859 C C . GLN A 1 369 ? -26.832 -4.252 -19.686 1.00 15.49 369 GLN A C 1
ATOM 2860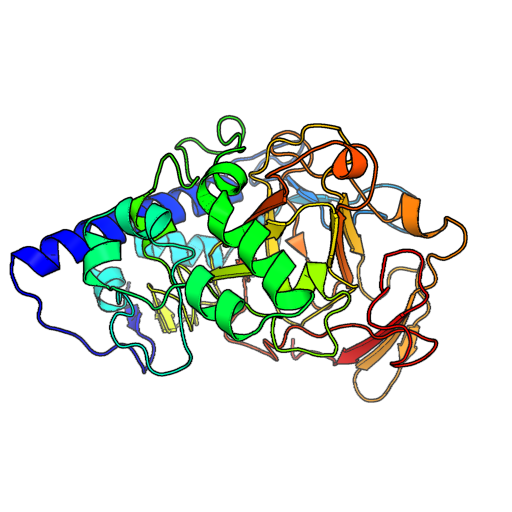 O O . GLN A 1 369 ? -26.804 -3.395 -18.793 1.00 16.89 369 GLN A O 1
ATOM 2866 N N . THR A 1 370 ? -25.989 -5.287 -19.731 1.00 15.10 370 THR A N 1
ATOM 2867 C CA . THR A 1 370 ? -25.047 -5.561 -18.649 1.00 15.21 370 THR A CA 1
ATOM 2868 C C . THR A 1 370 ? -24.118 -4.377 -18.400 1.00 13.54 370 THR A C 1
ATOM 2869 O O . THR A 1 370 ? -23.508 -3.835 -19.325 1.00 13.62 370 THR A O 1
ATOM 2873 N N . THR A 1 371 ? -24.009 -3.975 -17.140 1.00 14.30 371 THR A N 1
ATOM 2874 C CA . THR A 1 371 ? -22.996 -3.009 -16.740 1.00 14.64 371 THR A CA 1
ATOM 2875 C C . THR A 1 371 ? -21.685 -3.767 -16.592 1.00 13.91 371 THR A C 1
ATOM 2876 O O . THR A 1 371 ? -21.552 -4.629 -15.716 1.00 15.65 371 THR A O 1
ATOM 2880 N N . GLN A 1 372 ? -20.729 -3.481 -17.469 1.00 13.68 372 GLN A N 1
ATOM 2881 C CA . GLN A 1 372 ? -19.473 -4.214 -17.514 1.00 14.27 372 GLN A CA 1
ATOM 2882 C C . GLN A 1 372 ? -18.415 -3.448 -16.732 1.00 15.38 372 GLN A C 1
ATOM 2883 O O . GLN A 1 372 ? -18.317 -2.223 -16.825 1.00 15.66 372 GLN A O 1
ATOM 2889 N N . LEU A 1 373 ? -17.611 -4.175 -15.974 1.00 15.65 373 LEU A N 1
ATOM 2890 C CA . LEU A 1 373 ? -16.550 -3.581 -15.178 1.00 15.22 373 LEU A CA 1
ATOM 2891 C C . LEU A 1 373 ? -15.213 -3.854 -15.843 1.00 14.62 373 LEU A C 1
ATOM 2892 O O . LEU A 1 373 ? -14.951 -4.977 -16.282 1.00 16.26 373 LEU A O 1
ATOM 2897 N N . CYS A 1 374 ? -14.366 -2.831 -15.915 1.00 13.68 374 CYS A N 1
AT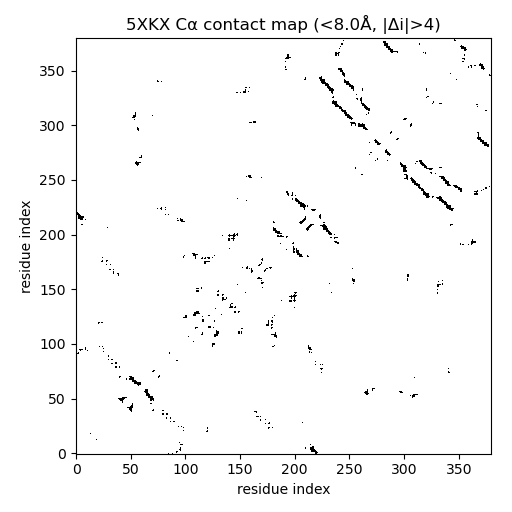OM 2898 C CA . CYS A 1 374 ? -12.979 -3.094 -16.263 1.00 14.63 374 CYS A CA 1
ATOM 2899 C C . CYS A 1 374 ? -12.308 -3.842 -15.112 1.00 15.02 374 CYS A C 1
ATOM 2900 O O . CYS A 1 374 ? -12.849 -3.948 -14.012 1.00 15.24 374 CYS A O 1
ATOM 2903 N N . ARG A 1 375 ? -11.127 -4.384 -15.379 1.00 15.63 375 ARG A N 1
ATOM 2904 C CA . ARG A 1 375 ? -10.425 -5.184 -14.390 1.00 16.65 375 ARG A CA 1
ATOM 2905 C C . ARG A 1 375 ? -8.994 -4.687 -14.257 1.00 16.97 375 ARG A C 1
ATOM 2906 O O . ARG A 1 375 ? -8.454 -4.085 -15.191 1.00 16.45 375 ARG A O 1
ATOM 2914 N N . PRO A 1 376 ? -8.363 -4.899 -13.104 1.00 18.28 376 PRO A N 1
ATOM 2915 C CA . PRO A 1 376 ? -6.975 -4.450 -12.945 1.00 18.16 376 PRO A CA 1
ATOM 2916 C C . PRO A 1 376 ? -6.055 -5.178 -13.910 1.00 19.04 376 PRO A C 1
ATOM 2917 O O . PRO A 1 376 ? -6.174 -6.388 -14.112 1.00 20.12 376 PRO A O 1
ATOM 2921 N N . MET A 1 377 ? -5.130 -4.421 -14.513 1.00 20.66 377 MET A N 1
ATOM 2922 C CA . MET A 1 377 ? -4.084 -5.049 -15.314 1.00 25.41 377 MET A CA 1
ATOM 2923 C C . MET A 1 377 ? -3.292 -6.071 -14.512 1.00 26.45 377 MET A C 1
ATOM 2924 O O . MET A 1 377 ? -2.839 -7.079 -15.066 1.00 26.70 377 MET A O 1
ATOM 2929 N N . THR A 1 378 ? -3.074 -5.811 -13.226 1.00 27.76 378 THR A N 1
ATOM 2930 C CA . THR A 1 378 ? -2.247 -6.676 -12.395 1.00 30.31 378 THR A CA 1
ATOM 2931 C C . THR A 1 378 ? -2.989 -7.900 -11.874 1.00 31.80 378 THR A C 1
ATOM 2932 O O . THR A 1 378 ? -2.376 -8.730 -11.192 1.00 33.62 378 THR A O 1
ATOM 2936 N N . GLY A 1 379 ? -4.275 -8.033 -12.161 1.00 30.41 379 GLY A N 1
ATOM 2937 C CA . GLY A 1 379 ? -5.027 -9.214 -11.788 1.00 30.09 379 GLY A CA 1
ATOM 2938 C C . GLY A 1 379 ? -5.979 -8.951 -10.633 1.00 29.36 379 GLY A C 1
ATOM 2939 O O . GLY A 1 379 ? -6.074 -7.848 -10.091 1.00 28.74 379 GLY A O 1
ATOM 2940 N N . ALA A 1 380 ? -6.682 -10.022 -10.258 1.00 28.77 380 ALA A N 1
ATOM 2941 C CA . ALA A 1 380 ? -7.746 -9.926 -9.266 1.00 29.45 380 ALA A CA 1
ATOM 2942 C C . ALA A 1 380 ? -7.245 -9.477 -7.901 1.00 29.51 380 ALA A C 1
ATOM 2943 O O . ALA A 1 380 ? -8.022 -8.903 -7.129 1.00 28.37 380 ALA A O 1
ATOM 2945 N N . LYS A 1 381 ? -5.969 -9.713 -7.589 1.00 31.32 381 LYS A N 1
ATOM 2946 C CA . LYS A 1 381 ? -5.440 -9.340 -6.282 1.00 32.04 381 LYS A CA 1
ATOM 2947 C C . LYS A 1 381 ? -5.563 -7.849 -6.002 1.00 30.29 381 LYS A C 1
ATOM 2948 O O . LYS A 1 381 ? -5.491 -7.445 -4.838 1.00 31.30 381 LYS A O 1
ATOM 2954 N N . ASP A 1 382 ? -5.752 -7.022 -7.032 1.00 28.71 382 ASP A N 1
ATOM 2955 C CA . ASP A 1 382 ? -5.809 -5.575 -6.862 1.00 27.37 382 ASP A CA 1
ATOM 2956 C C . ASP A 1 382 ? -7.192 -4.991 -7.122 1.00 24.06 382 ASP A C 1
ATOM 2957 O O . ASP A 1 382 ? -7.324 -3.770 -7.263 1.00 23.90 382 ASP A O 1
ATOM 2962 N N . ILE A 1 383 ? -8.229 -5.827 -7.181 1.00 19.71 383 ILE A N 1
ATOM 2963 C CA . ILE A 1 383 ? -9.581 -5.311 -7.386 1.00 19.25 383 ILE A CA 1
ATOM 2964 C C . ILE A 1 383 ? -9.976 -4.373 -6.253 1.00 19.62 383 ILE A C 1
ATOM 2965 O O . ILE A 1 383 ? -10.578 -3.317 -6.484 1.00 20.28 383 ILE A O 1
ATOM 2970 N N . LYS A 1 384 ? -9.645 -4.737 -5.012 1.00 20.59 384 LYS A N 1
ATOM 2971 C CA . LYS A 1 384 ? -10.195 -4.010 -3.873 1.00 22.44 384 LYS A CA 1
ATOM 2972 C C . LYS A 1 384 ? -9.611 -2.618 -3.701 1.00 22.29 384 LYS A C 1
ATOM 2973 O O . LYS A 1 384 ? -10.152 -1.838 -2.913 1.00 22.71 384 LYS A O 1
ATOM 2979 N N . THR A 1 385 ? -8.536 -2.284 -4.409 1.00 23.39 385 THR A N 1
ATOM 2980 C CA . THR A 1 385 ? -7.953 -0.953 -4.352 1.00 24.00 385 THR A CA 1
ATOM 2981 C C . THR A 1 385 ? -8.113 -0.200 -5.666 1.00 22.57 385 THR A C 1
ATOM 2982 O O . THR A 1 385 ? -7.464 0.838 -5.858 1.00 23.12 385 THR A O 1
ATOM 2986 N N . MET A 1 386 ? -8.964 -0.695 -6.567 1.00 20.61 386 MET A N 1
ATOM 2987 C CA . MET A 1 386 ? -9.138 -0.077 -7.875 1.00 19.70 386 MET A CA 1
ATOM 2988 C C . MET A 1 386 ? -9.531 1.384 -7.730 1.00 17.97 386 MET A C 1
ATOM 2989 O O . MET A 1 386 ? -10.424 1.732 -6.951 1.00 18.03 386 MET A O 1
ATOM 2994 N N . LYS A 1 387 ? -8.868 2.227 -8.510 1.00 17.89 387 LYS A N 1
ATOM 2995 C CA . LYS A 1 387 ? -9.063 3.668 -8.499 1.00 17.07 387 LYS A CA 1
ATOM 2996 C C . LYS A 1 387 ? -8.489 4.210 -9.803 1.00 16.01 387 LYS A C 1
ATOM 2997 O O . LYS A 1 387 ? -7.867 3.459 -10.571 1.00 16.79 387 LYS A O 1
ATOM 3003 N N . PRO A 1 388 ? -8.682 5.501 -10.097 1.00 15.13 388 PRO A N 1
ATOM 3004 C CA . PRO A 1 388 ? -8.335 5.984 -11.447 1.00 15.28 388 PRO A CA 1
ATOM 3005 C C . PRO A 1 388 ? -6.883 5.795 -11.851 1.00 14.70 388 PRO A C 1
ATOM 3006 O O . PRO A 1 388 ? -6.614 5.612 -13.045 1.00 15.52 388 PRO A O 1
ATOM 3010 N N . GLU A 1 389 ? -5.937 5.840 -10.911 1.00 15.97 389 GLU A N 1
ATOM 3011 C CA . GLU A 1 389 ? -4.528 5.722 -11.269 1.00 17.48 389 GLU A CA 1
ATOM 3012 C C . GLU A 1 389 ? -4.092 4.292 -11.551 1.00 17.31 389 GLU A C 1
ATOM 3013 O O . GLU A 1 389 ? -2.974 4.099 -12.038 1.00 18.80 389 GLU A O 1
ATOM 3019 N N . ASP A 1 390 ? -4.924 3.289 -11.276 1.00 15.32 390 ASP A N 1
ATOM 3020 C CA . ASP A 1 390 ? -4.517 1.902 -11.462 1.00 15.73 390 ASP A CA 1
ATOM 3021 C C . ASP A 1 390 ? -4.781 1.480 -12.899 1.00 16.13 390 ASP A C 1
ATOM 3022 O O . ASP A 1 390 ? -5.888 1.668 -13.414 1.00 15.84 390 ASP A O 1
ATOM 3027 N N . LYS A 1 391 ? -3.768 0.902 -13.536 1.00 17.23 391 LYS A N 1
ATOM 3028 C CA . LYS A 1 391 ? -3.928 0.423 -14.902 1.00 16.41 391 LYS A CA 1
ATOM 3029 C C . LYS A 1 391 ? -5.051 -0.603 -14.968 1.00 15.35 391 LYS A C 1
ATOM 3030 O O . LYS A 1 391 ? -5.199 -1.446 -14.076 1.00 16.38 391 LYS A O 1
ATOM 3036 N N . ALA A 1 392 ? -5.856 -0.519 -16.028 1.00 14.97 392 ALA A N 1
ATOM 3037 C CA . ALA A 1 392 ? -7.057 -1.332 -16.141 1.00 15.41 392 ALA A CA 1
ATOM 3038 C C . ALA A 1 392 ? -7.226 -1.828 -17.567 1.00 14.68 392 ALA A C 1
ATOM 3039 O O . ALA A 1 392 ? -6.734 -1.225 -18.527 1.00 16.43 392 ALA A O 1
ATOM 3041 N N . ILE A 1 393 ? -7.962 -2.927 -17.693 1.00 14.76 393 ILE A N 1
ATOM 3042 C CA . ILE A 1 393 ? -8.286 -3.531 -18.979 1.00 15.85 393 ILE A CA 1
ATOM 3043 C C . ILE A 1 393 ? -9.802 -3.618 -19.083 1.00 15.82 393 ILE A C 1
ATOM 3044 O O . ILE A 1 393 ? -10.468 -4.084 -18.148 1.00 16.27 393 ILE A O 1
ATOM 3049 N N . CYS A 1 394 ? -10.344 -3.189 -20.223 1.00 15.65 394 CYS A N 1
ATOM 3050 C CA . CYS A 1 394 ? -11.779 -3.202 -20.464 1.00 15.69 394 CYS A CA 1
ATOM 3051 C C . CYS A 1 394 ? -12.055 -4.028 -21.708 1.00 15.60 394 CYS A C 1
ATOM 3052 O O . CYS A 1 394 ? -11.475 -3.767 -22.767 1.00 16.59 394 CYS A O 1
ATOM 3055 N N . ASP A 1 395 ? -12.938 -5.016 -21.583 1.00 15.76 395 ASP A N 1
ATOM 3056 C CA . ASP A 1 395 ? -13.235 -5.953 -22.672 1.00 15.60 395 ASP A CA 1
ATOM 3057 C C . ASP A 1 395 ? -14.575 -5.575 -23.292 1.00 15.11 395 ASP A C 1
ATOM 3058 O O . ASP A 1 395 ? -15.634 -6.048 -22.878 1.00 16.63 395 ASP A O 1
ATOM 3063 N N . LEU A 1 396 ? -14.523 -4.723 -24.310 1.00 14.58 396 LEU A N 1
ATOM 3064 C CA . LEU A 1 396 ? -15.725 -4.180 -24.920 1.00 13.82 396 LEU A CA 1
ATOM 3065 C C . LEU A 1 396 ? -16.233 -5.121 -25.997 1.00 14.17 396 LEU A C 1
ATOM 3066 O O . LEU A 1 396 ? -15.443 -5.719 -26.731 1.00 15.64 396 LEU A O 1
ATOM 3071 N N . ASP A 1 397 ? -17.557 -5.226 -26.102 1.00 13.76 397 ASP A N 1
ATOM 3072 C CA . ASP A 1 397 ? -18.209 -5.990 -27.159 1.00 15.07 397 ASP A CA 1
ATOM 3073 C C . ASP A 1 397 ? -18.876 -5.040 -28.145 1.00 14.54 397 ASP A C 1
ATOM 3074 O O . ASP A 1 397 ? -19.451 -4.022 -27.745 1.00 14.45 397 ASP A O 1
ATOM 3079 N N . ASP A 1 398 ? -18.822 -5.384 -29.432 1.00 16.35 398 ASP A N 1
ATOM 3080 C CA . ASP A 1 398 ? -19.583 -4.634 -30.423 1.00 16.14 398 ASP A CA 1
ATOM 3081 C C . ASP A 1 398 ? -21.071 -4.687 -30.096 1.00 16.21 398 ASP A C 1
ATOM 3082 O O . ASP A 1 398 ? -21.563 -5.629 -29.467 1.00 17.02 398 ASP A O 1
ATOM 3087 N N . TRP A 1 399 ? -21.785 -3.654 -30.517 1.00 16.52 399 TRP A N 1
ATOM 3088 C CA . TRP A 1 399 ? -23.235 -3.607 -30.410 1.00 16.82 399 TRP A CA 1
ATOM 3089 C C . TRP A 1 399 ? -23.842 -3.653 -31.803 1.00 19.07 399 TRP A C 1
ATOM 3090 O O . TRP A 1 399 ? -23.154 -3.489 -32.815 1.00 20.32 399 TRP A O 1
ATOM 3101 N N . LYS A 1 400 ? -25.149 -3.878 -31.843 1.00 20.83 400 LYS A N 1
ATOM 3102 C CA . LYS A 1 400 ? -25.863 -3.942 -33.105 1.00 26.93 400 LYS A CA 1
ATOM 3103 C C . LYS A 1 400 ? -26.385 -2.553 -33.443 1.00 32.76 400 LYS A C 1
ATOM 3104 O O . LYS A 1 400 ? -27.131 -1.974 -32.640 1.00 33.79 400 LYS A O 1
ATOM 3110 N N . PRO A 1 401 ? -26.013 -1.972 -34.590 1.00 37.66 401 PRO A N 1
ATOM 3111 C CA . PRO A 1 401 ? -26.530 -0.648 -34.933 1.00 41.23 401 PRO A CA 1
ATOM 3112 C C . PRO A 1 401 ? -27.943 -0.732 -35.492 1.00 44.18 401 PRO A C 1
ATOM 3113 O O . PRO A 1 401 ? -28.718 0.219 -35.393 1.00 46.34 401 PRO A O 1
#

Nearest PDB structures (foldseek):
  5y4k-assembly1_A  TM=1.002E+00  e=5.551E-79  Acinetobacter bereziniae NIPH 3
  5xky-assembly1_A  TM=1.002E+00  e=2.671E-78  Acinetobacter bereziniae NIPH 3
  4b29-assembly1_A  TM=7.249E-01  e=4.314E-07  Roseovarius nubinhibens ISM
  5cu1-assembly1_A  TM=6.468E-01  e=2.743E-05  Ruegeria pomeroyi DSS-3
  8awp-assembly1_B  TM=7.357E-01  e=1.951E-03  Thermotoga maritima

B-factor: mean 20.46, std 9.68, range [10.05, 67.77]

Organism: NCBI:txid1217651

Foldseek 3Di:
DAFAFDPPQDDDDDDPVLVVLLVLLLVLLLLLLVQVLQLFAPDDDPDDGGDKAFAFCQFQVVRHTDIDNRVVDVLVVLLSVVSVVCNVCVVNLCSRFALCLPPDPDAFEFLDVVLCVLDPSSVVSPGHHQLVVLVVVDDLLSVLLNQCSVLVCVAQVQFDQVASGPFPSTCVGSSSNNRRFTKDLPQCPPLLFAASNQSSFKIWTWCDDCPHRRGTQDDPRHGFQKTKTKMWGDAQDKGAWWFAFWKKKKFWTHADPDQAQKKKAWAAQVRPQWDWDDDPQWIKIKHACAPPNLVSRIGGDHNHDNGMHMYHHGTIMMMDRNDDCSVPDGSYTIMIIMITRGNPFWDNDIGGWGAPVDSVCRNVHHRNTMTIGTGHHGDD

Solvent-accessible surface area: 15637 Å² total; per-residue (Å²): 47,137,33,88,31,25,118,66,20,151,133,88,107,57,82,100,113,48,61,125,40,4,44,82,0,9,71,9,0,28,59,3,0,39,2,2,15,86,3,0,49,76,67,26,68,175,12,180,116,1,0,52,0,9,6,11,9,30,17,28,135,89,33,140,88,61,50,68,25,0,42,150,38,137,20,0,72,49,3,1,99,4,0,100,20,0,42,80,53,42,125,91,0,61,67,0,17,32,2,4,82,103,35,168,66,66,85,12,24,0,0,6,48,113,1,23,89,60,12,58,2,1,108,48,7,102,14,76,30,0,22,91,38,0,161,185,66,27,65,132,24,0,62,4,0,62,53,0,1,120,39,1,46,90,2,0,28,110,15,29,10,113,104,40,15,107,118,50,2,0,2,107,36,6,40,9,0,0,0,0,0,3,0,18,14,84,2,3,132,44,89,78,0,0,26,23,58,0,17,0,0,12,0,36,0,6,0,1,5,20,89,0,0,0,3,6,61,46,5,92,58,56,104,3,12,0,7,0,0,0,7,0,4,0,18,47,2,6,9,5,4,2,8,4,17,0,20,3,0,9,0,1,0,4,111,29,69,33,140,36,0,0,28,4,0,0,0,28,54,77,10,112,57,11,112,38,112,119,64,125,105,0,70,37,0,34,0,53,0,14,166,32,78,17,128,88,3,14,21,38,2,29,4,81,147,34,8,5,4,1,0,54,36,6,1,0,1,3,4,2,0,43,52,44,19,3,112,116,25,151,30,2,2,5,0,1,3,14,2,20,5,15,3,40,51,38,63,38,69,25,50,32,3,116,4,88,88,28,79,162,37,19,108,79,9,62,5,74,40,79,0,24,0,71,4,71,59,83,159,172

Secondary structure (DSSP, 8-state):
--EEE-TT-------HHHHHHHHHHHHHHHHHHHHHHHHHHS--TT-SSS-EEEEESS-TTTSS-EEEEGGGSHHHHHHHHHHHHHHHSHHHHGGGB---TT--SS--BBS-HHHHTT-HHHHHH-PPBHHHHHHHH-HHHHHHHHHHHHTHHHHHH-B--TTT-SS--STTT-HHHHHHS-EE-TTTT-TTSS-HHHHHTEEEEEEESTTSSB-EEEETTEE---EEEEEEEESS-EEEEEE-SS-EEEEE-B--SSTTSSEEEEE-TT-TTSEEEE-SSEEEEEE--TTTTTGGG-EE--SSSS-EEEE-TT-EEEEE--SGGGGT--S-EEEEEEEES-TTSS----EE-EETT-GGGGGG--TTS-EEEEEE----

Radius of gyration: 19.9 Å; Cα contacts (8 Å, |Δi|>4): 908; chains: 1; bounding box: 61×39×44 Å

InterPro domains:
  IPR014710 RmlC-like jelly roll fold [G3DSA:2.60.120.10] (181-290)
  IPR031723 Dimethlysulfonioproprionate lyase [PF16867] (195-286)
  IPR054994 Dimethylsulfonioproprionate lyase DddY [NF043049] (1-401)

Sequence (380 aa):
AQFQCQDDVKPTSYTTEEQKLVDQFWNESLIYLDQYLKALETPTGQCKDSAQATIQTYNSETGKMMQTQCIMKYRDVEELVAKHLKAVLAEPDKAKACFDPQKNYKAFPLYTPSAHVQNLSATSKWINRPLLTDYYKKIGGEIGAAGLELNENFLEITSRTDTTLHWTKDVSIKGLPTLWSSVVGWIPFYAENPNAGSDRFRGGYLYAEVMGPWGNLRIKEIDGEKVGAEIGMTAQLFNTSYPYHYHHPQEIYMTLTKPQCIDQNKHMVMHWDNNQFKKQKRSDNGWTVNIDGSKGKWKKWFSSNQDPEQNWLTTYFERNAIHAFHTLEGCNQTIKNSGLVTVWARTTAQDNNQTTQLCRPMTGAKDIKTMKPEDKAICDLDDWKP